Protein AF-A0A6P4CP98-F1 (afdb_monomer_lite)

Organism: Arachis duranensis (NCBI:txid130453)

InterPro domains:
  IPR001998 Xylose isomerase [MF_00455] (180-604)
  IPR001998 Xylose isomerase [PR00688] (261-283)
  IPR001998 Xylose isomerase [PR00688] (302-322)
  IPR001998 Xylose isomerase [PR00688] (348-369)
  IPR001998 Xylose isomerase [PR00688] (375-394)
  IPR001998 Xylose isomerase [PR00688] (397-421)
  IPR001998 Xylose isomerase [PR00688] (439-466)
  IPR001998 Xylose isomerase [PR00688] (468-479)
  IPR001998 Xylose isomerase [PR00688] (501-512)
  IPR001998 Xylose isomerase [PS51415] (204-604)
  IPR001998 Xylose isomerase [PTHR48408] (164-604)
  IPR013452 Xylose isomerase, bacterial-type [TIGR02630] (173-603)
  IPR036237 Xylose isomerase-like superfamily [SSF51658] (172-601)
  IPR049163 DNA helicase Pif1-like, 2B domain [PF21530] (11-55)

Sequence (604 aa):
MEFELDAFSPEILNGINCSSLPPHKLVLKVGAPVMLLRNIDQTNGVYNGTRMQVRRMGNHVIECKTLTGNKAGSIVLIPRLNLISNNETLPVALSRVTSKDGLRVLLQDHGHLEDNCTMNVFENIKLIVSEDSIELLFNSCLLQIDQNENLGNIFAPSLLTSLHLCSDREGEFFPGINKIKYEGPSSKNPLSFKWYNAEEEILGKKMKDWFRFSVAFWHTFRGTGADPFGAPTKHWPWEDGTNSVKMAKRRMRANFEFINKLGIDLWCFHDRDIAPDGESLEEANANLDEVVALAKELQTQEKKKVLWGTAQLFMHPRYMHGAATSSELGVYAYAATQVKKAMEVYFHIIYIYVFWGGREGYQSLLNTDMERELNHLARFFEAAVAYKKKIGFNGTLLIEPKPQEPTKHQYDWDAATTSNFLRKYGLIGEFKLNIECNHATLSGHSCHHELETARINGLLGNIDANTGDPQVGWDTDQFLVDIQEATMIMLSVVRNGGIAPGGFNFDAKLRRESMDVEDLFIAHIIGMDTMARGLKNVAKLVEDGALAELVRKRYQSFDTKIGAQIEAGKADFDFLEKKVKEWGEPKVASAKQELAEMILQSAL

pLDDT: mean 82.2, std 25.31, range [20.61, 98.94]

Structure (mmCIF, N/CA/C/O backbone):
data_AF-A0A6P4CP98-F1
#
_entry.id   AF-A0A6P4CP98-F1
#
loop_
_atom_site.group_PDB
_atom_site.id
_atom_site.type_symbol
_atom_site.label_atom_id
_atom_site.label_alt_id
_atom_site.label_comp_id
_atom_site.label_asym_id
_atom_site.label_entity_id
_atom_site.label_seq_id
_atom_site.pdbx_PDB_ins_code
_atom_site.Cartn_x
_atom_site.Cartn_y
_atom_site.Cartn_z
_atom_site.occupancy
_atom_site.B_iso_or_equiv
_atom_site.auth_seq_id
_atom_site.auth_comp_id
_atom_site.auth_asym_id
_atom_site.auth_atom_id
_atom_site.pdbx_PDB_model_num
ATOM 1 N N . MET A 1 1 ? 31.932 53.811 -29.087 1.00 32.84 1 MET A N 1
ATOM 2 C CA . MET A 1 1 ? 30.630 53.318 -28.597 1.00 32.84 1 MET A CA 1
ATOM 3 C C . MET A 1 1 ? 30.932 52.250 -27.567 1.00 32.84 1 MET A C 1
ATOM 5 O O . MET A 1 1 ? 31.026 51.083 -27.904 1.00 32.84 1 MET A O 1
ATOM 9 N N . GLU A 1 2 ? 31.212 52.689 -26.345 1.00 38.00 2 GLU A N 1
ATOM 10 C CA . GLU A 1 2 ? 31.203 51.845 -25.151 1.00 38.00 2 GLU A CA 1
ATOM 11 C C . GLU A 1 2 ? 29.760 51.841 -24.657 1.00 38.00 2 GLU A C 1
ATOM 13 O O . GLU A 1 2 ? 29.354 52.830 -24.068 1.00 38.00 2 GLU A O 1
ATOM 18 N N . PHE A 1 3 ? 28.959 50.826 -24.975 1.00 35.12 3 PHE A N 1
ATOM 19 C CA . PHE A 1 3 ? 27.670 50.576 -24.318 1.00 35.12 3 PHE A CA 1
ATOM 20 C C . PHE A 1 3 ? 27.246 49.116 -24.571 1.00 35.12 3 PHE A C 1
ATOM 22 O O . PHE A 1 3 ? 27.408 48.618 -25.680 1.00 35.12 3 PHE A O 1
ATOM 29 N N . GLU A 1 4 ? 26.703 48.483 -23.522 1.00 38.19 4 GLU A N 1
ATOM 30 C CA . GLU A 1 4 ? 25.976 47.193 -23.487 1.00 38.19 4 GLU A CA 1
ATOM 31 C C . GLU A 1 4 ? 26.758 45.866 -23.366 1.00 38.19 4 GLU A C 1
ATOM 33 O O . GLU A 1 4 ? 26.450 44.885 -24.038 1.00 38.19 4 GLU A O 1
ATOM 38 N N . LEU A 1 5 ? 27.687 45.762 -22.408 1.00 39.53 5 LEU A N 1
ATOM 39 C CA . LEU A 1 5 ? 28.021 44.456 -21.794 1.00 39.53 5 LEU A CA 1
ATOM 40 C C . LEU A 1 5 ? 27.503 44.310 -20.351 1.00 39.53 5 LEU A C 1
ATOM 42 O O . LEU A 1 5 ? 27.338 43.188 -19.883 1.00 39.53 5 LEU A O 1
ATOM 46 N N . ASP A 1 6 ? 27.128 45.413 -19.697 1.00 42.00 6 ASP A N 1
ATOM 47 C CA . ASP A 1 6 ? 26.526 45.413 -18.351 1.00 42.00 6 ASP A CA 1
ATOM 48 C C . ASP A 1 6 ? 25.014 45.095 -18.348 1.00 42.00 6 ASP A C 1
ATOM 50 O O . ASP A 1 6 ? 24.379 45.076 -17.296 1.00 42.00 6 ASP A O 1
ATOM 54 N N . ALA A 1 7 ? 24.412 44.846 -19.517 1.00 43.66 7 ALA A N 1
ATOM 55 C CA . ALA A 1 7 ? 22.972 44.606 -19.664 1.00 43.66 7 ALA A CA 1
ATOM 56 C C . ALA A 1 7 ? 22.552 43.133 -19.482 1.00 43.66 7 ALA A C 1
ATOM 58 O O . ALA A 1 7 ? 21.358 42.835 -19.441 1.00 43.66 7 ALA A O 1
ATOM 59 N N . PHE A 1 8 ? 23.503 42.202 -19.370 1.00 44.78 8 PHE A N 1
ATOM 60 C CA . PHE A 1 8 ? 23.204 40.774 -19.269 1.00 44.78 8 PHE A CA 1
ATOM 61 C C . PHE A 1 8 ? 23.468 40.273 -17.850 1.00 44.78 8 PHE A C 1
ATOM 63 O O . PHE A 1 8 ? 24.616 40.140 -17.429 1.00 44.78 8 PHE A O 1
ATOM 70 N N . SER A 1 9 ? 22.398 39.984 -17.104 1.00 42.50 9 SER A N 1
ATOM 71 C CA . SER A 1 9 ? 22.529 39.358 -15.789 1.00 42.50 9 SER A CA 1
ATOM 72 C C . SER A 1 9 ? 23.045 37.913 -15.923 1.00 42.50 9 SER A C 1
ATOM 74 O O . SER A 1 9 ? 22.842 37.277 -16.967 1.00 42.50 9 SER A O 1
ATOM 76 N N . PRO A 1 10 ? 23.694 37.352 -14.884 1.00 39.88 10 PRO A N 1
ATOM 77 C CA . PRO A 1 10 ? 24.111 35.950 -14.873 1.00 39.88 10 PRO A CA 1
ATOM 78 C C . PRO A 1 10 ? 22.963 34.977 -15.182 1.00 39.88 10 PRO A C 1
ATOM 80 O O . PRO A 1 10 ? 23.191 33.955 -15.827 1.00 39.88 10 PRO A O 1
ATOM 83 N N . GLU A 1 11 ? 21.722 35.306 -14.801 1.00 40.28 11 GLU A N 1
ATOM 84 C CA . GLU A 1 11 ? 20.540 34.510 -15.150 1.00 40.28 11 GLU A CA 1
ATOM 85 C C . GLU A 1 11 ? 20.252 34.493 -16.663 1.00 40.28 11 GLU A C 1
ATOM 87 O O . GLU A 1 11 ? 19.881 33.448 -17.197 1.00 40.28 11 GLU A O 1
ATOM 92 N N . ILE A 1 12 ? 20.465 35.607 -17.378 1.00 41.88 12 ILE A N 1
ATOM 93 C CA . ILE A 1 12 ? 20.243 35.694 -18.833 1.00 41.88 12 ILE A CA 1
ATOM 94 C C . ILE A 1 12 ? 21.303 34.892 -19.595 1.00 41.88 12 ILE A C 1
ATOM 96 O O . ILE A 1 12 ? 20.970 34.171 -20.534 1.00 41.88 12 ILE A O 1
ATOM 100 N N . LEU A 1 13 ? 22.569 34.965 -19.171 1.00 40.59 13 LEU A N 1
ATOM 101 C CA . LEU A 1 13 ? 23.665 34.205 -19.787 1.00 40.59 13 LEU A CA 1
ATOM 102 C C . LEU A 1 13 ? 23.509 32.691 -19.580 1.00 40.59 13 LEU A C 1
ATOM 104 O O . LEU A 1 13 ? 23.767 31.916 -20.501 1.00 40.59 13 LEU A O 1
ATOM 108 N N . ASN A 1 14 ? 23.029 32.270 -18.406 1.00 40.72 14 ASN A N 1
ATOM 109 C CA . ASN A 1 14 ? 22.765 30.861 -18.099 1.00 40.72 14 ASN A CA 1
ATOM 110 C C . ASN A 1 14 ? 21.512 30.304 -18.808 1.00 40.72 14 ASN A C 1
ATOM 112 O O . ASN A 1 14 ? 21.364 29.087 -18.910 1.00 40.72 14 ASN A O 1
ATOM 116 N N . GLY A 1 15 ? 20.633 31.169 -19.329 1.00 37.06 15 GLY A N 1
ATOM 117 C CA . GLY A 1 15 ? 19.424 30.795 -20.074 1.00 37.06 15 GLY A CA 1
ATOM 118 C C . GLY A 1 15 ? 19.610 30.585 -21.586 1.00 37.06 15 GLY A C 1
ATOM 119 O O . GLY A 1 15 ? 18.660 30.198 -22.268 1.00 37.06 15 GLY A O 1
ATOM 120 N N . ILE A 1 16 ? 20.804 30.828 -22.144 1.00 41.97 16 ILE A N 1
ATOM 121 C CA . ILE A 1 16 ? 21.057 30.710 -23.591 1.00 41.97 16 ILE A CA 1
ATOM 122 C C . ILE A 1 16 ? 21.178 29.231 -23.995 1.00 41.97 16 ILE A C 1
ATOM 124 O O . ILE A 1 16 ? 22.200 28.580 -23.771 1.00 41.97 16 ILE A O 1
ATOM 128 N N . ASN A 1 17 ? 20.145 28.697 -24.655 1.00 43.56 17 ASN A N 1
ATOM 129 C CA . ASN A 1 17 ? 20.133 27.334 -25.188 1.00 43.56 17 ASN A CA 1
ATOM 130 C C . ASN A 1 17 ? 20.265 27.328 -26.724 1.00 43.56 17 ASN A C 1
ATOM 132 O O . ASN A 1 17 ? 19.298 27.570 -27.445 1.00 43.56 17 ASN A O 1
ATOM 136 N N . CYS A 1 18 ? 21.463 27.041 -27.244 1.00 39.72 18 CYS A N 1
ATOM 137 C CA . CYS A 1 18 ? 21.666 26.803 -28.676 1.00 39.72 18 CYS A CA 1
ATOM 138 C C . CYS A 1 18 ? 21.208 25.382 -29.036 1.00 39.72 18 CYS A C 1
ATOM 140 O O . CYS A 1 18 ? 21.956 24.420 -28.872 1.00 39.72 18 CYS A O 1
ATOM 142 N N . SER A 1 19 ? 19.992 25.262 -29.563 1.00 34.53 19 SER A N 1
ATOM 143 C CA . SER A 1 19 ? 19.305 24.013 -29.932 1.00 34.53 19 SER A CA 1
ATOM 144 C C . SER A 1 19 ? 19.960 23.192 -31.062 1.00 34.53 19 SER A C 1
ATOM 146 O O . SER A 1 19 ? 19.406 22.181 -31.488 1.00 34.53 19 SER A O 1
ATOM 148 N N . SER A 1 20 ? 21.139 23.587 -31.554 1.00 35.16 20 SER A N 1
ATOM 149 C CA . SER A 1 20 ? 21.811 22.998 -32.722 1.00 35.16 20 SER A CA 1
ATOM 150 C C . SER A 1 20 ? 23.207 22.413 -32.452 1.00 35.16 20 SER A C 1
ATOM 152 O O . SER A 1 20 ? 23.853 21.943 -33.390 1.00 35.16 20 SER A O 1
ATOM 154 N N . LEU A 1 21 ? 23.677 22.384 -31.198 1.00 35.22 21 LEU A N 1
ATOM 155 C CA . LEU A 1 21 ? 24.992 21.838 -30.831 1.00 35.22 21 LEU A CA 1
ATOM 156 C C . LEU A 1 21 ? 24.851 20.710 -29.791 1.00 35.22 21 LEU A C 1
ATOM 158 O O . LEU A 1 21 ? 24.433 20.988 -28.668 1.00 35.22 21 LEU A O 1
ATOM 162 N N . PRO A 1 22 ? 25.202 19.450 -30.115 1.00 36.50 22 PRO A N 1
ATOM 163 C CA . PRO A 1 22 ? 25.254 18.385 -29.121 1.00 36.50 22 PRO A CA 1
ATOM 164 C C . PRO A 1 22 ? 26.557 18.430 -28.300 1.00 36.50 22 PRO A C 1
ATOM 166 O O . PRO A 1 22 ? 27.505 19.120 -28.687 1.00 36.50 22 PRO A O 1
ATOM 169 N N . PRO A 1 23 ? 26.619 17.727 -27.156 1.00 30.95 23 PRO A N 1
ATOM 170 C CA . PRO A 1 23 ? 27.663 17.951 -26.157 1.00 30.95 23 PRO A CA 1
ATOM 171 C C . PRO A 1 23 ? 28.969 17.183 -26.446 1.00 30.95 23 PRO A C 1
ATOM 173 O O . PRO A 1 23 ? 28.887 15.971 -26.525 1.00 30.95 23 PRO A O 1
ATOM 176 N N . HIS A 1 24 ? 30.129 17.879 -26.436 1.00 42.28 24 HIS A N 1
ATOM 177 C CA . HIS A 1 24 ? 31.514 17.445 -26.067 1.00 42.28 24 HIS A CA 1
ATOM 178 C C . HIS A 1 24 ? 32.621 17.119 -27.191 1.00 42.28 24 HIS A C 1
ATOM 180 O O . HIS A 1 24 ? 32.555 17.629 -28.296 1.00 42.28 24 HIS A O 1
ATOM 186 N N . LYS A 1 25 ? 33.792 16.490 -26.927 1.00 40.56 25 LYS A N 1
ATOM 187 C CA . LYS A 1 25 ? 34.980 16.041 -27.723 1.00 40.56 25 LYS A CA 1
ATOM 188 C C . LYS A 1 25 ? 35.025 14.541 -28.250 1.00 40.56 25 LYS A C 1
ATOM 190 O O . LYS A 1 25 ? 34.856 13.603 -27.484 1.00 40.56 25 LYS A O 1
ATOM 195 N N . LEU A 1 26 ? 35.441 14.264 -29.509 1.00 40.50 26 LEU A N 1
ATOM 196 C CA . LEU A 1 26 ? 35.746 12.936 -30.117 1.00 40.50 26 LEU A CA 1
ATOM 197 C C . LEU A 1 26 ? 37.262 12.807 -30.386 1.00 40.50 26 LEU A C 1
ATOM 199 O O . LEU A 1 26 ? 37.851 13.712 -30.978 1.00 40.50 26 LEU A O 1
ATOM 203 N N . VAL A 1 27 ? 37.896 11.684 -30.016 1.00 44.66 27 VAL A N 1
ATOM 204 C CA . VAL A 1 27 ? 39.327 11.414 -30.285 1.00 44.66 27 VAL A CA 1
ATOM 205 C C . VAL A 1 27 ? 39.467 10.292 -31.315 1.00 44.66 27 VAL A C 1
ATOM 207 O O . VAL A 1 27 ? 39.178 9.133 -31.030 1.00 44.66 27 VAL A O 1
ATOM 210 N N . LEU A 1 28 ? 39.929 10.633 -32.518 1.00 47.75 28 LEU A N 1
ATOM 211 C CA . LEU A 1 28 ? 40.202 9.673 -33.589 1.00 47.75 28 LEU A CA 1
ATOM 212 C C . LEU A 1 28 ? 41.672 9.240 -33.558 1.00 47.75 28 LEU A C 1
ATOM 214 O O . LEU A 1 28 ? 42.566 10.050 -33.316 1.00 47.75 28 LEU A O 1
ATOM 218 N N . LYS A 1 29 ? 41.931 7.960 -33.836 1.00 54.19 29 LYS A N 1
ATOM 219 C CA . LYS A 1 29 ? 43.283 7.420 -34.030 1.00 54.19 29 LYS A CA 1
ATOM 220 C C . LYS A 1 29 ? 43.480 7.046 -35.495 1.00 54.19 29 LYS A C 1
ATOM 222 O O . LYS A 1 29 ? 42.544 6.606 -36.162 1.00 54.19 29 LYS A O 1
ATOM 227 N N . VAL A 1 30 ? 44.711 7.173 -35.987 1.00 65.44 30 VAL A N 1
ATOM 228 C CA . VAL A 1 30 ? 45.094 6.579 -37.274 1.00 65.44 30 VAL A CA 1
ATOM 229 C C . VAL A 1 30 ? 44.847 5.068 -37.202 1.00 65.44 30 VAL A C 1
ATOM 231 O O . VAL A 1 30 ? 45.230 4.421 -36.232 1.00 65.44 30 VAL A O 1
ATOM 234 N N . GLY A 1 31 ? 44.161 4.524 -38.203 1.00 55.94 31 GLY A N 1
ATOM 235 C CA . GLY A 1 31 ? 43.721 3.132 -38.274 1.00 55.94 31 GLY A CA 1
ATOM 236 C C . GLY A 1 31 ? 42.272 2.890 -37.838 1.00 55.94 31 GLY A C 1
ATOM 237 O O . GLY A 1 31 ? 41.753 1.808 -38.113 1.00 55.94 31 GLY A O 1
ATOM 238 N N . ALA A 1 32 ? 41.595 3.866 -37.221 1.00 58.31 32 ALA A N 1
ATOM 239 C CA . ALA A 1 32 ? 40.215 3.700 -36.761 1.00 58.31 32 ALA A CA 1
ATOM 240 C C . ALA A 1 32 ? 39.215 3.618 -37.936 1.00 58.31 32 ALA A C 1
ATOM 242 O O . ALA A 1 32 ? 39.301 4.447 -38.853 1.00 58.31 32 ALA A O 1
ATOM 243 N N . PRO A 1 33 ? 38.261 2.665 -37.918 1.00 60.34 33 PRO A N 1
ATOM 244 C CA . PRO A 1 33 ? 37.149 2.646 -38.857 1.00 60.34 33 PRO A CA 1
ATOM 245 C C . PRO A 1 33 ? 36.113 3.713 -38.476 1.00 60.34 33 PRO A C 1
ATOM 247 O O . PRO A 1 33 ? 35.717 3.841 -37.317 1.00 60.34 33 PRO A O 1
ATOM 250 N N . VAL A 1 34 ? 35.677 4.487 -39.463 1.00 59.94 34 VAL A N 1
ATOM 251 C CA . VAL A 1 34 ? 34.732 5.595 -39.317 1.00 59.94 34 VAL A CA 1
ATOM 252 C C . VAL A 1 34 ? 33.667 5.545 -40.412 1.00 59.94 34 VAL A C 1
ATOM 254 O O . VAL A 1 34 ? 33.942 5.137 -41.538 1.00 59.94 34 VAL A O 1
ATOM 257 N N . MET A 1 35 ? 32.452 5.986 -40.104 1.00 69.75 35 MET A N 1
ATOM 258 C CA . MET A 1 35 ? 31.327 6.068 -41.034 1.00 69.75 35 MET A CA 1
ATOM 259 C C . MET A 1 35 ? 30.851 7.508 -41.169 1.00 69.75 35 MET A C 1
ATOM 261 O O . MET A 1 35 ? 30.672 8.199 -40.170 1.00 69.75 35 MET A O 1
ATOM 265 N N . LEU A 1 36 ? 30.621 7.946 -42.402 1.00 64.75 36 LEU A N 1
ATOM 266 C CA . LEU A 1 36 ? 30.119 9.283 -42.690 1.00 64.75 36 LEU A CA 1
ATOM 267 C C . LEU A 1 36 ? 28.604 9.373 -42.467 1.00 64.75 36 LEU A C 1
ATOM 269 O O . LEU A 1 36 ? 27.890 8.543 -43.013 1.00 64.75 36 LEU A O 1
ATOM 273 N N . LEU A 1 37 ? 28.092 10.384 -41.753 1.00 51.75 37 LEU A N 1
ATOM 274 C CA . LEU A 1 37 ? 26.635 10.507 -41.505 1.00 51.75 37 LEU A CA 1
ATOM 275 C C . LEU A 1 37 ? 25.924 11.586 -42.342 1.00 51.75 37 LEU A C 1
ATOM 277 O O . LEU A 1 37 ? 24.731 11.829 -42.167 1.00 51.75 37 LEU A O 1
ATOM 281 N N . ARG A 1 38 ? 26.633 12.263 -43.255 1.00 54.56 38 ARG A N 1
ATOM 282 C CA . ARG A 1 38 ? 26.059 13.240 -44.201 1.00 54.56 38 ARG A CA 1
ATOM 283 C C . ARG A 1 38 ? 26.732 13.157 -45.562 1.00 54.56 38 ARG A C 1
ATOM 285 O O . ARG A 1 38 ? 27.860 12.702 -45.682 1.00 54.56 38 ARG A O 1
ATOM 292 N N . ASN A 1 39 ? 26.034 13.626 -46.589 1.00 66.69 39 ASN A N 1
ATOM 293 C CA . ASN A 1 39 ? 26.587 13.709 -47.935 1.00 66.69 39 ASN A CA 1
ATOM 294 C C . ASN A 1 39 ? 27.581 14.872 -48.025 1.00 66.69 39 ASN A C 1
ATOM 296 O O . ASN A 1 39 ? 27.222 15.988 -47.661 1.00 66.69 39 ASN A O 1
ATOM 300 N N . ILE A 1 40 ? 28.801 14.609 -48.502 1.00 64.81 40 ILE A N 1
ATOM 301 C CA . ILE A 1 40 ? 29.830 15.640 -48.725 1.00 64.81 40 ILE A CA 1
ATOM 302 C C . ILE A 1 40 ? 30.074 15.810 -50.223 1.00 64.81 40 ILE A C 1
ATOM 304 O O . ILE A 1 40 ? 29.964 16.912 -50.745 1.00 64.81 40 ILE A O 1
ATOM 308 N N . ASP A 1 41 ? 30.368 14.713 -50.918 1.00 68.00 41 ASP A N 1
ATOM 309 C CA . ASP A 1 41 ? 30.640 14.710 -52.355 1.00 68.00 41 ASP A CA 1
ATOM 310 C C . ASP A 1 41 ? 30.126 13.398 -52.952 1.00 68.00 41 ASP A C 1
ATOM 312 O O . ASP A 1 41 ? 30.814 12.374 -53.007 1.00 68.00 41 ASP A O 1
ATOM 316 N N . GLN A 1 42 ? 28.857 13.421 -53.356 1.00 69.75 42 GLN A N 1
ATOM 317 C CA . GLN A 1 42 ? 28.162 12.251 -53.893 1.00 69.75 42 GLN A CA 1
ATOM 318 C C . GLN A 1 42 ? 28.804 11.759 -55.197 1.00 69.75 42 GLN A C 1
ATOM 320 O O . GLN A 1 42 ? 28.929 10.553 -55.406 1.00 69.75 42 GLN A O 1
ATOM 325 N N . THR A 1 43 ? 29.286 12.679 -56.034 1.00 71.88 43 THR A N 1
ATOM 326 C CA . THR A 1 43 ? 30.007 12.405 -57.286 1.00 71.88 43 THR A CA 1
ATOM 327 C C . THR A 1 43 ? 31.287 11.600 -57.063 1.00 71.88 43 THR A C 1
ATOM 329 O O . THR A 1 43 ? 31.639 10.738 -57.874 1.00 71.88 43 THR A O 1
ATOM 332 N N . ASN A 1 44 ? 31.964 11.821 -55.932 1.00 66.88 44 ASN A N 1
ATOM 333 C CA . ASN A 1 44 ? 33.150 11.063 -55.547 1.00 66.88 44 ASN A CA 1
ATOM 334 C C . ASN A 1 44 ? 32.896 9.898 -54.586 1.00 66.88 44 ASN A C 1
ATOM 336 O O . ASN A 1 44 ? 33.851 9.252 -54.161 1.00 66.88 44 ASN A O 1
ATOM 340 N N . GLY A 1 45 ? 31.632 9.543 -54.339 1.00 68.69 45 GLY A N 1
ATOM 341 C CA . GLY A 1 45 ? 31.271 8.391 -53.512 1.00 68.69 45 GLY A CA 1
ATOM 342 C C . GLY A 1 45 ? 31.399 8.641 -52.008 1.00 68.69 45 GLY A C 1
ATOM 343 O O . GLY A 1 45 ? 31.522 7.684 -51.254 1.00 68.69 45 GLY A O 1
ATOM 344 N N . VAL A 1 46 ? 31.374 9.908 -51.577 1.00 72.69 46 VAL A N 1
ATOM 345 C CA . VAL A 1 46 ? 31.462 10.340 -50.174 1.00 72.69 46 VAL A CA 1
ATOM 346 C C . VAL A 1 46 ? 30.073 10.794 -49.711 1.00 72.69 46 VAL A C 1
ATOM 348 O O . VAL A 1 46 ? 29.763 11.988 -49.628 1.00 72.69 46 VAL A O 1
ATOM 351 N N . TYR A 1 47 ? 29.202 9.813 -49.472 1.00 74.69 47 TYR A N 1
ATOM 352 C CA . TYR A 1 47 ? 27.807 9.996 -49.057 1.00 74.69 47 TYR A CA 1
ATOM 353 C C . TYR A 1 47 ? 27.516 9.342 -47.698 1.00 74.69 47 TYR A C 1
ATOM 355 O O . TYR A 1 47 ? 28.332 8.584 -47.167 1.00 74.69 47 TYR A O 1
ATOM 363 N N . ASN A 1 48 ? 26.361 9.655 -47.113 1.00 69.81 48 ASN A N 1
ATOM 364 C CA . ASN A 1 48 ? 25.921 9.099 -45.836 1.00 69.81 48 ASN A CA 1
ATOM 365 C C . ASN A 1 48 ? 25.968 7.555 -45.855 1.00 69.81 48 ASN A C 1
ATOM 367 O O . ASN A 1 48 ? 25.461 6.929 -46.782 1.00 69.81 48 ASN A O 1
ATOM 371 N N . GLY A 1 49 ? 26.597 6.950 -44.851 1.00 60.66 49 GLY A N 1
ATOM 372 C CA . GLY A 1 49 ? 26.831 5.512 -44.736 1.00 60.66 49 GLY A CA 1
ATOM 373 C C . GLY A 1 49 ? 28.169 5.024 -45.306 1.00 60.66 49 GLY A C 1
ATOM 374 O O . GLY A 1 49 ? 28.500 3.849 -45.142 1.00 60.66 49 GLY A O 1
ATOM 375 N N . THR A 1 50 ? 28.974 5.887 -45.941 1.00 71.88 50 THR A N 1
ATOM 376 C CA . THR A 1 50 ? 30.300 5.498 -46.463 1.00 71.88 50 THR A CA 1
ATOM 377 C C . THR A 1 50 ? 31.239 5.145 -45.310 1.00 71.88 50 THR A C 1
ATOM 379 O O . THR A 1 50 ? 31.509 5.988 -44.451 1.00 71.88 50 THR A O 1
ATOM 382 N N . ARG A 1 51 ? 31.756 3.910 -45.296 1.00 76.75 51 ARG A N 1
ATOM 383 C CA . ARG A 1 51 ? 32.701 3.418 -44.280 1.00 76.75 51 ARG A CA 1
ATOM 384 C C . ARG A 1 51 ? 34.129 3.623 -44.760 1.00 76.75 51 ARG A C 1
ATOM 386 O O . ARG A 1 51 ? 34.450 3.367 -45.922 1.00 76.75 51 ARG A O 1
ATOM 393 N N . MET A 1 52 ? 34.995 4.092 -43.876 1.00 77.69 52 MET A N 1
ATOM 394 C CA . MET A 1 52 ? 36.362 4.496 -44.180 1.00 77.69 52 MET A CA 1
ATOM 395 C C . MET A 1 52 ? 37.301 4.158 -43.021 1.00 77.69 52 MET A C 1
ATOM 397 O O . MET A 1 52 ? 36.857 3.938 -41.904 1.00 77.69 52 MET A O 1
ATOM 401 N N . GLN A 1 53 ? 38.606 4.152 -43.265 1.00 74.31 53 GLN A N 1
ATOM 402 C CA . GLN A 1 53 ? 39.635 4.033 -42.237 1.00 74.31 53 GLN A CA 1
ATOM 403 C C . GLN A 1 53 ? 40.506 5.285 -42.219 1.00 74.31 53 GLN A C 1
ATOM 405 O O . GLN A 1 53 ? 41.008 5.700 -43.266 1.00 74.31 53 GLN A O 1
ATOM 410 N N . VAL A 1 54 ? 40.730 5.865 -41.041 1.00 70.38 54 VAL A N 1
ATOM 411 C CA . VAL A 1 54 ? 41.606 7.036 -40.888 1.00 70.38 54 VAL A CA 1
ATOM 412 C C . VAL A 1 54 ? 43.045 6.646 -41.225 1.00 70.38 54 VAL A C 1
ATOM 414 O O . VAL A 1 54 ? 43.605 5.742 -40.612 1.00 70.38 54 VAL A O 1
ATOM 417 N N . ARG A 1 55 ? 43.673 7.335 -42.179 1.00 78.62 55 ARG A N 1
ATOM 418 C CA . ARG A 1 55 ? 45.083 7.129 -42.550 1.00 78.62 55 ARG A CA 1
ATOM 419 C C . ARG A 1 55 ? 46.004 8.204 -42.002 1.00 78.62 55 ARG A C 1
ATOM 421 O O . ARG A 1 55 ? 47.106 7.889 -41.567 1.00 78.62 55 ARG A O 1
ATOM 428 N N . ARG A 1 56 ? 45.566 9.461 -42.034 1.00 74.94 56 ARG A N 1
ATOM 429 C CA . ARG A 1 56 ? 46.354 10.604 -41.563 1.00 74.94 56 ARG A CA 1
ATOM 430 C C . ARG A 1 56 ? 45.431 11.705 -41.066 1.00 74.94 56 ARG A C 1
ATOM 432 O O . ARG A 1 56 ? 44.392 11.960 -41.666 1.00 74.94 56 ARG A O 1
ATOM 439 N N . MET A 1 57 ? 45.820 12.379 -39.992 1.00 67.00 57 MET A N 1
ATOM 440 C CA . MET A 1 57 ? 45.105 13.551 -39.487 1.00 67.00 57 MET A CA 1
ATOM 441 C C . MET A 1 57 ? 45.911 14.797 -39.835 1.00 67.00 57 MET A C 1
ATOM 443 O O . MET A 1 57 ? 47.027 14.956 -39.356 1.00 67.00 57 MET A O 1
ATOM 447 N N . GLY A 1 58 ? 45.373 15.639 -40.714 1.00 52.16 58 GLY A N 1
ATOM 448 C CA . GLY A 1 58 ? 45.940 16.944 -41.033 1.00 52.16 58 GLY A CA 1
ATOM 449 C C . GLY A 1 58 ? 45.255 18.072 -40.259 1.00 52.16 58 GLY A C 1
ATOM 450 O O . GLY A 1 58 ? 44.199 17.897 -39.641 1.00 52.16 58 GLY A O 1
ATOM 451 N N . ASN A 1 59 ? 45.837 19.268 -40.343 1.00 51.66 59 ASN A N 1
ATOM 452 C CA . ASN A 1 59 ? 45.337 20.451 -39.631 1.00 51.66 59 ASN A CA 1
ATOM 453 C C . ASN A 1 59 ? 43.934 20.871 -40.104 1.00 51.66 59 ASN A C 1
ATOM 455 O O . ASN A 1 59 ? 43.108 21.253 -39.284 1.00 51.66 59 ASN A O 1
ATOM 459 N N . HIS A 1 60 ? 43.629 20.695 -41.394 1.00 53.00 60 HIS A N 1
ATOM 460 C CA . HIS A 1 60 ? 42.370 21.140 -42.014 1.00 53.00 60 HIS A CA 1
ATOM 461 C C . HIS A 1 60 ? 41.551 20.006 -42.647 1.00 53.00 60 HIS A C 1
ATOM 463 O O . HIS A 1 60 ? 40.405 20.213 -43.032 1.00 53.00 60 HIS A O 1
ATOM 469 N N . VAL A 1 61 ? 42.118 18.803 -42.766 1.00 64.62 61 VAL A N 1
ATOM 470 C CA . VAL A 1 61 ? 41.477 17.641 -43.398 1.00 64.62 61 VAL A CA 1
ATOM 471 C C . VAL A 1 61 ? 41.878 16.353 -42.682 1.00 64.62 61 VAL A C 1
ATOM 473 O O . VAL A 1 61 ? 43.001 16.231 -42.194 1.00 64.62 61 VAL A O 1
ATOM 476 N N . ILE A 1 62 ? 40.981 15.375 -42.644 1.00 70.69 62 ILE A N 1
ATOM 477 C CA . ILE A 1 62 ? 41.261 14.003 -42.220 1.00 70.69 62 ILE A CA 1
ATOM 478 C C . ILE A 1 62 ? 41.358 13.151 -43.480 1.00 70.69 62 ILE A C 1
ATOM 480 O O . ILE A 1 62 ? 40.418 13.087 -44.269 1.00 70.69 62 ILE A O 1
ATOM 484 N N . GLU A 1 63 ? 42.501 12.510 -43.682 1.00 78.31 63 GLU A N 1
ATOM 485 C CA . GLU A 1 63 ? 42.705 11.584 -44.786 1.00 78.31 63 GLU A CA 1
ATOM 486 C C . GLU A 1 63 ? 42.169 10.208 -44.405 1.00 78.31 63 GLU A C 1
ATOM 488 O O . GLU A 1 63 ? 42.617 9.588 -43.436 1.00 78.31 63 GLU A O 1
ATOM 493 N N . CYS A 1 64 ? 41.224 9.727 -45.199 1.00 79.56 64 CYS A N 1
ATOM 494 C CA . CYS A 1 64 ? 40.500 8.491 -44.984 1.00 79.56 64 CYS A CA 1
ATOM 495 C C . CYS A 1 64 ? 40.626 7.592 -46.218 1.00 79.56 64 CYS A C 1
ATOM 497 O O . CYS A 1 64 ? 40.600 8.065 -47.350 1.00 79.56 64 CYS A O 1
ATOM 499 N N . LYS A 1 65 ? 40.743 6.280 -46.014 1.00 84.06 65 LYS A N 1
ATOM 500 C CA . LYS A 1 65 ? 40.652 5.278 -47.083 1.00 84.06 65 LYS A CA 1
ATOM 501 C C . LYS A 1 65 ? 39.266 4.659 -47.067 1.00 84.06 65 LYS A C 1
ATOM 503 O O . LYS A 1 65 ? 38.868 4.123 -46.039 1.00 84.06 65 LYS A O 1
ATOM 508 N N . THR A 1 66 ? 38.540 4.699 -48.176 1.00 81.00 66 THR A N 1
ATOM 509 C CA . THR A 1 66 ? 37.216 4.069 -48.273 1.00 81.00 66 THR A CA 1
ATOM 510 C C . THR A 1 66 ? 37.322 2.552 -48.115 1.00 81.00 66 THR A C 1
ATOM 512 O O . THR A 1 66 ? 38.151 1.900 -48.752 1.00 81.00 66 THR A O 1
ATOM 515 N N . LEU A 1 67 ? 36.494 1.986 -47.238 1.00 74.56 67 LEU A N 1
ATOM 516 C CA . LEU A 1 67 ? 36.422 0.549 -46.966 1.00 74.56 67 LEU A CA 1
ATOM 517 C C . LEU A 1 67 ? 35.303 -0.127 -47.770 1.00 74.56 67 LEU A C 1
ATOM 519 O O . LEU A 1 67 ? 35.403 -1.314 -48.060 1.00 74.56 67 LEU A O 1
ATOM 523 N N . THR A 1 68 ? 34.257 0.615 -48.147 1.00 67.75 68 THR A N 1
ATOM 524 C CA . THR A 1 68 ? 33.075 0.085 -48.847 1.00 67.75 68 THR A CA 1
ATOM 525 C C . THR A 1 68 ? 32.660 0.952 -50.047 1.00 67.75 68 THR A C 1
ATOM 527 O O . THR A 1 68 ? 33.027 2.124 -50.138 1.00 67.75 68 THR A O 1
ATOM 530 N N . GLY A 1 69 ? 31.900 0.369 -50.986 1.00 70.94 69 GLY A N 1
ATOM 531 C CA . GLY A 1 69 ? 31.334 1.049 -52.164 1.00 70.94 69 GLY A CA 1
ATOM 532 C C . GLY A 1 69 ? 32.161 0.934 -53.455 1.00 70.94 69 GLY A C 1
ATOM 533 O O . GLY A 1 69 ? 33.252 0.370 -53.475 1.00 70.94 69 GLY A O 1
ATOM 534 N N . ASN A 1 70 ? 31.647 1.506 -54.552 1.00 67.31 70 ASN A N 1
ATOM 535 C CA . ASN A 1 70 ? 32.208 1.384 -55.914 1.00 67.31 70 ASN A CA 1
ATOM 536 C C . ASN A 1 70 ? 33.598 2.027 -56.100 1.00 67.31 70 ASN A C 1
ATOM 538 O O . ASN A 1 70 ? 34.217 1.869 -57.148 1.00 67.31 70 ASN A O 1
ATOM 542 N N . LYS A 1 71 ? 34.084 2.764 -55.094 1.00 71.31 71 LYS A N 1
ATOM 543 C CA . LYS A 1 71 ? 35.430 3.352 -55.041 1.00 71.31 71 LYS A CA 1
ATOM 544 C C . LYS A 1 71 ? 36.216 2.868 -53.812 1.00 71.31 71 LYS A C 1
ATOM 546 O O . LYS A 1 71 ? 37.029 3.615 -53.276 1.00 71.31 71 LYS A O 1
ATOM 551 N N . ALA A 1 72 ? 35.957 1.658 -53.307 1.00 76.00 72 ALA A N 1
ATOM 552 C CA . ALA A 1 72 ? 36.698 1.093 -52.175 1.00 76.00 72 ALA A CA 1
ATOM 553 C C . ALA A 1 72 ? 38.217 1.110 -52.435 1.00 76.00 72 ALA A C 1
ATOM 555 O O . ALA A 1 72 ? 38.687 0.791 -53.525 1.00 76.00 72 ALA A O 1
ATOM 556 N N . GLY A 1 73 ? 38.990 1.517 -51.431 1.00 77.12 73 GLY A N 1
ATOM 557 C CA . GLY A 1 73 ? 40.436 1.692 -51.524 1.00 77.12 73 GLY A CA 1
ATOM 558 C C . GLY A 1 73 ? 40.900 3.090 -51.943 1.00 77.12 73 GLY A C 1
ATOM 559 O O . GLY A 1 73 ? 42.088 3.379 -51.789 1.00 77.12 73 GLY A O 1
ATOM 560 N N . SER A 1 74 ? 39.996 3.961 -52.404 1.00 84.50 74 SER A N 1
ATOM 561 C CA . SER A 1 74 ? 40.313 5.357 -52.720 1.00 84.50 74 SER A CA 1
ATOM 562 C C . SER A 1 74 ? 40.638 6.170 -51.464 1.00 84.50 74 SER A C 1
ATOM 564 O O . SER A 1 74 ? 40.095 5.916 -50.385 1.00 84.50 74 SER A O 1
ATOM 566 N N . ILE A 1 75 ? 41.530 7.150 -51.610 1.00 86.38 75 ILE A N 1
ATOM 567 C CA . ILE A 1 75 ? 41.856 8.108 -50.553 1.00 86.38 75 ILE A CA 1
ATOM 568 C C . ILE A 1 75 ? 40.945 9.322 -50.712 1.00 86.38 75 ILE A C 1
ATOM 570 O O . ILE A 1 75 ? 40.888 9.921 -51.784 1.00 86.38 75 ILE A O 1
ATOM 574 N N . VAL A 1 76 ? 40.254 9.682 -49.636 1.00 79.25 76 VAL A N 1
ATOM 575 C CA . VAL A 1 76 ? 39.352 10.832 -49.564 1.00 79.25 76 VAL A CA 1
ATOM 576 C C . VAL A 1 76 ? 39.774 11.747 -48.419 1.00 79.25 76 VAL A C 1
ATOM 578 O O . VAL A 1 76 ? 40.194 11.285 -47.357 1.00 79.25 76 VAL A O 1
ATOM 581 N N . LEU A 1 77 ? 39.688 13.056 -48.645 1.00 75.69 77 LEU A N 1
ATOM 582 C CA . LEU A 1 77 ? 40.022 14.080 -47.657 1.00 75.69 77 LEU A CA 1
ATOM 583 C C . LEU A 1 77 ? 38.728 14.660 -47.092 1.00 75.69 77 LEU A C 1
ATOM 585 O O . LEU A 1 77 ? 37.955 15.280 -47.817 1.00 75.69 77 LEU A O 1
ATOM 589 N N . ILE A 1 78 ? 38.492 14.456 -45.799 1.00 71.50 78 ILE A N 1
ATOM 590 C CA . ILE A 1 78 ? 37.321 14.982 -45.099 1.00 71.50 78 ILE A CA 1
ATOM 591 C C . ILE A 1 78 ? 37.701 16.319 -44.456 1.00 71.50 78 ILE A C 1
ATOM 593 O O . ILE A 1 78 ? 38.536 16.319 -43.550 1.00 71.50 78 ILE A O 1
ATOM 597 N N . PRO A 1 79 ? 37.140 17.460 -44.893 1.00 56.72 79 PRO A N 1
ATOM 598 C CA . PRO A 1 79 ? 37.457 18.758 -44.306 1.00 56.72 79 PRO A CA 1
ATOM 599 C C . PRO A 1 79 ? 37.056 18.817 -42.831 1.00 56.72 79 PRO A C 1
ATOM 601 O O . PRO A 1 79 ? 36.019 18.294 -42.427 1.00 56.72 79 PRO A O 1
ATOM 604 N N . ARG A 1 80 ? 37.891 19.462 -42.015 1.00 57.25 80 ARG A N 1
ATOM 605 C CA . ARG A 1 80 ? 37.600 19.777 -40.614 1.00 57.25 80 ARG A CA 1
ATOM 606 C C . ARG A 1 80 ? 36.843 21.102 -40.600 1.00 57.25 80 ARG A C 1
ATOM 608 O O . ARG A 1 80 ? 37.431 22.143 -40.872 1.00 57.25 80 ARG A O 1
ATOM 615 N N . LEU A 1 81 ? 35.536 21.053 -40.357 1.00 48.62 81 LEU A N 1
ATOM 616 C CA . LEU A 1 81 ? 34.688 22.244 -40.301 1.00 48.62 81 LEU A CA 1
ATOM 617 C C . LEU A 1 81 ? 34.646 22.807 -38.873 1.00 48.62 81 LEU A C 1
ATOM 619 O O . LEU A 1 81 ? 34.533 22.049 -37.911 1.00 48.62 81 LEU A O 1
ATOM 623 N N . ASN A 1 82 ? 34.705 24.136 -38.754 1.00 41.03 82 ASN A N 1
ATOM 624 C CA . ASN A 1 82 ? 34.374 24.866 -37.530 1.00 41.03 82 ASN A CA 1
ATOM 625 C C . ASN A 1 82 ? 32.918 25.335 -37.644 1.00 41.03 82 ASN A C 1
ATOM 627 O O . ASN A 1 82 ? 32.597 26.074 -38.575 1.00 41.03 82 ASN A O 1
ATOM 631 N N . LEU A 1 83 ? 32.034 24.932 -36.725 1.00 38.50 83 LEU A N 1
ATOM 632 C CA . LEU A 1 83 ? 30.702 25.538 -36.643 1.00 38.50 83 LEU A CA 1
ATOM 633 C C . LEU A 1 83 ? 30.750 26.815 -35.821 1.00 38.50 83 LEU A C 1
ATOM 635 O O . LEU A 1 83 ? 31.128 26.797 -34.653 1.00 38.50 83 LEU A O 1
ATOM 639 N N . ILE A 1 84 ? 30.269 27.893 -36.427 1.00 39.03 84 ILE A N 1
ATOM 640 C CA . ILE A 1 84 ? 29.861 29.110 -35.737 1.00 39.03 84 ILE A CA 1
ATOM 641 C C . ILE A 1 84 ? 28.330 29.114 -35.763 1.00 39.03 84 ILE A C 1
ATOM 643 O O . ILE A 1 84 ? 27.720 28.920 -36.814 1.00 39.03 84 ILE A O 1
ATOM 647 N N . SER A 1 85 ? 27.701 29.266 -34.598 1.00 36.53 85 SER A N 1
ATOM 648 C CA . SER A 1 85 ? 26.250 29.429 -34.497 1.00 36.53 85 SER A CA 1
ATOM 649 C C . SER A 1 85 ? 25.864 30.820 -35.003 1.00 36.53 85 SER A C 1
ATOM 651 O O . SER A 1 85 ? 26.115 31.803 -34.310 1.00 36.53 85 SER A O 1
ATOM 653 N N . ASN A 1 86 ? 25.214 30.911 -36.162 1.00 38.44 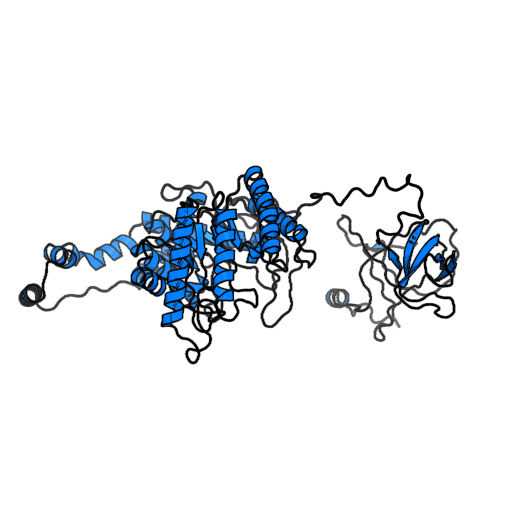86 ASN A N 1
ATOM 654 C CA . ASN A 1 86 ? 24.604 32.155 -36.633 1.00 38.44 86 ASN A CA 1
ATOM 655 C C . ASN A 1 86 ? 23.230 32.319 -35.968 1.00 38.44 86 ASN A C 1
ATOM 657 O O . ASN A 1 86 ? 22.217 31.916 -36.532 1.00 38.44 86 ASN A O 1
ATOM 661 N N . ASN A 1 87 ? 23.199 32.858 -34.750 1.00 38.25 87 ASN A N 1
ATOM 662 C CA . ASN A 1 87 ? 21.957 33.333 -34.142 1.00 38.25 87 ASN A CA 1
ATOM 663 C C . ASN A 1 87 ? 21.888 34.843 -34.419 1.00 38.25 87 ASN A C 1
ATOM 665 O O . ASN A 1 87 ? 22.708 35.591 -33.893 1.00 38.25 87 ASN A O 1
ATOM 669 N N . GLU A 1 88 ? 20.978 35.288 -35.291 1.00 39.97 88 GLU A N 1
ATOM 670 C CA . GLU A 1 88 ? 20.938 36.663 -35.840 1.00 39.97 88 GLU A CA 1
ATOM 671 C C . GLU A 1 88 ? 20.632 37.770 -34.804 1.00 39.97 88 GLU A C 1
ATOM 673 O O . GLU A 1 88 ? 20.552 38.945 -35.150 1.00 39.97 88 GLU A O 1
ATOM 678 N N . THR A 1 89 ? 20.489 37.426 -33.524 1.00 40.78 89 THR A N 1
ATOM 679 C CA . THR A 1 89 ? 20.182 38.347 -32.419 1.00 40.78 89 THR A CA 1
ATOM 680 C C . THR A 1 89 ? 21.376 38.706 -31.528 1.00 40.78 89 THR A C 1
ATOM 682 O O . THR A 1 89 ? 21.206 39.490 -30.598 1.00 40.78 89 THR A O 1
ATOM 685 N N . LEU A 1 90 ? 22.585 38.190 -31.791 1.00 38.50 90 LEU A N 1
ATOM 686 C CA . LEU A 1 90 ? 23.791 38.502 -31.007 1.00 38.50 90 LEU A CA 1
ATOM 687 C C . LEU A 1 90 ? 24.947 38.981 -31.910 1.00 38.50 90 LEU A C 1
ATOM 689 O O . LEU A 1 90 ? 25.299 38.279 -32.856 1.00 38.50 90 LEU A O 1
ATOM 693 N N . PRO A 1 91 ? 25.609 40.119 -31.615 1.00 32.75 91 PRO A N 1
ATOM 694 C CA . PRO A 1 91 ? 26.731 40.634 -32.411 1.00 32.75 91 PRO A CA 1
ATOM 695 C C . PRO A 1 91 ? 28.069 39.889 -32.188 1.00 32.75 91 PRO A C 1
ATOM 697 O O . PRO A 1 91 ? 29.119 40.382 -32.597 1.00 32.75 91 PRO A O 1
ATOM 700 N N . VAL A 1 92 ? 28.065 38.712 -31.545 1.00 36.47 92 VAL A N 1
ATOM 701 C CA . VAL A 1 92 ? 29.265 37.926 -31.195 1.00 36.47 92 VAL A CA 1
ATOM 702 C C . VAL A 1 92 ? 29.047 36.418 -31.368 1.00 36.47 92 VAL A C 1
ATOM 704 O O . VAL A 1 92 ? 27.990 35.884 -31.041 1.00 36.47 92 VAL A O 1
ATOM 707 N N . ALA A 1 93 ? 30.078 35.715 -31.851 1.00 37.53 93 ALA A N 1
ATOM 708 C CA . ALA A 1 93 ? 30.105 34.254 -31.946 1.00 37.53 93 ALA A CA 1
ATOM 709 C C . ALA A 1 93 ? 30.289 33.607 -30.557 1.00 37.53 93 ALA A C 1
ATOM 711 O O . ALA A 1 93 ? 31.171 34.011 -29.799 1.00 37.53 93 ALA A O 1
ATOM 712 N N . LEU A 1 94 ? 29.489 32.582 -30.239 1.00 39.34 94 LEU A N 1
ATOM 713 C CA . LEU A 1 94 ? 29.505 31.880 -28.947 1.00 39.34 94 LEU A CA 1
ATOM 714 C C . LEU A 1 94 ? 30.035 30.440 -29.072 1.00 39.34 94 LEU A C 1
ATOM 716 O O . LEU A 1 94 ? 29.633 29.702 -29.973 1.00 39.34 94 LEU A O 1
ATOM 720 N N . SER A 1 95 ? 30.870 30.015 -28.118 1.00 39.19 95 SER A N 1
ATOM 721 C CA . SER A 1 95 ? 31.347 28.631 -27.948 1.00 39.19 95 SER A CA 1
ATOM 722 C C . SER A 1 95 ? 31.296 28.207 -26.472 1.00 39.19 95 SER A C 1
ATOM 724 O O . SER A 1 95 ? 31.657 29.001 -25.606 1.00 39.19 95 SER A O 1
ATOM 726 N N . ARG A 1 96 ? 30.884 26.963 -26.165 1.00 37.38 96 ARG A N 1
ATOM 727 C CA . ARG A 1 96 ? 30.864 26.422 -24.785 1.00 37.38 96 ARG A CA 1
ATOM 728 C C . ARG A 1 96 ? 32.247 25.946 -24.341 1.00 37.38 96 ARG A C 1
ATOM 730 O O . ARG A 1 96 ? 32.949 25.301 -25.115 1.00 37.38 96 ARG A O 1
ATOM 737 N N . VAL A 1 97 ? 32.602 26.219 -23.084 1.00 40.22 97 VAL A N 1
ATOM 738 C CA . VAL A 1 97 ? 33.916 25.915 -22.489 1.00 40.22 97 VAL A CA 1
ATOM 739 C C . VAL A 1 97 ? 33.743 25.313 -21.093 1.00 40.22 97 VAL A C 1
ATOM 741 O O . VAL A 1 97 ? 32.773 25.626 -20.411 1.00 40.22 97 VAL A O 1
ATOM 744 N N . THR A 1 98 ? 34.654 24.435 -20.672 1.00 35.44 98 THR A N 1
ATOM 745 C CA . THR A 1 98 ? 34.544 23.663 -19.414 1.00 35.44 98 THR A CA 1
ATOM 746 C C . THR A 1 98 ? 35.450 24.169 -18.288 1.00 35.44 98 THR A C 1
ATOM 748 O O . THR A 1 98 ? 35.428 23.621 -17.193 1.00 35.44 98 THR A O 1
ATOM 751 N N . SER A 1 99 ? 36.246 25.211 -18.532 1.00 37.38 99 SER A N 1
ATOM 752 C CA . SER A 1 99 ? 37.008 25.934 -17.510 1.00 37.38 99 SER A CA 1
ATOM 753 C C . SER A 1 99 ? 37.078 27.417 -17.873 1.00 37.38 99 SER A C 1
ATOM 755 O O . SER A 1 99 ? 36.800 27.808 -19.015 1.00 37.38 99 SER A O 1
ATOM 757 N N . LYS A 1 100 ? 37.488 28.252 -16.909 1.00 32.25 100 LYS A N 1
ATOM 758 C CA . LYS A 1 100 ? 37.694 29.689 -17.129 1.00 32.25 100 LYS A CA 1
ATOM 759 C C . LYS A 1 100 ? 38.726 29.990 -18.230 1.00 32.25 100 LYS A C 1
ATOM 761 O O . LYS A 1 100 ? 38.675 31.063 -18.824 1.00 32.25 100 LYS A O 1
ATOM 766 N N . ASP A 1 101 ? 39.589 29.024 -18.545 1.00 35.34 101 ASP A N 1
ATOM 767 C CA . ASP A 1 101 ? 40.649 29.121 -19.557 1.00 35.34 101 ASP A CA 1
ATOM 768 C C . ASP A 1 101 ? 40.145 28.984 -21.003 1.00 35.34 101 ASP A C 1
ATOM 770 O O . ASP A 1 101 ? 40.893 29.245 -21.943 1.00 35.34 101 ASP A O 1
ATOM 774 N N . GLY A 1 102 ? 38.895 28.557 -21.215 1.00 39.03 102 GLY A N 1
ATOM 775 C CA . GLY A 1 102 ? 38.383 28.305 -22.564 1.00 39.03 102 GLY A CA 1
ATOM 776 C C . GLY A 1 102 ? 37.651 29.478 -23.221 1.00 39.03 102 GLY A C 1
ATOM 777 O O . GLY A 1 102 ? 37.433 29.447 -24.430 1.00 39.03 102 GLY A O 1
ATOM 778 N N . LEU A 1 103 ? 37.228 30.498 -22.469 1.00 36.56 103 LEU A N 1
ATOM 779 C CA . LEU A 1 103 ? 36.308 31.519 -22.981 1.00 36.56 103 LEU A CA 1
ATOM 780 C C . LEU A 1 103 ? 37.055 32.674 -23.673 1.00 36.56 103 LEU A C 1
ATOM 782 O O . LEU A 1 103 ? 37.589 33.511 -22.955 1.00 36.56 103 LEU A O 1
ATOM 786 N N . ARG A 1 104 ? 37.019 32.795 -25.019 1.00 37.62 104 ARG A N 1
ATOM 787 C CA . ARG A 1 104 ? 37.153 34.094 -25.738 1.00 37.62 104 ARG A CA 1
ATOM 788 C C . ARG A 1 104 ? 36.443 34.152 -27.105 1.00 37.62 104 ARG A C 1
ATOM 790 O O . ARG A 1 104 ? 36.379 33.171 -27.838 1.00 37.62 104 ARG A O 1
ATOM 797 N N . VAL A 1 105 ? 35.966 35.366 -27.412 1.00 33.03 105 VAL A N 1
ATOM 798 C CA . VAL A 1 105 ? 35.298 35.854 -28.636 1.00 33.03 105 VAL A CA 1
ATOM 799 C C . VAL A 1 105 ? 36.347 36.319 -29.659 1.00 33.03 105 VAL A C 1
ATOM 801 O O . VAL A 1 105 ? 37.283 37.030 -29.300 1.00 33.03 105 VAL A O 1
ATOM 804 N N . LEU A 1 106 ? 36.196 35.924 -30.926 1.00 27.50 106 LEU A N 1
ATOM 805 C CA . LEU A 1 106 ? 37.131 36.240 -32.014 1.00 27.50 106 LEU A CA 1
ATOM 806 C C . LEU A 1 106 ? 36.923 37.661 -32.573 1.00 27.50 106 LEU A C 1
ATOM 808 O O . LEU A 1 106 ? 35.882 37.950 -33.158 1.00 27.50 106 LEU A O 1
ATOM 812 N N . LEU A 1 107 ? 37.963 38.496 -32.487 1.00 27.61 107 LEU A N 1
ATOM 813 C CA . LEU A 1 107 ? 38.259 39.549 -33.464 1.00 27.61 107 LEU A CA 1
ATOM 814 C C . LEU A 1 107 ? 39.525 39.117 -34.218 1.00 27.61 107 LEU A C 1
ATOM 816 O O . LEU A 1 107 ? 40.498 38.671 -33.614 1.00 27.61 107 LEU A O 1
ATOM 820 N N . GLN A 1 108 ? 39.448 39.149 -35.542 1.00 28.56 108 GLN A N 1
ATOM 821 C CA . GLN A 1 108 ? 40.373 38.519 -36.482 1.00 28.56 108 GLN A CA 1
ATOM 822 C C . GLN A 1 108 ? 41.747 39.213 -36.517 1.00 28.56 108 GLN A C 1
ATOM 824 O O . GLN A 1 108 ? 41.782 40.398 -36.825 1.00 28.56 108 GLN A O 1
ATOM 829 N N . ASP A 1 109 ? 42.855 38.482 -36.308 1.00 25.78 109 ASP A N 1
ATOM 830 C CA . ASP A 1 109 ? 44.113 38.727 -37.042 1.00 25.78 109 ASP A CA 1
ATOM 831 C C . ASP A 1 109 ? 45.108 37.541 -37.006 1.00 25.78 109 ASP A C 1
ATOM 833 O O . ASP A 1 109 ? 45.056 36.663 -36.143 1.00 25.78 109 ASP A O 1
ATOM 837 N N . HIS A 1 110 ? 45.981 37.534 -38.014 1.00 38.78 110 HIS A N 1
ATOM 838 C CA . HIS A 1 110 ? 46.886 36.512 -38.528 1.00 38.78 110 HIS A CA 1
ATOM 839 C C . HIS A 1 110 ? 48.188 36.310 -37.720 1.00 38.78 110 HIS A C 1
ATOM 841 O O . HIS A 1 110 ? 48.898 37.266 -37.422 1.00 38.78 110 HIS A O 1
ATOM 847 N N . GLY A 1 111 ? 48.600 35.053 -37.486 1.00 31.23 111 GLY A N 1
ATOM 848 C CA . GLY A 1 111 ? 49.960 34.733 -37.015 1.00 31.23 111 GLY A CA 1
ATOM 849 C C . GLY A 1 111 ? 50.208 33.246 -36.716 1.00 31.23 111 GLY A C 1
ATOM 850 O O . GLY A 1 111 ? 49.353 32.577 -36.150 1.00 31.23 111 GLY A O 1
ATOM 851 N N . HIS A 1 112 ? 51.368 32.730 -37.137 1.00 40.38 112 HIS A N 1
ATOM 852 C CA . HIS A 1 112 ? 51.769 31.312 -37.207 1.00 40.38 112 HIS A CA 1
ATOM 853 C C . HIS A 1 112 ? 52.102 30.629 -35.855 1.00 40.38 112 HIS A C 1
ATOM 855 O O . HIS A 1 112 ? 52.712 31.247 -34.988 1.00 40.38 112 HIS A O 1
ATOM 861 N N . LEU A 1 113 ? 51.811 29.320 -35.737 1.00 34.41 113 LEU A N 1
ATOM 862 C CA . LEU A 1 113 ? 52.297 28.391 -34.691 1.00 34.41 113 LEU A CA 1
ATOM 863 C C . LEU A 1 113 ? 52.819 27.081 -35.336 1.00 34.41 113 LEU A C 1
ATOM 865 O O . LEU A 1 113 ? 52.313 26.681 -36.383 1.00 34.41 113 LEU A O 1
ATOM 869 N N . GLU A 1 114 ? 53.830 26.443 -34.729 1.00 38.22 114 GLU A N 1
ATOM 870 C CA . GLU A 1 114 ? 54.551 25.251 -35.234 1.00 38.22 114 GLU A CA 1
ATOM 871 C C . GLU A 1 114 ? 53.782 23.909 -35.121 1.00 38.22 114 GLU A C 1
ATOM 873 O O . GLU A 1 114 ? 52.891 23.731 -34.292 1.00 38.22 114 GLU A O 1
ATOM 878 N N . ASP A 1 115 ? 54.190 22.932 -35.943 1.00 40.53 115 ASP A N 1
ATOM 879 C CA . ASP A 1 115 ? 53.367 21.835 -36.491 1.00 40.53 115 ASP A CA 1
ATOM 880 C C . ASP A 1 115 ? 52.908 20.704 -35.545 1.00 40.53 115 ASP A C 1
ATOM 882 O O . ASP A 1 115 ? 52.134 19.843 -35.969 1.00 40.53 115 ASP A O 1
ATOM 886 N N . ASN A 1 116 ? 53.328 20.670 -34.275 1.00 33.97 116 ASN A N 1
ATOM 887 C CA . ASN A 1 116 ? 53.147 19.474 -33.429 1.00 33.97 116 ASN A CA 1
ATOM 888 C C . ASN A 1 116 ? 52.480 19.739 -32.058 1.00 33.97 116 ASN A C 1
ATOM 890 O O . ASN A 1 116 ? 52.490 18.864 -31.192 1.00 33.97 116 ASN A O 1
ATOM 894 N N . CYS A 1 117 ? 51.911 20.930 -31.834 1.00 28.50 117 CYS A N 1
ATOM 895 C CA . CYS A 1 117 ? 51.312 21.365 -30.561 1.00 28.50 117 CYS A CA 1
ATOM 896 C C . CYS A 1 117 ? 50.279 22.496 -30.791 1.00 28.50 117 CYS A C 1
ATOM 898 O O . CYS A 1 117 ? 50.322 23.183 -31.806 1.00 28.50 117 CYS A O 1
ATOM 900 N N . THR A 1 118 ? 49.348 22.730 -29.855 1.00 31.27 118 THR A N 1
ATOM 901 C CA . THR A 1 118 ? 48.544 23.970 -29.785 1.00 31.27 118 THR A CA 1
ATOM 902 C C . THR A 1 118 ? 48.571 24.524 -28.354 1.00 31.27 118 THR A C 1
ATOM 904 O O . THR A 1 118 ? 48.345 23.768 -27.412 1.00 31.27 118 THR A O 1
ATOM 907 N N . MET A 1 119 ? 48.823 25.833 -28.197 1.00 28.88 119 MET A N 1
ATOM 908 C CA . MET A 1 119 ? 48.778 26.595 -26.935 1.00 28.88 119 MET A CA 1
ATOM 909 C C . MET A 1 119 ? 48.028 27.922 -27.178 1.00 28.88 119 MET A C 1
ATOM 911 O O . MET A 1 119 ? 48.320 28.603 -28.158 1.00 28.88 119 MET A O 1
ATOM 915 N N . ASN A 1 120 ? 47.079 28.289 -26.308 1.00 29.98 120 ASN A N 1
ATOM 916 C CA . ASN A 1 120 ? 46.365 29.577 -26.347 1.00 29.98 120 ASN A CA 1
ATOM 917 C C . ASN A 1 120 ? 47.045 30.585 -25.398 1.00 29.98 120 ASN A C 1
ATOM 919 O O . ASN A 1 120 ? 47.397 30.222 -24.279 1.00 29.98 120 ASN A O 1
ATOM 923 N N . VAL A 1 121 ? 47.201 31.846 -25.814 1.00 26.52 121 VAL A N 1
ATOM 924 C CA . VAL A 1 121 ? 47.711 32.957 -24.976 1.00 26.52 121 VAL A CA 1
ATOM 925 C C . VAL A 1 121 ? 46.539 33.873 -24.572 1.00 26.52 121 VAL A C 1
ATOM 927 O O . VAL A 1 121 ? 45.615 34.013 -25.366 1.00 26.52 121 VAL A O 1
ATOM 930 N N . PHE A 1 122 ? 46.566 34.461 -23.358 1.00 30.88 122 PHE A N 1
ATOM 931 C CA . PHE A 1 122 ? 46.155 35.845 -22.975 1.00 30.88 122 PHE A CA 1
ATOM 932 C C . PHE A 1 122 ? 45.470 36.019 -21.593 1.00 30.88 122 PHE A C 1
ATOM 934 O O . PHE A 1 122 ? 44.754 35.157 -21.092 1.00 30.88 122 PHE A O 1
ATOM 941 N N . GLU A 1 123 ? 45.695 37.209 -21.012 1.00 25.28 123 GLU A N 1
ATOM 942 C CA . GLU A 1 123 ? 45.675 37.585 -19.585 1.00 25.28 123 GLU A CA 1
ATOM 943 C C . GLU A 1 123 ? 44.313 37.734 -18.861 1.00 25.28 123 GLU A C 1
ATOM 945 O O . GLU A 1 123 ? 43.351 38.288 -19.395 1.00 25.28 123 GLU A O 1
ATOM 950 N N . ASN A 1 124 ? 44.348 37.257 -17.602 1.00 23.17 124 ASN A N 1
ATOM 951 C CA . ASN A 1 124 ? 43.686 37.589 -16.322 1.00 23.17 124 ASN A CA 1
ATOM 952 C C . ASN A 1 124 ? 42.282 38.234 -16.248 1.00 23.17 124 ASN A C 1
ATOM 954 O O . ASN A 1 124 ? 42.115 39.395 -16.595 1.00 23.17 124 ASN A O 1
ATOM 958 N N . ILE A 1 125 ? 41.349 37.530 -15.567 1.00 23.27 125 ILE A N 1
ATOM 959 C CA . ILE A 1 125 ? 40.611 37.938 -14.333 1.00 23.27 125 ILE A CA 1
ATOM 960 C C . ILE A 1 125 ? 39.838 36.713 -13.747 1.00 23.27 125 ILE A C 1
ATOM 962 O O . ILE A 1 125 ? 39.326 35.876 -14.485 1.00 23.27 125 ILE A O 1
ATOM 966 N N . LYS A 1 126 ? 39.771 36.597 -12.404 1.00 23.03 126 LYS A N 1
ATOM 967 C CA . LYS A 1 126 ? 39.468 35.432 -11.506 1.00 23.03 126 LYS A CA 1
ATOM 968 C C . LYS A 1 126 ? 38.018 34.922 -11.397 1.00 23.03 126 LYS A C 1
ATOM 970 O O . LYS A 1 126 ? 37.118 35.750 -11.422 1.00 23.03 126 LYS A O 1
ATOM 975 N N . LEU A 1 127 ? 37.790 33.595 -11.265 1.00 21.11 127 LEU A N 1
ATOM 976 C CA . LEU A 1 127 ? 36.728 32.903 -10.466 1.00 21.11 127 LEU A CA 1
ATOM 977 C C . LEU A 1 127 ? 36.812 31.347 -10.580 1.00 21.11 127 LEU A C 1
ATOM 979 O O . LEU A 1 127 ? 37.441 30.844 -11.501 1.00 21.11 127 LEU A O 1
ATOM 983 N N . ILE A 1 128 ? 36.253 30.627 -9.596 1.00 21.69 128 ILE A N 1
ATOM 984 C CA . ILE A 1 128 ? 36.704 29.341 -8.994 1.00 21.69 128 ILE A CA 1
ATOM 985 C C . ILE A 1 128 ? 36.011 28.079 -9.585 1.00 21.69 128 ILE A C 1
ATOM 987 O O . ILE A 1 128 ? 34.822 28.139 -9.881 1.00 21.69 128 ILE A O 1
ATOM 991 N N . VAL A 1 129 ? 36.737 26.948 -9.707 1.00 22.92 129 VAL A N 1
ATOM 992 C CA . VAL A 1 129 ? 36.301 25.615 -10.220 1.00 22.92 129 VAL A CA 1
ATOM 993 C C . VAL A 1 129 ? 36.605 24.517 -9.177 1.00 22.92 129 VAL A C 1
ATOM 995 O O . VAL A 1 129 ? 37.628 24.624 -8.502 1.00 22.92 129 VAL A O 1
ATOM 998 N N . SER A 1 130 ? 35.771 23.467 -9.066 1.00 22.27 130 SER A N 1
ATOM 999 C CA . SER A 1 130 ? 36.112 22.189 -8.400 1.00 22.27 130 SER A CA 1
ATOM 1000 C C . SER A 1 130 ? 36.191 21.036 -9.410 1.00 22.27 130 SER A C 1
ATOM 1002 O O . SER A 1 130 ? 35.400 20.974 -10.350 1.00 22.27 130 SER A O 1
ATOM 1004 N N . GLU A 1 131 ? 37.171 20.158 -9.207 1.00 29.08 131 GLU A N 1
ATOM 1005 C CA . GLU A 1 131 ? 37.612 19.066 -10.085 1.00 29.08 131 GLU A CA 1
ATOM 1006 C C . GLU A 1 131 ? 36.726 17.812 -9.954 1.00 29.08 131 GLU A C 1
ATOM 1008 O O . GLU A 1 131 ? 36.370 17.427 -8.846 1.00 29.08 131 GLU A O 1
ATOM 1013 N N . ASP A 1 132 ? 36.324 17.205 -11.077 1.00 20.61 132 ASP A N 1
ATOM 1014 C CA . ASP A 1 132 ? 36.833 15.896 -11.527 1.00 20.61 132 ASP A CA 1
ATOM 1015 C C . ASP A 1 132 ? 36.008 15.330 -12.706 1.00 20.61 132 ASP A C 1
ATOM 1017 O O . ASP A 1 132 ? 34.811 15.077 -12.613 1.00 20.61 132 ASP A O 1
ATOM 1021 N N . SER A 1 133 ? 36.718 15.146 -13.829 1.00 24.48 133 SER A N 1
ATOM 1022 C CA . SER A 1 133 ? 36.461 14.288 -15.008 1.00 24.48 133 SER A CA 1
ATOM 1023 C C . SER A 1 133 ? 35.058 14.201 -15.633 1.00 24.48 133 SER A C 1
ATOM 1025 O O . SER A 1 133 ? 34.182 13.567 -15.060 1.00 24.48 133 SER A O 1
ATOM 1027 N N . ILE A 1 134 ? 34.897 14.634 -16.901 1.00 21.84 134 ILE A N 1
ATOM 1028 C CA . ILE A 1 134 ? 33.798 14.184 -17.790 1.00 21.84 134 ILE A CA 1
ATOM 1029 C C . ILE A 1 134 ? 34.241 14.081 -19.272 1.00 21.84 134 ILE A C 1
ATOM 1031 O O . ILE A 1 134 ? 34.913 14.965 -19.812 1.00 21.84 134 ILE A O 1
ATOM 1035 N N . GLU A 1 135 ? 33.833 12.977 -19.913 1.00 21.98 135 GLU A N 1
ATOM 1036 C CA . GLU A 1 135 ? 33.894 12.636 -21.346 1.00 21.98 135 GLU A CA 1
ATOM 1037 C C . GLU A 1 135 ? 32.767 13.253 -22.209 1.00 21.98 135 GLU A C 1
ATOM 1039 O O . GLU A 1 135 ? 31.708 13.591 -21.695 1.00 21.98 135 GLU A O 1
ATOM 1044 N N . LEU A 1 136 ? 32.981 13.280 -23.542 1.00 23.23 136 LEU A N 1
ATOM 1045 C CA . LEU A 1 136 ? 32.158 12.754 -24.690 1.00 23.23 136 LEU A CA 1
ATOM 1046 C C . LEU A 1 136 ? 32.241 13.640 -25.938 1.00 23.23 136 LEU A C 1
ATOM 1048 O O . LEU A 1 136 ? 32.818 14.638 -25.709 1.00 23.23 136 LEU A O 1
ATOM 1052 N N . LEU A 1 137 ? 31.856 13.271 -27.185 1.00 23.78 137 LEU A N 1
ATOM 1053 C CA . LEU A 1 137 ? 31.142 13.887 -28.378 1.00 23.78 137 LEU A CA 1
ATOM 1054 C C . LEU A 1 137 ? 31.323 15.264 -29.139 1.00 23.78 137 LEU A C 1
ATOM 1056 O O . LEU A 1 137 ? 30.540 16.190 -28.958 1.00 23.78 137 LEU A O 1
ATOM 1060 N N . PHE A 1 138 ? 32.153 15.328 -30.210 1.00 22.92 138 PHE A N 1
ATOM 1061 C CA . PHE A 1 138 ? 32.135 16.404 -31.259 1.00 22.92 138 PHE A CA 1
ATOM 1062 C C . PHE A 1 138 ? 30.785 16.524 -31.993 1.00 22.92 138 PHE A C 1
ATOM 1064 O O . PHE A 1 138 ? 30.151 15.506 -32.261 1.00 22.92 138 PHE A O 1
ATOM 1071 N N . ASN A 1 139 ? 30.473 17.707 -32.554 1.00 30.89 139 ASN A N 1
ATOM 1072 C CA . ASN A 1 139 ? 29.749 17.744 -33.831 1.00 30.89 139 ASN A CA 1
ATOM 1073 C C . ASN A 1 139 ? 30.106 18.915 -34.750 1.00 30.89 139 ASN A C 1
ATOM 1075 O O . ASN A 1 139 ? 29.899 20.076 -34.402 1.00 30.89 139 ASN A O 1
ATOM 1079 N N . SER A 1 140 ? 30.573 18.551 -35.957 1.00 29.78 140 SER A N 1
ATOM 1080 C CA . SER A 1 140 ? 30.149 19.136 -37.249 1.00 29.78 140 SER A CA 1
ATOM 1081 C C . SER A 1 140 ? 30.846 18.629 -38.515 1.00 29.78 140 SER A C 1
ATOM 1083 O O . SER A 1 140 ? 30.628 19.173 -39.591 1.00 29.78 140 SER A O 1
ATOM 1085 N N . CYS A 1 141 ? 31.571 17.518 -38.443 1.00 32.53 141 CYS A N 1
ATOM 1086 C CA . CYS A 1 141 ? 31.724 16.613 -39.580 1.00 32.53 141 CYS A CA 1
ATOM 1087 C C . CYS A 1 141 ? 31.412 15.220 -39.055 1.00 32.53 141 CYS A C 1
ATOM 1089 O O . CYS A 1 141 ? 32.145 14.690 -38.225 1.00 32.53 141 CYS A O 1
ATOM 1091 N N . LEU A 1 142 ? 30.264 14.678 -39.452 1.00 51.31 142 LEU A N 1
ATOM 1092 C CA . LEU A 1 142 ? 29.720 13.465 -38.862 1.00 51.31 142 LEU A CA 1
ATOM 1093 C C . LEU A 1 142 ? 30.546 12.238 -39.261 1.00 51.31 142 LEU A C 1
ATOM 1095 O O . LEU A 1 142 ? 30.363 11.696 -40.352 1.00 51.31 142 LEU A O 1
ATOM 1099 N N . LEU A 1 143 ? 31.422 11.812 -38.354 1.00 40.44 143 LEU A N 1
ATOM 1100 C CA . LEU A 1 143 ? 32.111 10.530 -38.377 1.00 40.44 143 LEU A CA 1
ATOM 1101 C C . LEU A 1 143 ? 31.712 9.749 -37.119 1.00 40.44 143 LEU A C 1
ATOM 1103 O O . LEU A 1 143 ? 31.938 10.222 -36.008 1.00 40.44 143 LEU A O 1
ATOM 1107 N N . GLN A 1 144 ? 31.132 8.564 -37.290 1.00 41.22 144 GLN A N 1
ATOM 1108 C CA . GLN A 1 144 ? 30.840 7.626 -36.199 1.00 41.22 144 GLN A CA 1
ATOM 1109 C C . GLN A 1 144 ? 31.813 6.445 -36.256 1.00 41.22 144 GLN A C 1
ATOM 1111 O O . GLN A 1 144 ? 32.166 6.007 -37.347 1.00 41.22 144 GLN A O 1
ATOM 1116 N N . ILE A 1 145 ? 32.246 5.915 -35.108 1.00 41.69 145 ILE A N 1
ATOM 1117 C CA . ILE A 1 145 ? 33.032 4.671 -35.070 1.00 41.69 145 ILE A CA 1
ATOM 1118 C C . ILE A 1 145 ? 32.126 3.512 -35.501 1.00 41.69 145 ILE A C 1
ATOM 1120 O O . ILE A 1 145 ? 31.065 3.297 -34.916 1.00 41.69 145 ILE A O 1
ATOM 1124 N N . ASP A 1 146 ? 32.540 2.774 -36.528 1.00 40.00 146 ASP A N 1
ATOM 1125 C CA . ASP A 1 146 ? 31.799 1.622 -37.048 1.00 40.00 146 ASP A CA 1
ATOM 1126 C C . ASP A 1 146 ? 32.109 0.373 -36.203 1.00 40.00 146 ASP A C 1
ATOM 1128 O O . ASP A 1 146 ? 33.228 -0.135 -36.242 1.00 40.00 146 ASP A O 1
ATOM 1132 N N . GLN A 1 147 ? 31.133 -0.096 -35.414 1.00 38.66 147 GLN A N 1
ATOM 1133 C CA . GLN A 1 147 ? 31.279 -1.222 -34.470 1.00 38.66 147 GLN A CA 1
ATOM 1134 C C . GLN A 1 147 ? 30.848 -2.589 -35.041 1.00 38.66 147 GLN A C 1
ATOM 1136 O O . GLN A 1 147 ? 30.673 -3.547 -34.297 1.00 38.66 147 GLN A O 1
ATOM 1141 N N . ASN A 1 148 ? 30.645 -2.704 -36.355 1.00 38.16 148 ASN A N 1
ATOM 1142 C CA . ASN A 1 148 ? 30.089 -3.921 -36.954 1.00 38.16 148 ASN A CA 1
ATOM 1143 C C . ASN A 1 148 ? 31.086 -5.106 -36.921 1.00 38.16 148 ASN A C 1
ATOM 1145 O O . ASN A 1 148 ? 32.191 -5.003 -37.456 1.00 38.16 148 ASN A O 1
ATOM 1149 N N . GLU A 1 149 ? 30.667 -6.257 -36.381 1.00 37.25 149 GLU A N 1
ATOM 1150 C CA . GLU A 1 149 ? 31.492 -7.460 -36.120 1.00 37.25 149 GLU A CA 1
ATOM 1151 C C . GLU A 1 149 ? 32.044 -8.184 -37.373 1.00 37.25 149 GLU A C 1
ATOM 1153 O O . GLU A 1 149 ? 32.869 -9.088 -37.270 1.00 37.25 149 GLU A O 1
ATOM 1158 N N . ASN A 1 150 ? 31.678 -7.759 -38.586 1.00 36.94 150 ASN A N 1
ATOM 1159 C CA . ASN A 1 150 ? 32.095 -8.402 -39.844 1.00 36.94 150 ASN A CA 1
ATOM 1160 C C . ASN A 1 150 ? 33.454 -7.928 -40.415 1.00 36.94 150 ASN A C 1
ATOM 1162 O O . ASN A 1 150 ? 33.796 -8.250 -41.553 1.00 36.94 150 ASN A O 1
ATOM 1166 N N . LEU A 1 151 ? 34.263 -7.188 -39.648 1.00 37.56 151 LEU A N 1
ATOM 1167 C CA . LEU A 1 151 ? 35.613 -6.743 -40.053 1.00 37.56 151 LEU A CA 1
ATOM 1168 C C . LEU A 1 151 ? 36.733 -7.764 -39.755 1.00 37.56 151 LEU A C 1
ATOM 1170 O O . LEU A 1 151 ? 37.901 -7.503 -40.060 1.00 37.56 151 LEU A O 1
ATOM 1174 N N . GLY A 1 152 ? 36.390 -8.941 -39.220 1.00 33.19 152 GLY A N 1
ATOM 1175 C CA . GLY A 1 152 ? 37.333 -9.989 -38.799 1.00 33.19 152 GLY A CA 1
ATOM 1176 C C . GLY A 1 152 ? 38.245 -10.574 -39.890 1.00 33.19 152 GLY A C 1
ATOM 1177 O O . GLY A 1 152 ? 39.200 -11.265 -39.560 1.00 33.19 152 GLY A O 1
ATOM 1178 N N . ASN A 1 153 ? 38.020 -10.263 -41.171 1.00 32.72 153 ASN A N 1
ATOM 1179 C CA . ASN A 1 153 ? 38.814 -10.795 -42.289 1.00 32.72 153 ASN A CA 1
ATOM 1180 C C . ASN A 1 153 ? 39.836 -9.807 -42.890 1.00 32.72 153 ASN A C 1
ATOM 1182 O O . ASN A 1 153 ? 40.409 -10.100 -43.937 1.00 32.72 153 ASN A O 1
ATOM 1186 N N . ILE A 1 154 ? 40.076 -8.640 -42.272 1.00 35.78 154 ILE A N 1
ATOM 1187 C CA . ILE A 1 154 ? 40.994 -7.611 -42.818 1.00 35.78 154 ILE A CA 1
ATOM 1188 C C . ILE A 1 154 ? 42.149 -7.253 -41.857 1.00 35.78 154 ILE A C 1
ATOM 1190 O O . ILE A 1 154 ? 43.119 -6.619 -42.273 1.00 35.78 154 ILE A O 1
ATOM 1194 N N . PHE A 1 155 ? 42.124 -7.705 -40.599 1.00 29.38 155 PHE A N 1
ATOM 1195 C CA . PHE A 1 155 ? 43.137 -7.345 -39.598 1.00 29.38 155 PHE A CA 1
ATOM 1196 C C . PHE A 1 155 ? 43.848 -8.569 -39.013 1.00 29.38 155 PHE A C 1
ATOM 1198 O O . PHE A 1 155 ? 43.218 -9.551 -38.633 1.00 29.38 155 PHE A O 1
ATOM 1205 N N . ALA A 1 156 ? 45.181 -8.500 -38.946 1.00 28.16 156 ALA A N 1
ATOM 1206 C CA . ALA A 1 156 ? 46.010 -9.539 -38.345 1.00 28.16 156 ALA A CA 1
ATOM 1207 C C . ALA A 1 156 ? 45.726 -9.675 -36.828 1.00 28.16 156 ALA A C 1
ATOM 1209 O O . ALA A 1 156 ? 45.488 -8.658 -36.171 1.00 28.16 156 ALA A O 1
ATOM 1210 N N . PRO A 1 157 ? 45.799 -10.885 -36.233 1.00 27.53 157 PRO A N 1
ATOM 1211 C CA . PRO A 1 157 ? 45.236 -11.179 -34.905 1.00 27.53 157 PRO A CA 1
ATOM 1212 C C . PRO A 1 157 ? 45.999 -10.611 -33.693 1.00 27.53 157 PRO A C 1
ATOM 1214 O O . PRO A 1 157 ? 45.767 -11.047 -32.570 1.00 27.53 157 PRO A O 1
ATOM 1217 N N . SER A 1 158 ? 46.924 -9.666 -33.868 1.00 28.59 158 SER A N 1
ATOM 1218 C CA . SER A 1 158 ? 47.828 -9.208 -32.799 1.00 28.59 158 SER A CA 1
ATOM 1219 C C . SER A 1 158 ? 47.502 -7.821 -32.227 1.00 28.59 158 SER A C 1
ATOM 1221 O O . SER A 1 158 ? 48.355 -7.210 -31.591 1.00 28.59 158 SER A O 1
ATOM 1223 N N . LEU A 1 159 ? 46.288 -7.304 -32.446 1.00 28.97 159 LEU A N 1
ATOM 1224 C CA . LEU A 1 159 ? 45.836 -5.989 -31.950 1.00 28.97 159 LEU A CA 1
ATOM 1225 C C . LEU A 1 159 ? 44.445 -6.024 -31.288 1.00 28.97 159 LEU A C 1
ATOM 1227 O O . LEU A 1 159 ? 43.836 -4.983 -31.060 1.00 28.97 159 LEU A O 1
ATOM 1231 N N . LEU A 1 160 ? 43.953 -7.220 -30.952 1.00 27.80 160 LEU A N 1
ATOM 1232 C CA . LEU A 1 160 ? 42.627 -7.468 -30.364 1.00 27.80 160 LEU A CA 1
ATOM 1233 C C . LEU A 1 160 ? 42.677 -7.819 -28.865 1.00 27.80 160 LEU A C 1
ATOM 1235 O O . LEU A 1 160 ? 41.754 -8.413 -28.320 1.00 27.80 160 LEU A O 1
ATOM 1239 N N . THR A 1 161 ? 43.740 -7.411 -28.176 1.00 27.17 161 THR A N 1
ATOM 1240 C CA . THR A 1 161 ? 43.946 -7.639 -26.737 1.00 27.17 161 THR A CA 1
ATOM 1241 C C . THR A 1 161 ? 44.055 -6.319 -25.976 1.00 27.17 161 THR A C 1
ATOM 1243 O O . THR A 1 161 ? 45.051 -6.050 -25.318 1.00 27.17 161 THR A O 1
ATOM 1246 N N . SER A 1 162 ? 43.023 -5.471 -26.055 1.00 27.17 162 SER A N 1
ATOM 1247 C CA . SER A 1 162 ? 42.772 -4.445 -25.021 1.00 27.17 162 SER A CA 1
ATOM 1248 C C . SER A 1 162 ? 41.353 -3.850 -25.020 1.00 27.17 162 SER A C 1
ATOM 1250 O O . SER A 1 162 ? 41.168 -2.740 -24.528 1.00 27.17 162 SER A O 1
ATOM 1252 N N . LEU A 1 163 ? 40.340 -4.543 -25.549 1.00 26.33 163 LEU A N 1
ATOM 1253 C CA . LEU A 1 163 ? 38.947 -4.257 -25.190 1.00 26.33 163 LEU A CA 1
ATOM 1254 C C . LEU A 1 163 ? 38.479 -5.379 -24.269 1.00 26.33 163 LEU A C 1
ATOM 1256 O O . LEU A 1 163 ? 37.852 -6.346 -24.691 1.00 26.33 163 LEU A O 1
ATOM 1260 N N . HIS A 1 164 ? 38.866 -5.274 -22.999 1.00 26.16 164 HIS A N 1
ATOM 1261 C CA . HIS A 1 164 ? 38.102 -5.957 -21.972 1.00 26.16 164 HIS A CA 1
ATOM 1262 C C . HIS A 1 164 ? 36.725 -5.303 -21.914 1.00 26.16 164 HIS A C 1
ATOM 1264 O O . HIS A 1 164 ? 36.593 -4.082 -21.837 1.00 26.16 164 HIS A O 1
ATOM 1270 N N . LEU A 1 165 ? 35.731 -6.176 -22.026 1.00 26.50 165 LEU A N 1
ATOM 1271 C CA . LEU A 1 165 ? 34.335 -5.974 -21.698 1.00 26.50 165 LEU A CA 1
ATOM 1272 C C . LEU A 1 165 ? 34.178 -4.992 -20.537 1.00 26.50 165 LEU A C 1
ATOM 1274 O O . LEU A 1 165 ? 34.815 -5.152 -19.498 1.00 26.50 165 LEU A O 1
ATOM 1278 N N . CYS A 1 166 ? 33.306 -4.008 -20.752 1.00 28.00 166 CYS A N 1
ATOM 1279 C CA . CYS A 1 166 ? 32.705 -3.162 -19.732 1.00 28.00 166 CYS A CA 1
ATOM 1280 C C . CYS A 1 166 ? 32.457 -4.005 -18.472 1.00 28.00 166 CYS A C 1
ATOM 1282 O O . CYS A 1 166 ? 31.633 -4.923 -18.486 1.00 28.00 166 CYS A O 1
ATOM 1284 N N . SER A 1 167 ? 33.262 -3.756 -17.443 1.00 30.88 167 SER A N 1
ATOM 1285 C CA . SER A 1 167 ? 33.216 -4.467 -16.179 1.00 30.88 167 SER A CA 1
ATOM 1286 C C . SER A 1 167 ? 31.859 -4.223 -15.527 1.00 30.88 167 SER A C 1
ATOM 1288 O O . SER A 1 167 ? 31.368 -3.102 -15.424 1.00 30.88 167 SER A O 1
ATOM 1290 N N . ASP A 1 168 ? 31.243 -5.301 -15.058 1.00 38.88 168 ASP A N 1
ATOM 1291 C CA . ASP A 1 168 ? 29.958 -5.328 -14.356 1.00 38.88 168 ASP A CA 1
ATOM 1292 C C . ASP A 1 168 ? 29.973 -4.636 -12.964 1.00 38.88 168 ASP A C 1
ATOM 1294 O O . ASP A 1 168 ? 29.040 -4.819 -12.183 1.00 38.88 168 ASP A O 1
ATOM 1298 N N . ARG A 1 169 ? 30.995 -3.823 -12.651 1.00 45.97 169 ARG A N 1
ATOM 1299 C CA . ARG A 1 169 ? 31.065 -2.829 -11.559 1.00 45.97 169 ARG A CA 1
ATOM 1300 C C . ARG A 1 169 ? 32.277 -1.918 -11.779 1.00 45.97 169 ARG A C 1
ATOM 1302 O O . ARG A 1 169 ? 33.371 -2.395 -11.524 1.00 45.97 169 ARG A O 1
ATOM 1309 N N . GLU A 1 170 ? 32.092 -0.637 -12.102 1.00 45.06 170 GLU A N 1
ATOM 1310 C CA . GLU A 1 170 ? 33.051 0.440 -11.764 1.00 45.06 170 GLU A CA 1
ATOM 1311 C C . GLU A 1 170 ? 32.295 1.779 -11.599 1.00 45.06 170 GLU A C 1
ATOM 1313 O O . GLU A 1 170 ? 32.233 2.596 -12.511 1.00 45.06 170 GLU A O 1
ATOM 1318 N N . GLY A 1 171 ? 31.645 1.966 -10.442 1.00 62.19 171 GLY A N 1
ATOM 1319 C CA . GLY A 1 171 ? 30.993 3.219 -10.028 1.00 62.19 171 GLY A CA 1
ATOM 1320 C C . GLY A 1 171 ? 29.840 2.998 -9.039 1.00 62.19 171 GLY A C 1
ATOM 1321 O O . GLY A 1 171 ? 29.102 2.024 -9.171 1.00 62.19 171 GLY A O 1
ATOM 1322 N N . GLU A 1 172 ? 29.695 3.876 -8.042 1.00 82.00 172 GLU A N 1
ATOM 1323 C CA . GLU A 1 172 ? 28.502 3.926 -7.178 1.00 82.00 172 GLU A CA 1
ATOM 1324 C C . GLU A 1 172 ? 27.313 4.520 -7.953 1.00 82.00 172 GLU A C 1
ATOM 1326 O O . GLU A 1 172 ? 27.479 5.506 -8.672 1.00 82.00 172 GLU A O 1
ATOM 1331 N N . PHE A 1 173 ? 26.108 3.963 -7.791 1.00 92.25 173 PHE A N 1
ATOM 1332 C CA . PHE A 1 173 ? 24.882 4.542 -8.363 1.00 92.25 173 PHE A CA 1
ATOM 1333 C C . PHE A 1 173 ? 24.455 5.829 -7.646 1.00 92.25 173 PHE A C 1
ATOM 1335 O O . PHE A 1 173 ? 23.760 6.657 -8.233 1.00 92.25 173 PHE A O 1
ATOM 1342 N N . PHE A 1 174 ? 24.877 5.992 -6.390 1.00 94.81 174 PHE A N 1
ATOM 1343 C CA . PHE A 1 174 ? 24.540 7.129 -5.535 1.00 94.81 174 PHE A CA 1
ATOM 1344 C C . PHE A 1 174 ? 25.812 7.797 -4.987 1.00 94.81 174 PHE A C 1
ATOM 1346 O O . PHE A 1 174 ? 26.068 7.719 -3.778 1.00 94.81 174 PHE A O 1
ATOM 1353 N N . PRO A 1 175 ? 26.649 8.401 -5.852 1.00 87.75 175 PRO A N 1
ATOM 1354 C CA . PRO A 1 175 ? 27.931 8.958 -5.438 1.00 87.75 175 PRO A CA 1
ATOM 1355 C C . PRO A 1 175 ? 27.738 10.067 -4.397 1.00 87.75 175 PRO A C 1
ATOM 1357 O O . PRO A 1 175 ? 26.810 10.867 -4.482 1.00 87.75 175 PRO A O 1
ATOM 1360 N N . GLY A 1 176 ? 28.608 10.101 -3.387 1.00 90.31 176 GLY A N 1
ATOM 1361 C CA . GLY A 1 176 ? 28.558 11.100 -2.311 1.00 90.31 176 GLY A CA 1
ATOM 1362 C C . GLY A 1 176 ? 27.534 10.811 -1.205 1.00 90.31 176 GLY A C 1
ATOM 1363 O O . GLY A 1 176 ? 27.592 11.440 -0.147 1.00 90.31 176 GLY A O 1
ATOM 1364 N N . ILE A 1 177 ? 26.652 9.822 -1.384 1.00 95.56 177 ILE A N 1
ATOM 1365 C CA . ILE A 1 177 ? 25.674 9.426 -0.367 1.00 95.56 177 ILE A CA 1
ATOM 1366 C C . ILE A 1 177 ? 26.228 8.255 0.439 1.00 95.56 177 ILE A C 1
ATOM 1368 O O . ILE A 1 177 ? 26.357 7.133 -0.047 1.00 95.56 177 ILE A O 1
ATOM 1372 N N . ASN A 1 178 ? 26.547 8.518 1.703 1.00 95.69 178 ASN A N 1
ATOM 1373 C CA . ASN A 1 178 ? 26.954 7.489 2.653 1.00 95.69 178 ASN A CA 1
ATOM 1374 C C . ASN A 1 178 ? 25.741 6.757 3.235 1.00 95.69 178 ASN A C 1
ATOM 1376 O O . ASN A 1 178 ? 24.596 7.174 3.074 1.00 95.69 178 ASN A O 1
ATOM 1380 N N . LYS A 1 179 ? 25.999 5.683 3.987 1.00 97.50 179 LYS A N 1
ATOM 1381 C CA . LYS A 1 179 ? 24.951 5.041 4.780 1.00 97.50 179 LYS A CA 1
ATOM 1382 C C . LYS A 1 179 ? 24.289 6.056 5.721 1.00 97.50 179 LYS A C 1
ATOM 1384 O O . LYS A 1 179 ? 24.980 6.660 6.543 1.00 97.50 179 LYS A O 1
ATOM 1389 N N . ILE A 1 180 ? 22.970 6.190 5.613 1.00 98.56 180 ILE A N 1
ATOM 1390 C CA . ILE A 1 180 ? 22.137 7.088 6.408 1.00 98.56 180 ILE A CA 1
ATOM 1391 C C . ILE A 1 180 ? 22.185 6.647 7.872 1.00 98.56 180 ILE A C 1
ATOM 1393 O O . ILE A 1 180 ? 22.061 5.462 8.200 1.00 98.56 180 ILE A O 1
ATOM 1397 N N . LYS A 1 181 ? 22.413 7.609 8.766 1.00 98.06 181 LYS A N 1
ATOM 1398 C CA . LYS A 1 181 ? 22.553 7.386 10.211 1.00 98.06 181 LYS A CA 1
ATOM 1399 C C . LYS A 1 181 ? 21.470 8.131 10.969 1.00 98.06 181 LYS A C 1
ATOM 1401 O O . LYS A 1 181 ? 20.959 9.137 10.492 1.00 98.06 181 LYS A O 1
ATOM 1406 N N . TYR A 1 182 ? 21.169 7.659 12.171 1.00 98.62 182 TYR A N 1
ATOM 1407 C CA . TYR A 1 182 ? 20.390 8.425 13.134 1.00 98.62 182 TYR A CA 1
ATOM 1408 C C . TYR A 1 182 ? 21.263 9.508 13.780 1.00 98.62 182 TYR A C 1
ATOM 1410 O O . TYR A 1 182 ? 22.333 9.207 14.308 1.00 98.62 182 TYR A O 1
ATOM 1418 N N . GLU A 1 183 ? 20.795 10.754 13.749 1.00 98.62 183 GLU A N 1
ATOM 1419 C CA . GLU A 1 183 ? 21.456 11.921 14.356 1.00 98.62 183 GLU A CA 1
ATOM 1420 C C . GLU A 1 183 ? 20.568 12.647 15.381 1.00 98.62 183 GLU A C 1
ATOM 1422 O O . GLU A 1 183 ? 21.028 13.555 16.074 1.00 98.62 183 GLU A O 1
ATOM 1427 N N . GLY A 1 184 ? 19.307 12.229 15.516 1.00 98.25 184 GLY A N 1
ATOM 1428 C CA . GLY A 1 184 ? 18.365 12.775 16.487 1.00 98.25 184 GLY A CA 1
ATOM 1429 C C . GLY A 1 184 ? 17.640 14.051 16.042 1.00 98.25 184 GLY A C 1
ATOM 1430 O O . GLY A 1 184 ? 17.974 14.661 15.023 1.00 98.25 184 GLY A O 1
ATOM 1431 N N . PRO A 1 185 ? 16.625 14.476 16.815 1.00 97.31 185 PRO A N 1
ATOM 1432 C CA . PRO A 1 185 ? 15.621 15.450 16.377 1.00 97.31 185 PRO A CA 1
ATOM 1433 C C . PRO A 1 185 ? 16.142 16.882 16.211 1.00 97.31 185 PRO A C 1
ATOM 1435 O O . PRO A 1 185 ? 15.478 17.713 15.595 1.00 97.31 185 PRO A O 1
ATOM 1438 N N . SER A 1 186 ? 17.323 17.193 16.748 1.00 97.81 186 SER A N 1
ATOM 1439 C CA . SER A 1 186 ? 17.972 18.495 16.579 1.00 97.81 186 SER A CA 1
ATOM 1440 C C . SER A 1 186 ? 18.792 18.606 15.290 1.00 97.81 186 SER A C 1
ATOM 1442 O O . SER A 1 186 ? 19.165 19.724 14.924 1.00 97.81 186 SER A O 1
ATOM 1444 N N . SER A 1 187 ? 19.068 17.494 14.593 1.00 98.12 187 SER A N 1
ATOM 1445 C CA . SER A 1 187 ? 19.863 17.518 13.363 1.00 98.12 187 SER A CA 1
ATOM 1446 C C . SER A 1 187 ? 19.166 18.289 12.237 1.00 98.12 187 SER A C 1
ATOM 1448 O O . SER A 1 187 ? 17.944 18.249 12.073 1.00 98.12 187 SER A O 1
ATOM 1450 N N . LYS A 1 188 ? 19.976 18.991 11.439 1.00 97.25 188 LYS A N 1
ATOM 1451 C CA . LYS A 1 188 ? 19.571 19.700 10.215 1.00 97.25 188 LYS A CA 1
ATOM 1452 C C . LYS A 1 188 ? 20.102 19.044 8.938 1.00 97.25 188 LYS A C 1
ATOM 1454 O O . LYS A 1 188 ? 19.794 19.524 7.856 1.00 97.25 188 LYS A O 1
ATOM 1459 N N . ASN A 1 189 ? 20.882 17.967 9.052 1.00 97.88 189 ASN A N 1
ATOM 1460 C CA . ASN A 1 189 ? 21.404 17.230 7.903 1.00 97.88 189 ASN A CA 1
ATOM 1461 C C . ASN A 1 189 ? 20.240 16.543 7.172 1.00 97.88 189 ASN A C 1
ATOM 1463 O O . ASN A 1 189 ? 19.595 15.708 7.794 1.00 97.88 189 ASN A O 1
ATOM 1467 N N . PRO A 1 190 ? 19.929 16.834 5.899 1.00 97.12 190 PRO A N 1
ATOM 1468 C CA . PRO A 1 190 ? 18.815 16.188 5.198 1.00 97.12 190 PRO A CA 1
ATOM 1469 C C . PRO A 1 190 ? 19.019 14.674 5.013 1.00 97.12 190 PRO A C 1
ATOM 1471 O O . PRO A 1 190 ? 18.043 13.930 5.033 1.00 97.12 190 PRO A O 1
ATOM 1474 N N . LEU A 1 191 ? 20.269 14.202 4.958 1.00 98.38 191 LEU A N 1
ATOM 1475 C CA . LEU A 1 191 ? 20.649 12.801 4.745 1.00 98.38 191 LEU A CA 1
ATOM 1476 C C . LEU A 1 191 ? 20.944 12.058 6.065 1.00 98.38 191 LEU A C 1
ATOM 1478 O O . LEU A 1 191 ? 21.927 11.326 6.195 1.00 98.38 191 LEU A O 1
ATOM 1482 N N . SER A 1 192 ? 20.086 12.252 7.067 1.00 98.69 192 SER A N 1
ATOM 1483 C CA . SER A 1 192 ? 20.117 11.529 8.346 1.00 98.69 192 SER A CA 1
ATOM 1484 C C . SER A 1 192 ? 18.711 11.297 8.897 1.00 98.69 192 SER A C 1
ATOM 1486 O O . SER A 1 192 ? 17.802 12.073 8.614 1.00 98.69 192 SER A O 1
ATOM 1488 N N . PHE A 1 193 ? 18.515 10.257 9.703 1.00 98.88 193 PHE A N 1
ATOM 1489 C CA . PHE A 1 193 ? 17.273 10.059 10.451 1.00 98.88 193 PHE A CA 1
ATOM 1490 C C . PHE A 1 193 ? 17.261 10.926 11.712 1.00 98.88 193 PHE A C 1
ATOM 1492 O O . PHE A 1 193 ? 18.242 10.983 12.461 1.00 98.88 193 PHE A O 1
ATOM 1499 N N . LYS A 1 194 ? 16.134 11.585 11.969 1.00 98.69 194 LYS A N 1
ATOM 1500 C CA . LYS A 1 194 ? 15.910 12.447 13.139 1.00 98.69 194 LYS A CA 1
ATOM 1501 C C . LYS A 1 194 ? 15.080 11.727 14.191 1.00 98.69 194 LYS A C 1
ATOM 1503 O O . LYS A 1 194 ? 15.219 12.017 15.377 1.00 98.69 194 LYS A O 1
ATOM 1508 N N . TRP A 1 195 ? 14.246 10.782 13.765 1.00 98.56 195 TRP A N 1
ATOM 1509 C CA . TRP A 1 195 ? 13.290 10.073 14.612 1.00 98.56 195 TRP A CA 1
ATOM 1510 C C . TRP A 1 195 ? 13.411 8.558 14.495 1.00 98.56 195 TRP A C 1
ATOM 1512 O O . TRP A 1 195 ? 13.208 7.872 15.497 1.00 98.56 195 TRP A O 1
ATOM 1522 N N . TYR A 1 196 ? 13.771 8.034 13.322 1.00 98.75 196 TYR A N 1
ATOM 1523 C CA . TYR A 1 196 ? 13.980 6.607 13.125 1.00 98.75 196 TYR A CA 1
ATOM 1524 C C . TYR A 1 196 ? 15.356 6.165 13.635 1.00 98.75 196 TYR A C 1
ATOM 1526 O O . TYR A 1 196 ? 16.390 6.371 12.999 1.00 98.75 196 TYR A O 1
ATOM 1534 N N . ASN A 1 197 ? 15.356 5.499 14.786 1.00 98.50 197 ASN A N 1
ATOM 1535 C CA . ASN A 1 197 ? 16.501 4.766 15.303 1.00 98.50 197 ASN A CA 1
ATOM 1536 C C . ASN A 1 197 ? 16.167 3.271 15.320 1.00 98.50 197 ASN A C 1
ATOM 1538 O O . ASN A 1 197 ? 15.453 2.795 16.198 1.00 98.50 197 ASN A O 1
ATOM 1542 N N . ALA A 1 198 ? 16.702 2.526 14.351 1.00 98.25 198 ALA A N 1
ATOM 1543 C CA . ALA A 1 198 ? 16.384 1.115 14.129 1.00 98.25 198 ALA A CA 1
ATOM 1544 C C . ALA A 1 198 ? 16.506 0.228 15.385 1.00 98.25 198 ALA A C 1
ATOM 1546 O O . ALA A 1 198 ? 15.728 -0.715 15.539 1.00 98.25 198 ALA A O 1
ATOM 1547 N N . GLU A 1 199 ? 17.466 0.522 16.269 1.00 98.19 199 GLU A N 1
ATOM 1548 C CA . GLU A 1 199 ? 17.744 -0.262 17.479 1.00 98.19 199 GLU A CA 1
ATOM 1549 C C . GLU A 1 199 ? 17.047 0.274 18.739 1.00 98.19 199 GLU A C 1
ATOM 1551 O O . GLU A 1 199 ? 17.119 -0.381 19.778 1.00 98.19 199 GLU A O 1
ATOM 1556 N N . GLU A 1 200 ? 16.374 1.429 18.670 1.00 98.50 200 GLU A N 1
ATOM 1557 C CA . GLU A 1 200 ? 15.596 1.956 19.794 1.00 98.50 200 GLU A CA 1
ATOM 1558 C C . GLU A 1 200 ? 14.399 1.048 20.080 1.00 98.50 200 GLU A C 1
ATOM 1560 O O . GLU A 1 200 ? 13.628 0.703 19.180 1.00 98.50 200 GLU A O 1
ATOM 1565 N N . GLU A 1 201 ? 14.247 0.662 21.345 1.00 98.50 201 GLU A N 1
ATOM 1566 C CA . GLU A 1 201 ? 13.139 -0.156 21.818 1.00 98.50 201 GLU A CA 1
ATOM 1567 C C . GLU A 1 201 ? 11.986 0.732 22.289 1.00 98.50 201 GLU A C 1
ATOM 1569 O O . GLU A 1 201 ? 12.158 1.583 23.158 1.00 98.50 201 GLU A O 1
ATOM 1574 N N . ILE A 1 202 ? 10.802 0.518 21.717 1.00 98.44 202 ILE A N 1
ATOM 1575 C CA . ILE A 1 202 ? 9.563 1.202 22.087 1.00 98.44 202 ILE A CA 1
ATOM 1576 C C . ILE A 1 202 ? 8.505 0.140 22.353 1.00 98.44 202 ILE A C 1
ATOM 1578 O O . ILE A 1 202 ? 8.298 -0.752 21.527 1.00 98.44 202 ILE A O 1
ATOM 1582 N N . LEU A 1 203 ? 7.837 0.231 23.508 1.00 97.81 203 LEU A N 1
ATOM 1583 C CA . LEU A 1 203 ? 6.813 -0.730 23.933 1.00 97.81 203 LEU A CA 1
ATOM 1584 C C . LEU A 1 203 ? 7.303 -2.195 23.832 1.00 97.81 203 LEU A C 1
ATOM 1586 O O . LEU A 1 203 ? 6.583 -3.073 23.360 1.00 97.81 203 LEU A O 1
ATOM 1590 N N . GLY A 1 204 ? 8.554 -2.449 24.237 1.00 97.31 204 GLY A N 1
ATOM 1591 C CA . GLY A 1 204 ? 9.146 -3.793 24.289 1.00 97.31 204 GLY A CA 1
ATOM 1592 C C . GLY A 1 204 ? 9.623 -4.371 22.949 1.00 97.31 204 GLY A C 1
ATOM 1593 O O . GLY A 1 204 ? 9.906 -5.566 22.868 1.00 97.31 204 GLY A O 1
ATOM 1594 N N . LYS A 1 205 ? 9.668 -3.576 21.869 1.00 98.25 205 LYS A N 1
ATOM 1595 C CA . LYS A 1 205 ? 10.118 -4.026 20.541 1.00 98.25 205 LYS A CA 1
ATOM 1596 C C . LYS A 1 205 ? 10.916 -2.932 19.825 1.00 98.25 205 LYS A C 1
ATOM 1598 O O . LYS A 1 205 ? 10.599 -1.749 19.929 1.00 98.25 205 LYS A O 1
ATOM 1603 N N . LYS A 1 206 ? 11.959 -3.323 19.085 1.00 98.56 206 LYS A N 1
ATOM 1604 C CA . LYS A 1 206 ? 12.793 -2.388 18.314 1.00 98.56 206 LYS A CA 1
ATOM 1605 C C . LYS A 1 206 ? 12.000 -1.736 17.186 1.00 98.56 206 LYS A C 1
ATOM 1607 O O . LYS A 1 206 ? 11.174 -2.398 16.557 1.00 98.56 206 LYS A O 1
ATOM 1612 N N . MET A 1 207 ? 12.297 -0.477 16.860 1.00 98.62 207 MET A N 1
ATOM 1613 C CA . MET A 1 207 ? 11.640 0.225 15.748 1.00 98.62 207 MET A CA 1
ATOM 1614 C C . MET A 1 207 ? 11.687 -0.571 14.441 1.00 98.62 207 MET A C 1
ATOM 1616 O O . MET A 1 207 ? 10.661 -0.736 13.784 1.00 98.62 207 MET A O 1
ATOM 1620 N N . LYS A 1 208 ? 12.846 -1.133 14.079 1.00 98.12 208 LYS A N 1
ATOM 1621 C CA . LYS A 1 208 ? 12.974 -1.925 12.845 1.00 98.12 208 LYS A CA 1
ATOM 1622 C C . LYS A 1 208 ? 12.027 -3.132 12.790 1.00 98.12 208 LYS A C 1
ATOM 1624 O O . LYS A 1 208 ? 11.604 -3.516 11.704 1.00 98.12 208 LYS A O 1
ATOM 1629 N N . ASP A 1 209 ? 11.666 -3.697 13.943 1.00 97.88 209 ASP A N 1
ATOM 1630 C CA . ASP A 1 209 ? 10.775 -4.855 14.056 1.00 97.88 209 ASP A CA 1
ATOM 1631 C C . ASP A 1 209 ? 9.293 -4.445 14.116 1.00 97.88 209 ASP A C 1
ATOM 1633 O O . ASP A 1 209 ? 8.421 -5.241 13.762 1.00 97.88 209 ASP A O 1
ATOM 1637 N N . TRP A 1 210 ? 8.994 -3.208 14.535 1.00 98.44 210 TRP A N 1
ATOM 1638 C CA . TRP A 1 210 ? 7.670 -2.601 14.369 1.00 98.44 210 TRP A CA 1
ATOM 1639 C C . TRP A 1 210 ? 7.365 -2.311 12.904 1.00 98.44 210 TRP A C 1
ATOM 1641 O O . TRP A 1 210 ? 6.283 -2.657 12.432 1.00 98.44 210 TRP A O 1
ATOM 1651 N N . PHE A 1 211 ? 8.316 -1.686 12.207 1.00 98.31 211 PHE A N 1
ATOM 1652 C CA . PHE A 1 211 ? 8.092 -1.169 10.863 1.00 98.31 211 PHE A CA 1
ATOM 1653 C C . PHE A 1 211 ? 8.391 -2.180 9.770 1.00 98.31 211 PHE A C 1
ATOM 1655 O O . PHE A 1 211 ? 7.607 -2.322 8.840 1.00 98.31 211 PHE A O 1
ATOM 1662 N N . ARG A 1 212 ? 9.529 -2.884 9.844 1.00 97.69 212 ARG A N 1
ATOM 1663 C CA . ARG A 1 212 ? 9.972 -3.769 8.756 1.00 97.69 212 ARG A CA 1
ATOM 1664 C C . ARG A 1 212 ? 9.866 -3.036 7.405 1.00 97.69 212 ARG A C 1
ATOM 1666 O O . ARG A 1 212 ? 9.190 -3.504 6.493 1.00 97.69 212 ARG A O 1
ATOM 1673 N N . PHE A 1 213 ? 10.463 -1.842 7.336 1.00 98.69 213 PHE A N 1
ATOM 1674 C CA . PHE A 1 213 ? 10.341 -0.965 6.172 1.00 98.69 213 PHE A CA 1
ATOM 1675 C C . PHE A 1 213 ? 10.825 -1.650 4.893 1.00 98.69 213 PHE A C 1
ATOM 1677 O O . PHE A 1 213 ? 11.855 -2.332 4.909 1.00 98.69 213 PHE A O 1
ATOM 1684 N N . SER A 1 214 ? 10.091 -1.428 3.806 1.00 98.50 214 SER A N 1
ATOM 1685 C CA . SER A 1 214 ? 10.364 -1.950 2.469 1.00 98.50 214 SER A CA 1
ATOM 1686 C C . SER A 1 214 ? 10.367 -0.831 1.430 1.00 98.50 214 SER A C 1
ATOM 1688 O O . SER A 1 214 ? 9.614 0.130 1.549 1.00 98.50 214 SER A O 1
ATOM 1690 N N . VAL A 1 215 ? 11.209 -0.976 0.408 1.00 98.44 215 VAL A N 1
ATOM 1691 C CA . VAL A 1 215 ? 11.232 -0.110 -0.781 1.00 98.44 215 VAL A CA 1
ATOM 1692 C C . VAL A 1 215 ? 10.446 -0.751 -1.923 1.00 98.44 215 VAL A C 1
ATOM 1694 O O . VAL A 1 215 ? 10.682 -1.918 -2.257 1.00 98.44 215 VAL A O 1
ATOM 1697 N N . ALA A 1 216 ? 9.563 0.031 -2.544 1.00 98.62 216 ALA A N 1
ATOM 1698 C CA . ALA A 1 216 ? 8.853 -0.333 -3.763 1.00 98.62 216 ALA A CA 1
ATOM 1699 C C . ALA A 1 216 ? 9.758 -0.197 -4.993 1.00 98.62 216 ALA A C 1
ATOM 1701 O O . ALA A 1 216 ? 10.235 0.896 -5.327 1.00 98.62 216 ALA A O 1
ATOM 1702 N N . PHE A 1 217 ? 9.997 -1.306 -5.697 1.00 98.56 217 PHE A N 1
ATOM 1703 C CA . PHE A 1 217 ? 10.910 -1.314 -6.841 1.00 98.56 217 PHE A CA 1
ATOM 1704 C C . PHE A 1 217 ? 10.389 -0.483 -8.026 1.00 98.56 217 PHE A C 1
ATOM 1706 O O . PHE A 1 217 ? 11.178 0.204 -8.682 1.00 98.56 217 PHE A O 1
ATOM 1713 N N . TRP A 1 218 ? 9.077 -0.512 -8.301 1.00 98.25 218 TRP A N 1
ATOM 1714 C CA . TRP A 1 218 ? 8.474 0.203 -9.437 1.00 98.25 218 TRP A CA 1
ATOM 1715 C C . TRP A 1 218 ? 8.642 1.714 -9.312 1.00 98.25 218 TRP A C 1
ATOM 1717 O O . TRP A 1 218 ? 9.159 2.352 -10.228 1.00 98.25 218 TRP A O 1
ATOM 1727 N N . HIS A 1 219 ? 8.280 2.308 -8.179 1.00 98.31 219 HIS A N 1
ATOM 1728 C CA . HIS A 1 219 ? 8.418 3.751 -8.008 1.00 98.31 219 HIS A CA 1
ATOM 1729 C C . HIS A 1 219 ? 9.871 4.211 -7.939 1.00 98.31 219 HIS A C 1
ATOM 1731 O O . HIS A 1 219 ? 10.210 5.239 -8.527 1.00 98.31 219 HIS A O 1
ATOM 1737 N N . THR A 1 220 ? 10.729 3.434 -7.278 1.00 98.31 220 THR A N 1
ATOM 1738 C CA . THR A 1 220 ? 12.109 3.845 -6.989 1.00 98.31 220 THR A CA 1
ATOM 1739 C C . THR A 1 220 ? 13.032 3.666 -8.194 1.00 98.31 220 THR A C 1
ATOM 1741 O O . THR A 1 220 ? 13.800 4.568 -8.516 1.00 98.31 220 THR A O 1
ATOM 1744 N N . PHE A 1 221 ? 12.949 2.529 -8.897 1.00 97.81 221 PHE A N 1
ATOM 1745 C CA . PHE A 1 221 ? 13.905 2.184 -9.962 1.00 97.81 221 PHE A CA 1
ATOM 1746 C C . PHE A 1 221 ? 13.299 2.173 -11.363 1.00 97.81 221 PHE A C 1
ATOM 1748 O O . PHE A 1 221 ? 14.055 2.172 -12.331 1.00 97.81 221 PHE A O 1
ATOM 1755 N N . ARG A 1 222 ? 11.965 2.181 -11.494 1.00 96.00 222 ARG A N 1
ATOM 1756 C CA . ARG A 1 222 ? 11.266 2.277 -12.791 1.00 96.00 222 ARG A CA 1
ATOM 1757 C C . ARG A 1 222 ? 10.538 3.611 -12.989 1.00 96.00 222 ARG A C 1
ATOM 1759 O O . ARG A 1 222 ? 10.134 3.905 -14.111 1.00 96.00 222 ARG A O 1
ATOM 1766 N N . GLY A 1 223 ? 10.379 4.424 -11.943 1.00 94.50 223 GLY A N 1
ATOM 1767 C CA . GLY A 1 223 ? 9.634 5.680 -11.991 1.00 94.50 223 GLY A CA 1
ATOM 1768 C C . GLY A 1 223 ? 10.321 6.742 -12.850 1.00 94.50 223 GLY A C 1
ATOM 1769 O O . GLY A 1 223 ? 11.388 7.235 -12.502 1.00 94.50 223 GLY A O 1
ATOM 1770 N N . THR A 1 224 ? 9.694 7.141 -13.955 1.00 94.56 224 THR A N 1
ATOM 1771 C CA . THR A 1 224 ? 10.268 8.100 -14.921 1.00 94.56 224 THR A CA 1
ATOM 1772 C C . THR A 1 224 ? 9.801 9.544 -14.716 1.00 94.56 224 THR A C 1
ATOM 1774 O O . THR A 1 224 ? 10.316 10.463 -15.351 1.00 94.56 224 THR A O 1
ATOM 1777 N N . GLY A 1 225 ? 8.802 9.760 -13.853 1.00 96.25 225 GLY A N 1
ATOM 1778 C CA . GLY A 1 225 ? 8.142 11.061 -13.687 1.00 96.25 225 GLY A CA 1
ATOM 1779 C C . GLY A 1 225 ? 7.191 11.430 -14.830 1.00 96.25 225 GLY A C 1
ATOM 1780 O O . GLY A 1 225 ? 6.674 12.540 -14.841 1.00 96.25 225 GLY A O 1
ATOM 1781 N N . ALA A 1 226 ? 6.947 10.525 -15.783 1.00 96.06 226 ALA A N 1
ATOM 1782 C CA . ALA A 1 226 ? 5.872 10.707 -16.750 1.00 96.06 226 ALA A CA 1
ATOM 1783 C C . ALA A 1 226 ? 4.503 10.693 -16.054 1.00 96.06 226 ALA A C 1
ATOM 1785 O O . ALA A 1 226 ? 4.303 9.981 -15.068 1.00 96.06 226 ALA A O 1
ATOM 1786 N N . ASP A 1 227 ? 3.567 11.447 -16.613 1.00 97.56 227 ASP A N 1
ATOM 1787 C CA . ASP A 1 227 ? 2.167 11.501 -16.198 1.00 97.56 227 ASP A CA 1
ATOM 1788 C C . ASP A 1 227 ? 1.270 11.550 -17.458 1.00 97.56 227 ASP A C 1
ATOM 1790 O O . ASP A 1 227 ? 1.796 11.609 -18.576 1.00 97.56 227 ASP A O 1
ATOM 1794 N N . PRO A 1 228 ? -0.072 11.502 -17.342 1.00 97.31 228 PRO A N 1
ATOM 1795 C CA . PRO A 1 228 ? -0.960 11.514 -18.510 1.00 97.31 228 PRO A CA 1
ATOM 1796 C C . PRO A 1 228 ? -0.836 12.744 -19.429 1.00 97.31 228 PRO A C 1
ATOM 1798 O O . PRO A 1 228 ? -1.374 12.728 -20.536 1.00 97.31 228 PRO A O 1
ATOM 1801 N N . PHE A 1 229 ? -0.151 13.803 -18.993 1.00 97.81 229 PHE A N 1
ATOM 1802 C CA . PHE A 1 229 ? -0.047 15.095 -19.669 1.00 97.81 229 PHE A CA 1
ATOM 1803 C C . PHE A 1 229 ? 1.392 15.464 -20.062 1.00 97.81 229 PHE A C 1
ATOM 1805 O O . PHE A 1 229 ? 1.597 16.478 -20.734 1.00 97.81 229 PHE A O 1
ATOM 1812 N N . GLY A 1 230 ? 2.393 14.666 -19.682 1.00 96.12 230 GLY A N 1
ATOM 1813 C CA . GLY A 1 230 ? 3.796 15.023 -19.845 1.00 96.12 230 GLY A CA 1
ATOM 1814 C C . GLY A 1 230 ? 4.741 13.837 -20.014 1.00 96.12 230 GLY A C 1
ATOM 1815 O O . GLY A 1 230 ? 4.595 12.777 -19.409 1.00 96.12 230 GLY A O 1
ATOM 1816 N N . ALA A 1 231 ? 5.778 14.055 -20.824 1.00 96.75 231 ALA A N 1
ATOM 1817 C CA . ALA A 1 231 ? 6.881 13.116 -21.002 1.00 96.75 231 ALA A CA 1
ATOM 1818 C C . ALA A 1 231 ? 7.683 12.906 -19.692 1.00 96.75 231 ALA A C 1
ATOM 1820 O O . ALA A 1 231 ? 7.608 13.757 -18.792 1.00 96.75 231 ALA A O 1
ATOM 1821 N N . PRO A 1 232 ? 8.469 11.811 -19.600 1.00 95.88 232 PRO A N 1
ATOM 1822 C CA . PRO A 1 232 ? 9.437 11.582 -18.527 1.00 95.88 232 PRO A CA 1
ATOM 1823 C C . PRO A 1 232 ? 10.292 12.803 -18.180 1.00 95.88 232 PRO A C 1
ATOM 1825 O O . PRO A 1 232 ? 10.723 13.533 -19.071 1.00 95.88 232 PRO A O 1
ATOM 1828 N N . THR A 1 233 ? 10.582 12.975 -16.893 1.00 96.44 233 THR A N 1
ATOM 1829 C CA . THR A 1 233 ? 11.490 14.012 -16.373 1.00 96.44 233 THR A CA 1
ATOM 1830 C C . THR A 1 233 ? 12.764 13.433 -15.779 1.00 96.44 233 THR A C 1
ATOM 1832 O O . THR A 1 233 ? 13.786 14.106 -15.766 1.00 96.44 233 THR A O 1
ATOM 1835 N N . LYS A 1 234 ? 12.730 12.191 -15.292 1.00 93.75 234 LYS A N 1
ATOM 1836 C CA . LYS A 1 234 ? 13.856 11.560 -14.601 1.00 93.75 234 LYS A CA 1
ATOM 1837 C C . LYS A 1 234 ? 14.723 10.765 -15.567 1.00 93.75 234 LYS A C 1
ATOM 1839 O O . LYS A 1 234 ? 14.227 9.940 -16.336 1.00 93.75 234 LYS A O 1
ATOM 1844 N N . HIS A 1 235 ? 16.031 10.976 -15.462 1.00 90.12 235 HIS A N 1
ATOM 1845 C CA . HIS A 1 235 ? 17.054 10.280 -16.237 1.00 90.12 235 HIS A CA 1
ATOM 1846 C C . HIS A 1 235 ? 18.045 9.621 -15.280 1.00 90.12 235 HIS A C 1
ATOM 1848 O O . HIS A 1 235 ? 19.051 10.209 -14.894 1.00 90.12 235 HIS A O 1
ATOM 1854 N N . TRP A 1 236 ? 17.720 8.405 -14.849 1.00 92.50 236 TRP A N 1
ATOM 1855 C CA . TRP A 1 236 ? 18.482 7.728 -13.807 1.00 92.50 236 TRP A CA 1
ATOM 1856 C C . TRP A 1 236 ? 19.841 7.210 -14.292 1.00 92.50 236 TRP A C 1
ATOM 1858 O O . TRP A 1 236 ? 19.929 6.687 -15.403 1.00 92.50 236 TRP A O 1
ATOM 1868 N N . PRO A 1 237 ? 20.887 7.230 -13.442 1.00 90.12 237 PRO A N 1
ATOM 1869 C CA . PRO A 1 237 ? 22.219 6.741 -13.811 1.00 90.12 237 PRO A CA 1
ATOM 1870 C C . PRO A 1 237 ? 22.265 5.221 -14.017 1.00 90.12 237 PRO A C 1
ATOM 1872 O O . PRO A 1 237 ? 23.226 4.686 -14.579 1.00 90.12 237 PRO A O 1
ATOM 1875 N N . TRP A 1 238 ? 21.246 4.492 -13.555 1.00 91.69 238 TRP A N 1
ATOM 1876 C CA . TRP A 1 238 ? 21.102 3.074 -13.847 1.00 91.69 238 TRP A CA 1
ATOM 1877 C C . TRP A 1 238 ? 20.363 2.780 -15.148 1.00 91.69 238 TRP A C 1
ATOM 1879 O O . TRP A 1 238 ? 20.400 1.620 -15.514 1.00 91.69 238 TRP A O 1
ATOM 1889 N N . GLU A 1 239 ? 19.764 3.750 -15.848 1.00 89.25 239 GLU A N 1
ATOM 1890 C CA . GLU A 1 239 ? 18.974 3.531 -17.072 1.00 89.25 239 GLU A CA 1
ATOM 1891 C C . GLU A 1 239 ? 19.753 3.846 -18.361 1.00 89.25 239 GLU A C 1
ATOM 1893 O O . GLU A 1 239 ? 20.523 4.799 -18.424 1.00 89.25 239 GLU A O 1
ATOM 1898 N N . ASP A 1 240 ? 19.495 3.078 -19.425 1.00 85.00 240 ASP A N 1
ATOM 1899 C CA . ASP A 1 240 ? 19.969 3.341 -20.801 1.00 85.00 240 ASP A CA 1
ATOM 1900 C C . ASP A 1 240 ? 18.814 3.534 -21.802 1.00 85.00 240 ASP A C 1
ATOM 1902 O O . ASP A 1 240 ? 19.037 3.659 -23.005 1.00 85.00 240 ASP A O 1
ATOM 1906 N N . GLY A 1 241 ? 17.571 3.549 -21.306 1.00 84.31 241 GLY A N 1
ATOM 1907 C CA . GLY A 1 241 ? 16.353 3.649 -22.111 1.00 84.31 241 GLY A CA 1
ATOM 1908 C C . GLY A 1 241 ? 15.854 2.322 -22.692 1.00 84.31 241 GLY A C 1
ATOM 1909 O O . GLY A 1 241 ? 14.774 2.293 -23.281 1.00 84.31 241 GLY A O 1
ATOM 1910 N N . THR A 1 242 ? 16.581 1.214 -22.520 1.00 88.50 242 THR A N 1
ATOM 1911 C CA . THR A 1 242 ? 16.135 -0.119 -22.941 1.00 88.50 242 THR A CA 1
ATOM 1912 C C . THR A 1 242 ? 15.376 -0.846 -21.832 1.00 88.50 242 THR A C 1
ATOM 1914 O O . THR A 1 242 ? 15.563 -0.621 -20.635 1.00 88.50 242 THR A O 1
ATOM 1917 N N . ASN A 1 243 ? 14.535 -1.801 -22.227 1.00 89.38 243 ASN A N 1
ATOM 1918 C CA . ASN A 1 243 ? 13.959 -2.778 -21.308 1.00 89.38 243 ASN A CA 1
ATOM 1919 C C . ASN A 1 243 ? 14.629 -4.146 -21.501 1.00 89.38 243 ASN A C 1
ATOM 1921 O O . ASN A 1 243 ? 13.963 -5.136 -21.763 1.00 89.38 243 ASN A O 1
ATOM 1925 N N . SER A 1 244 ? 15.962 -4.191 -21.460 1.00 94.50 244 SER A N 1
ATOM 1926 C CA . SER A 1 244 ? 16.735 -5.429 -21.624 1.00 94.50 244 SER A CA 1
ATOM 1927 C C . SER A 1 244 ? 16.972 -6.148 -20.290 1.00 94.50 244 SER A C 1
ATOM 1929 O O . SER A 1 244 ? 16.928 -5.536 -19.220 1.00 94.50 244 SER A O 1
ATOM 1931 N N . VAL A 1 245 ? 17.307 -7.444 -20.332 1.00 96.44 245 VAL A N 1
ATOM 1932 C CA . VAL A 1 245 ? 17.717 -8.200 -19.129 1.00 96.44 245 VAL A CA 1
ATOM 1933 C C . VAL A 1 245 ? 18.975 -7.597 -18.495 1.00 96.44 245 VAL A C 1
ATOM 1935 O O . VAL A 1 245 ? 19.072 -7.488 -17.273 1.00 96.44 245 VAL A O 1
ATOM 1938 N N . LYS A 1 246 ? 19.924 -7.121 -19.313 1.00 94.81 246 LYS A N 1
ATOM 1939 C CA . LYS A 1 246 ? 21.105 -6.389 -18.831 1.00 94.81 246 LYS A CA 1
ATOM 1940 C C . LYS A 1 246 ? 20.699 -5.167 -18.007 1.00 94.81 246 LYS A C 1
ATOM 1942 O O . LYS A 1 246 ? 21.258 -4.934 -16.934 1.00 94.81 246 LYS A O 1
ATOM 1947 N N . MET A 1 247 ? 19.707 -4.421 -18.487 1.00 93.56 247 MET A N 1
ATOM 1948 C CA . MET A 1 247 ? 19.210 -3.242 -17.795 1.00 93.56 247 MET A CA 1
ATOM 1949 C C . MET A 1 247 ? 18.481 -3.596 -16.492 1.00 93.56 247 MET A C 1
ATOM 1951 O O . MET A 1 247 ? 18.756 -3.024 -15.439 1.00 93.56 247 MET A O 1
ATOM 1955 N N . ALA A 1 248 ? 17.639 -4.627 -16.519 1.00 97.06 248 ALA A N 1
ATOM 1956 C CA . ALA A 1 248 ? 17.022 -5.193 -15.323 1.00 97.06 248 ALA A CA 1
ATOM 1957 C C . ALA A 1 248 ? 18.050 -5.569 -14.234 1.00 97.06 248 ALA A C 1
ATOM 1959 O O . ALA A 1 248 ? 17.890 -5.201 -13.068 1.00 97.06 248 ALA A O 1
ATOM 1960 N N . LYS A 1 249 ? 19.157 -6.223 -14.608 1.00 96.81 249 LYS A N 1
ATOM 1961 C CA . LYS A 1 249 ? 20.248 -6.549 -13.673 1.00 96.81 249 LYS A CA 1
ATOM 1962 C C . LYS A 1 249 ? 20.945 -5.307 -13.110 1.00 96.81 249 LYS A C 1
ATOM 1964 O O . LYS A 1 249 ? 21.326 -5.302 -11.940 1.00 96.81 249 LYS A O 1
ATOM 1969 N N . ARG A 1 250 ? 21.099 -4.248 -13.911 1.00 95.94 250 ARG A N 1
ATOM 1970 C CA . ARG A 1 250 ? 21.669 -2.967 -13.463 1.00 95.94 250 ARG A CA 1
ATOM 1971 C C . ARG A 1 250 ? 20.768 -2.282 -12.430 1.00 95.94 250 ARG A C 1
ATOM 1973 O O . ARG A 1 250 ? 21.265 -1.935 -11.361 1.00 95.94 250 ARG A O 1
ATOM 1980 N N . ARG A 1 251 ? 19.455 -2.196 -12.687 1.00 96.88 251 ARG A N 1
ATOM 1981 C CA . ARG A 1 251 ? 18.452 -1.707 -11.714 1.00 96.88 251 ARG A CA 1
ATOM 1982 C C . ARG A 1 251 ? 18.485 -2.510 -10.419 1.00 96.88 251 ARG A C 1
ATOM 1984 O O . ARG A 1 251 ? 18.454 -1.937 -9.338 1.00 96.88 251 ARG A O 1
ATOM 1991 N N . MET A 1 252 ? 18.600 -3.836 -10.524 1.00 97.25 252 MET A N 1
ATOM 1992 C CA . MET A 1 252 ? 18.690 -4.703 -9.352 1.00 97.25 252 MET A CA 1
ATOM 1993 C C . MET A 1 252 ? 19.903 -4.343 -8.484 1.00 97.25 252 MET A C 1
ATOM 1995 O O . MET A 1 252 ? 19.770 -4.203 -7.276 1.00 97.25 252 MET A O 1
ATOM 1999 N N . ARG A 1 253 ? 21.080 -4.108 -9.074 1.00 96.69 253 ARG A N 1
ATOM 2000 C CA . ARG A 1 253 ? 22.265 -3.675 -8.309 1.00 96.69 253 ARG A CA 1
ATOM 2001 C C . ARG A 1 253 ? 22.082 -2.287 -7.681 1.00 96.69 253 ARG A C 1
ATOM 2003 O O . ARG A 1 253 ? 22.465 -2.115 -6.527 1.00 96.69 253 ARG A O 1
ATOM 2010 N N . ALA A 1 254 ? 21.447 -1.347 -8.388 1.00 97.12 254 ALA A N 1
ATOM 2011 C CA . ALA A 1 254 ? 21.095 -0.037 -7.833 1.00 97.12 254 ALA A CA 1
ATOM 2012 C C . ALA A 1 254 ? 20.148 -0.161 -6.629 1.00 97.12 254 ALA A C 1
ATOM 2014 O O . ALA A 1 254 ? 20.377 0.481 -5.607 1.00 97.12 254 ALA A O 1
ATOM 2015 N N . ASN A 1 255 ? 19.159 -1.059 -6.691 1.00 97.81 255 ASN A N 1
ATOM 2016 C CA . ASN A 1 255 ? 18.279 -1.357 -5.561 1.00 97.81 255 ASN A CA 1
ATOM 2017 C C . ASN A 1 255 ? 19.048 -1.806 -4.320 1.00 97.81 255 ASN A C 1
ATOM 2019 O O . ASN A 1 255 ? 18.843 -1.263 -3.237 1.00 97.81 255 ASN A O 1
ATOM 2023 N N . PHE A 1 256 ? 19.980 -2.744 -4.476 1.00 97.25 256 PHE A N 1
ATOM 2024 C CA . PHE A 1 256 ? 20.769 -3.236 -3.350 1.00 97.25 256 PHE A CA 1
ATOM 2025 C C . PHE A 1 256 ? 21.722 -2.183 -2.772 1.00 97.25 256 PHE A C 1
ATOM 2027 O O . PHE A 1 256 ? 21.857 -2.104 -1.551 1.00 97.25 256 PHE A O 1
ATOM 2034 N N . GLU A 1 257 ? 22.333 -1.332 -3.604 1.00 97.38 257 GLU A N 1
ATOM 2035 C CA . GLU A 1 257 ? 23.109 -0.186 -3.110 1.00 97.38 257 GLU A CA 1
ATOM 2036 C C . GLU A 1 257 ? 22.219 0.789 -2.322 1.00 97.38 257 GLU A C 1
ATOM 2038 O O . GLU A 1 257 ? 22.572 1.181 -1.206 1.00 97.38 257 GLU A O 1
ATOM 2043 N N . PHE A 1 258 ? 21.045 1.127 -2.862 1.00 98.38 258 PHE A N 1
ATOM 2044 C CA . PHE A 1 258 ? 20.098 2.057 -2.250 1.00 98.38 258 PHE A CA 1
ATOM 2045 C C . PHE A 1 258 ? 19.624 1.578 -0.875 1.00 98.38 258 PHE A C 1
ATOM 2047 O O . PHE A 1 258 ? 19.803 2.286 0.115 1.00 98.38 258 PHE A O 1
ATOM 2054 N N . ILE A 1 259 ? 19.087 0.355 -0.770 1.00 97.62 259 ILE A N 1
ATOM 2055 C CA . ILE A 1 259 ? 18.571 -0.178 0.505 1.00 97.62 259 ILE A CA 1
ATOM 2056 C C . ILE A 1 259 ? 19.682 -0.352 1.551 1.00 97.62 259 ILE A C 1
ATOM 2058 O O . ILE A 1 259 ? 19.446 -0.174 2.749 1.00 97.62 259 ILE A O 1
ATOM 2062 N N . ASN A 1 260 ? 20.914 -0.642 1.117 1.00 97.00 260 ASN A N 1
ATOM 2063 C CA . ASN A 1 260 ? 22.082 -0.690 1.994 1.00 97.00 260 ASN A CA 1
ATOM 2064 C C . ASN A 1 260 ? 22.442 0.682 2.561 1.00 97.00 260 ASN A C 1
ATOM 2066 O O . ASN A 1 260 ? 22.672 0.800 3.771 1.00 97.00 260 ASN A O 1
ATOM 2070 N N . LYS A 1 261 ? 22.481 1.705 1.698 1.00 98.06 261 LYS A N 1
ATOM 2071 C CA . LYS A 1 261 ? 22.744 3.089 2.099 1.00 98.06 261 LYS A CA 1
ATOM 2072 C C . LYS A 1 261 ? 21.609 3.624 2.975 1.00 98.06 261 LYS A C 1
ATOM 2074 O O . LYS A 1 261 ? 21.890 4.204 4.015 1.00 98.06 261 LYS A O 1
ATOM 2079 N N . LEU A 1 262 ? 20.348 3.344 2.653 1.00 98.31 262 LEU A N 1
ATOM 2080 C CA . LEU A 1 262 ? 19.195 3.746 3.464 1.00 98.31 262 LEU A CA 1
ATOM 2081 C C . LEU A 1 262 ? 19.140 3.020 4.823 1.00 98.31 262 LEU A C 1
ATOM 2083 O O . LEU A 1 262 ? 18.628 3.560 5.799 1.00 98.31 262 LEU A O 1
ATOM 2087 N N . GLY A 1 263 ? 19.706 1.813 4.916 1.00 96.75 263 GLY A N 1
ATOM 2088 C CA . GLY A 1 263 ? 19.768 1.045 6.160 1.00 96.75 263 GLY A CA 1
ATOM 2089 C C . GLY A 1 263 ? 18.509 0.227 6.457 1.00 96.75 263 GLY A C 1
ATOM 2090 O O . GLY A 1 263 ? 18.219 -0.025 7.626 1.00 96.75 263 GLY A O 1
ATOM 2091 N N . ILE A 1 264 ? 17.786 -0.204 5.420 1.00 95.25 264 ILE A N 1
ATOM 2092 C CA . ILE A 1 264 ? 16.625 -1.102 5.533 1.00 95.25 264 ILE A CA 1
ATOM 2093 C C . ILE A 1 264 ? 16.946 -2.494 4.978 1.00 95.25 264 ILE A C 1
ATOM 2095 O O . ILE A 1 264 ? 17.904 -2.665 4.221 1.00 95.25 264 ILE A O 1
ATOM 2099 N N . ASP A 1 265 ? 16.147 -3.496 5.345 1.00 93.56 265 ASP A N 1
ATOM 2100 C CA . ASP A 1 265 ? 16.423 -4.902 5.014 1.00 93.56 265 ASP A CA 1
ATOM 2101 C C . ASP A 1 265 ? 15.456 -5.522 4.006 1.00 93.56 265 ASP A C 1
ATOM 2103 O O . ASP A 1 265 ? 15.714 -6.634 3.534 1.00 93.56 265 ASP A O 1
ATOM 2107 N N . LEU A 1 266 ? 14.360 -4.828 3.691 1.00 97.12 266 LEU A N 1
ATOM 2108 C CA . LEU A 1 266 ? 13.279 -5.351 2.868 1.00 97.12 266 LEU A CA 1
ATOM 2109 C C . LEU A 1 266 ? 13.040 -4.498 1.622 1.00 97.12 266 LEU A C 1
ATOM 2111 O O . LEU A 1 266 ? 13.329 -3.305 1.587 1.00 97.12 266 LEU A O 1
ATOM 2115 N N . TRP A 1 267 ? 12.504 -5.146 0.599 1.00 97.62 267 TRP A N 1
ATOM 2116 C CA . TRP A 1 267 ? 12.039 -4.541 -0.644 1.00 97.62 267 TRP A CA 1
ATOM 2117 C C . TRP A 1 267 ? 10.914 -5.402 -1.221 1.00 97.62 267 TRP A C 1
ATOM 2119 O O . TRP A 1 267 ? 10.723 -6.551 -0.798 1.00 97.62 267 TRP A O 1
ATOM 2129 N N . CYS A 1 268 ? 10.179 -4.856 -2.180 1.00 97.81 268 CYS A N 1
ATOM 2130 C CA . CYS A 1 268 ? 9.106 -5.550 -2.878 1.00 97.81 268 CYS A CA 1
ATOM 2131 C C . CYS A 1 268 ? 9.085 -5.190 -4.366 1.00 97.81 268 CYS A C 1
ATOM 2133 O O . CYS A 1 268 ? 9.729 -4.229 -4.793 1.00 97.81 268 CYS A O 1
ATOM 2135 N N . PHE A 1 269 ? 8.396 -5.995 -5.174 1.00 97.88 269 PHE A N 1
ATOM 2136 C CA . PHE A 1 269 ? 8.425 -5.847 -6.628 1.00 97.88 269 PHE A CA 1
ATOM 2137 C C . PHE A 1 269 ? 7.251 -6.536 -7.330 1.00 97.88 269 PHE A C 1
ATOM 2139 O O . PHE A 1 269 ? 6.767 -7.574 -6.866 1.00 97.88 269 PHE A O 1
ATOM 2146 N N . HIS A 1 270 ? 6.891 -6.040 -8.519 1.00 98.25 270 HIS A N 1
ATOM 2147 C CA . HIS A 1 270 ? 6.205 -6.849 -9.518 1.00 98.25 270 HIS A CA 1
ATOM 2148 C C . HIS A 1 270 ? 7.215 -7.581 -10.404 1.00 98.25 270 HIS A C 1
ATOM 2150 O O . HIS A 1 270 ? 8.316 -7.100 -10.685 1.00 98.25 270 HIS A O 1
ATOM 2156 N N . ASP A 1 271 ? 6.809 -8.738 -10.912 1.00 96.56 271 ASP A N 1
ATOM 2157 C CA . ASP A 1 271 ? 7.582 -9.535 -11.864 1.00 96.56 271 ASP A CA 1
ATOM 2158 C C . ASP A 1 271 ? 8.100 -8.732 -13.076 1.00 96.56 271 ASP A C 1
ATOM 2160 O O . ASP A 1 271 ? 9.277 -8.830 -13.425 1.00 96.56 271 ASP A O 1
ATOM 2164 N N . ARG A 1 272 ? 7.255 -7.884 -13.678 1.00 95.88 272 ARG A N 1
ATOM 2165 C CA . ARG A 1 272 ? 7.601 -7.046 -14.843 1.00 95.88 272 ARG A CA 1
ATOM 2166 C C . ARG A 1 272 ? 8.374 -5.762 -14.511 1.00 95.88 272 ARG A C 1
ATOM 2168 O O . ARG A 1 272 ? 8.886 -5.094 -15.418 1.00 95.88 272 ARG A O 1
ATOM 2175 N N . ASP A 1 273 ? 8.531 -5.435 -13.229 1.00 95.31 273 ASP A N 1
ATOM 2176 C CA . ASP A 1 273 ? 9.416 -4.345 -12.806 1.00 95.31 273 ASP A CA 1
ATOM 2177 C C . ASP A 1 273 ? 10.872 -4.795 -12.791 1.00 95.31 273 ASP A C 1
ATOM 2179 O O . ASP A 1 273 ? 11.762 -4.049 -13.215 1.00 95.31 273 ASP A O 1
ATOM 2183 N N . ILE A 1 274 ? 11.103 -6.025 -12.327 1.00 96.31 274 ILE A N 1
ATOM 2184 C CA . ILE A 1 274 ? 12.447 -6.579 -12.191 1.00 96.31 274 ILE A CA 1
ATOM 2185 C C . ILE A 1 274 ? 12.921 -7.262 -13.465 1.00 96.31 274 ILE A C 1
ATOM 2187 O O . ILE A 1 274 ? 14.119 -7.276 -13.695 1.00 96.31 274 ILE A O 1
ATOM 2191 N N . ALA A 1 275 ? 12.034 -7.781 -14.313 1.00 96.81 275 ALA A N 1
ATOM 2192 C CA . ALA A 1 275 ? 12.415 -8.439 -15.558 1.00 96.81 275 ALA A CA 1
ATOM 2193 C C . ALA A 1 275 ? 11.563 -7.950 -16.736 1.00 96.81 275 ALA A C 1
ATOM 2195 O O . ALA A 1 275 ? 10.374 -7.675 -16.566 1.00 96.81 275 ALA A O 1
ATOM 2196 N N . PRO A 1 276 ? 12.140 -7.827 -17.941 1.00 95.25 276 PRO A N 1
ATOM 2197 C CA . PRO A 1 276 ? 11.360 -7.463 -19.112 1.00 95.25 276 PRO A CA 1
ATOM 2198 C C . PRO A 1 276 ? 10.414 -8.587 -19.539 1.00 95.25 276 PRO A C 1
ATOM 2200 O O . PRO A 1 276 ? 10.711 -9.770 -19.355 1.00 95.25 276 PRO A O 1
ATOM 2203 N N . ASP A 1 277 ? 9.283 -8.210 -20.145 1.00 91.94 277 ASP A N 1
ATOM 2204 C CA . ASP A 1 277 ? 8.460 -9.174 -20.885 1.00 91.94 277 ASP A CA 1
ATOM 2205 C C . ASP A 1 277 ? 9.252 -9.702 -22.098 1.00 91.94 277 ASP A C 1
ATOM 2207 O O . ASP A 1 277 ? 10.270 -9.123 -22.485 1.00 91.94 277 ASP A O 1
ATOM 2211 N N . GLY A 1 278 ? 8.798 -10.807 -22.678 1.00 90.94 278 GLY A N 1
ATOM 2212 C CA . GLY A 1 278 ? 9.349 -11.364 -23.917 1.00 90.94 278 GLY A CA 1
ATOM 2213 C C . GLY A 1 278 ? 8.349 -11.291 -25.069 1.00 90.94 278 GLY A C 1
ATOM 2214 O O . GLY A 1 278 ? 7.193 -10.907 -24.877 1.00 90.94 278 GLY A O 1
ATOM 2215 N N . GLU A 1 279 ? 8.769 -11.720 -26.258 1.00 92.81 279 GLU A N 1
ATOM 2216 C CA . GLU A 1 279 ? 7.867 -11.962 -27.394 1.00 92.81 279 GLU A CA 1
ATOM 2217 C C . GLU A 1 279 ? 6.994 -13.210 -27.169 1.00 92.81 279 GLU A C 1
ATOM 2219 O O . GLU A 1 279 ? 5.948 -13.381 -27.797 1.00 92.81 279 GLU A O 1
ATOM 2224 N N . SER A 1 280 ? 7.410 -14.073 -26.239 1.00 95.25 280 SER A N 1
ATOM 2225 C CA . SER A 1 280 ? 6.707 -15.283 -25.816 1.00 95.25 280 SER A CA 1
ATOM 2226 C C . SER A 1 280 ? 6.677 -15.416 -24.294 1.00 95.25 280 SER A C 1
ATOM 2228 O O . SER A 1 280 ? 7.454 -14.788 -23.568 1.00 95.25 280 SER A O 1
ATOM 2230 N N . LEU A 1 281 ? 5.789 -16.280 -23.802 1.00 95.06 281 LEU A N 1
ATOM 2231 C CA . LEU A 1 281 ? 5.732 -16.629 -22.386 1.00 95.06 281 LEU A CA 1
ATOM 2232 C C . LEU A 1 281 ? 7.038 -17.300 -21.929 1.00 95.06 281 LEU A C 1
ATOM 2234 O O . LEU A 1 281 ? 7.514 -17.040 -20.827 1.00 95.06 281 LEU A O 1
ATOM 2238 N N . GLU A 1 282 ? 7.616 -18.158 -22.767 1.00 97.06 282 GLU A N 1
ATOM 2239 C CA . GLU A 1 282 ? 8.870 -18.862 -22.507 1.00 97.06 282 GLU A CA 1
ATOM 2240 C C . GLU A 1 282 ? 10.027 -17.880 -22.317 1.00 97.06 282 GLU A C 1
ATOM 2242 O O . GLU A 1 282 ? 10.782 -18.000 -21.352 1.00 97.06 282 GLU A O 1
ATOM 2247 N N . GLU A 1 283 ? 10.127 -16.875 -23.187 1.00 97.38 283 GLU A N 1
ATOM 2248 C CA . GLU A 1 283 ? 11.139 -15.825 -23.084 1.00 97.38 283 GLU A CA 1
ATOM 2249 C C . GLU A 1 283 ? 10.916 -14.941 -21.851 1.00 97.38 283 GLU A C 1
ATOM 2251 O O . GLU A 1 283 ? 11.851 -14.711 -21.086 1.00 97.38 283 GLU A O 1
ATOM 2256 N N . ALA A 1 284 ? 9.677 -14.510 -21.590 1.00 96.81 284 ALA A N 1
ATOM 2257 C CA . ALA A 1 284 ? 9.358 -13.733 -20.392 1.00 96.81 284 ALA A CA 1
ATOM 2258 C C . ALA A 1 284 ? 9.728 -14.494 -19.102 1.00 96.81 284 ALA A C 1
ATOM 2260 O O . ALA A 1 284 ? 10.261 -13.920 -18.150 1.00 96.81 284 ALA A O 1
ATOM 2261 N N . ASN A 1 285 ? 9.483 -15.806 -19.083 1.00 97.62 285 ASN A N 1
ATOM 2262 C CA . ASN A 1 285 ? 9.837 -16.680 -17.972 1.00 97.62 285 ASN A CA 1
ATOM 2263 C C . ASN A 1 285 ? 11.355 -16.835 -17.817 1.00 97.62 285 ASN A C 1
ATOM 2265 O O . ASN A 1 285 ? 11.839 -16.793 -16.686 1.00 97.62 285 ASN A O 1
ATOM 2269 N N . ALA A 1 286 ? 12.091 -16.990 -18.921 1.00 97.25 286 ALA A N 1
ATOM 2270 C CA . ALA A 1 286 ? 13.550 -17.081 -18.913 1.00 97.25 286 ALA A CA 1
ATOM 2271 C C . ALA A 1 286 ? 14.198 -15.776 -18.419 1.00 97.25 286 ALA A C 1
ATOM 2273 O O . ALA A 1 286 ? 15.083 -15.812 -17.564 1.00 97.25 286 ALA A O 1
ATOM 2274 N N . ASN A 1 287 ? 13.690 -14.627 -18.874 1.00 97.56 287 ASN A N 1
ATOM 2275 C CA . ASN A 1 287 ? 14.127 -13.308 -18.417 1.00 97.56 287 ASN A CA 1
ATOM 2276 C C . ASN A 1 287 ? 13.922 -13.144 -16.903 1.00 97.56 287 ASN A C 1
ATOM 2278 O O . ASN A 1 287 ? 14.817 -12.677 -16.194 1.00 97.56 287 ASN A O 1
ATOM 2282 N N . LEU A 1 288 ? 12.756 -13.555 -16.390 1.00 97.25 288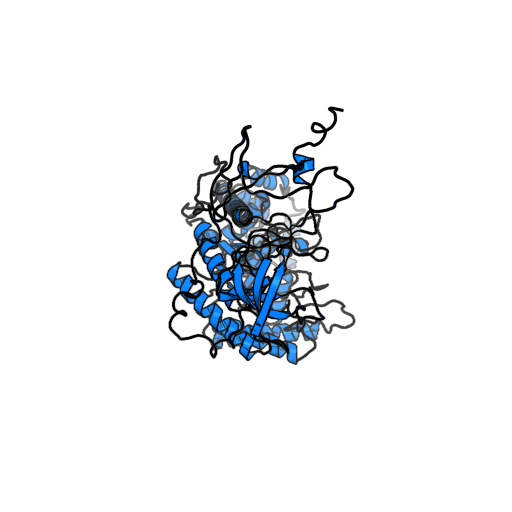 LEU A N 1
ATOM 2283 C CA . LEU A 1 288 ? 12.456 -13.501 -14.959 1.00 97.25 288 LEU A CA 1
ATOM 2284 C C . LEU A 1 288 ? 13.364 -14.427 -14.139 1.00 97.25 288 LEU A C 1
ATOM 2286 O O . LEU A 1 288 ? 13.865 -14.011 -13.093 1.00 97.25 288 LEU A O 1
ATOM 2290 N N . ASP A 1 289 ? 13.612 -15.651 -14.612 1.00 96.19 289 ASP A N 1
ATOM 2291 C CA . ASP A 1 289 ? 14.521 -16.592 -13.948 1.00 96.19 289 ASP A CA 1
ATOM 2292 C C . ASP A 1 289 ? 15.934 -16.015 -13.815 1.00 96.19 289 ASP A C 1
ATOM 2294 O O . ASP A 1 289 ? 16.543 -16.095 -12.745 1.00 96.19 289 ASP A O 1
ATOM 2298 N N . GLU A 1 290 ? 16.438 -15.388 -14.879 1.00 96.19 290 GLU A N 1
ATOM 2299 C CA . GLU A 1 290 ? 17.784 -14.823 -14.910 1.00 96.19 290 GLU A CA 1
ATOM 2300 C C . GLU A 1 290 ? 17.953 -13.658 -13.923 1.00 96.19 290 GLU A C 1
ATOM 2302 O O . GLU A 1 290 ? 18.962 -13.576 -13.213 1.00 96.19 290 GLU A O 1
ATOM 2307 N N . VAL A 1 291 ? 16.966 -12.761 -13.833 1.00 96.44 291 VAL A N 1
ATOM 2308 C CA . VAL A 1 291 ? 17.040 -11.629 -12.898 1.00 96.44 291 VAL A CA 1
ATOM 2309 C C . VAL A 1 291 ? 16.819 -12.080 -11.456 1.00 96.44 291 VAL A C 1
ATOM 2311 O O . VAL A 1 291 ? 17.506 -11.596 -10.554 1.00 96.44 291 VAL A O 1
ATOM 2314 N N . VAL A 1 292 ? 15.923 -13.039 -11.210 1.00 95.56 292 VAL A N 1
ATOM 2315 C CA . VAL A 1 292 ? 15.716 -13.556 -9.850 1.00 95.56 292 VAL A CA 1
ATOM 2316 C C . VAL A 1 292 ? 16.921 -14.361 -9.362 1.00 95.56 292 VAL A C 1
ATOM 2318 O O . VAL A 1 292 ? 17.226 -14.322 -8.169 1.00 95.56 292 VAL A O 1
ATOM 2321 N N . ALA A 1 293 ? 17.654 -15.039 -10.248 1.00 94.62 293 ALA A N 1
ATOM 2322 C CA . ALA A 1 293 ? 18.925 -15.660 -9.883 1.00 94.62 293 ALA A CA 1
ATOM 2323 C C . ALA A 1 293 ? 19.919 -14.621 -9.327 1.00 94.62 293 ALA A C 1
ATOM 2325 O O . ALA A 1 293 ? 20.485 -14.835 -8.254 1.00 94.62 293 ALA A O 1
ATOM 2326 N N . LEU A 1 294 ? 20.051 -13.462 -9.985 1.00 94.88 294 LEU A N 1
ATOM 2327 C CA . LEU A 1 294 ? 20.870 -12.356 -9.477 1.00 94.88 294 LEU A CA 1
ATOM 2328 C C . LEU A 1 294 ? 20.313 -11.780 -8.167 1.00 94.88 294 LEU A C 1
ATOM 2330 O O . LEU A 1 294 ? 21.075 -11.518 -7.239 1.00 94.88 294 LEU A O 1
ATOM 2334 N N . ALA A 1 295 ? 18.995 -11.588 -8.063 1.00 94.62 295 ALA A N 1
ATOM 2335 C CA . ALA A 1 295 ? 18.380 -11.087 -6.836 1.00 94.62 295 ALA A CA 1
ATOM 2336 C C . ALA A 1 295 ? 18.703 -12.003 -5.642 1.00 94.62 295 ALA A C 1
ATOM 2338 O O . ALA A 1 295 ? 19.117 -11.513 -4.596 1.00 94.62 295 ALA A O 1
ATOM 2339 N N . LYS A 1 296 ? 18.617 -13.330 -5.812 1.00 93.31 296 LYS A N 1
ATOM 2340 C CA . LYS A 1 296 ? 18.982 -14.329 -4.787 1.00 93.31 296 LYS A CA 1
ATOM 2341 C C . LYS A 1 296 ? 20.447 -14.227 -4.355 1.00 93.31 296 LYS A C 1
ATOM 2343 O O . LYS A 1 296 ? 20.747 -14.325 -3.160 1.00 93.31 296 LYS A O 1
ATOM 2348 N N . GLU A 1 297 ? 21.351 -14.022 -5.309 1.00 94.00 297 GLU A N 1
ATOM 2349 C CA . GLU A 1 297 ? 22.773 -13.809 -5.034 1.00 94.00 297 GLU A CA 1
ATOM 2350 C C . GLU A 1 297 ? 22.982 -12.552 -4.174 1.00 94.00 297 GLU A C 1
ATOM 2352 O O . GLU A 1 297 ? 23.569 -12.632 -3.092 1.00 94.00 297 GLU A O 1
ATOM 2357 N N . LEU A 1 298 ? 22.426 -11.415 -4.602 1.00 94.00 298 LEU A N 1
ATOM 2358 C CA . LEU A 1 298 ? 22.552 -10.134 -3.903 1.00 94.00 298 LEU A CA 1
ATOM 2359 C C . LEU A 1 298 ? 21.882 -10.156 -2.520 1.00 94.00 298 LEU A C 1
ATOM 2361 O O . LEU A 1 298 ? 22.445 -9.643 -1.557 1.00 94.00 298 LEU A O 1
ATOM 2365 N N . GLN A 1 299 ? 20.727 -10.815 -2.373 1.00 92.75 299 GLN A N 1
ATOM 2366 C CA . GLN A 1 299 ? 20.077 -11.042 -1.074 1.00 92.75 299 GLN A CA 1
ATOM 2367 C C . GLN A 1 299 ? 21.002 -11.754 -0.089 1.00 92.75 299 GLN A C 1
ATOM 2369 O O . GLN A 1 299 ? 21.062 -11.381 1.083 1.00 92.75 299 GLN A O 1
ATOM 2374 N N . THR A 1 300 ? 21.735 -12.760 -0.567 1.00 91.81 300 THR A N 1
ATOM 2375 C CA . THR A 1 300 ? 22.671 -13.529 0.257 1.00 91.81 300 THR A CA 1
ATOM 2376 C C . THR A 1 300 ? 23.889 -12.686 0.633 1.00 91.81 300 THR A C 1
ATOM 2378 O O . THR A 1 300 ? 24.269 -12.657 1.804 1.00 91.81 300 THR A O 1
ATOM 2381 N N . GLN A 1 301 ? 24.473 -11.973 -0.335 1.00 91.62 301 GLN A N 1
ATOM 2382 C CA . GLN A 1 301 ? 25.652 -11.123 -0.131 1.00 91.62 301 GLN A CA 1
ATOM 2383 C C . GLN A 1 301 ? 25.366 -9.971 0.843 1.00 91.62 301 GLN A C 1
ATOM 2385 O O . GLN A 1 301 ? 26.110 -9.764 1.801 1.00 91.62 301 GLN A O 1
ATOM 2390 N N . GLU A 1 302 ? 24.249 -9.274 0.642 1.00 91.94 302 GLU A N 1
ATOM 2391 C CA . GLU A 1 302 ? 23.892 -8.049 1.367 1.00 91.94 302 GLU A CA 1
ATOM 2392 C C . GLU A 1 302 ? 22.980 -8.309 2.580 1.00 91.94 302 GLU A C 1
ATOM 2394 O O . GLU A 1 302 ? 22.603 -7.386 3.304 1.00 91.94 302 GLU A O 1
ATOM 2399 N N . LYS A 1 303 ? 22.623 -9.578 2.828 1.00 94.06 303 LYS A N 1
ATOM 2400 C CA . LYS A 1 303 ? 21.732 -10.030 3.915 1.00 94.06 303 LYS A CA 1
ATOM 2401 C C . LYS A 1 303 ? 20.349 -9.366 3.880 1.00 94.06 303 LYS A C 1
ATOM 2403 O O . LYS A 1 303 ? 19.777 -9.050 4.924 1.00 94.06 303 LYS A O 1
ATOM 2408 N N . LYS A 1 304 ? 19.800 -9.182 2.679 1.00 94.25 304 LYS A N 1
ATOM 2409 C CA . LYS A 1 304 ? 18.485 -8.563 2.445 1.00 94.25 304 LYS A CA 1
ATOM 2410 C C . LYS A 1 304 ? 17.422 -9.603 2.141 1.00 94.25 304 LYS A C 1
ATOM 2412 O O . LYS A 1 304 ? 17.708 -10.708 1.678 1.00 94.25 304 LYS A O 1
ATOM 2417 N N . LYS A 1 305 ? 16.167 -9.254 2.398 1.00 94.44 305 LYS A N 1
ATOM 2418 C CA . LYS A 1 305 ? 15.015 -10.134 2.180 1.00 94.44 305 LYS A CA 1
ATOM 2419 C C . LYS A 1 305 ? 13.971 -9.425 1.332 1.00 94.44 305 LYS A C 1
ATOM 2421 O O . LYS A 1 305 ? 13.976 -8.206 1.228 1.00 94.44 305 LYS A O 1
ATOM 2426 N N . VAL A 1 306 ? 13.076 -10.197 0.737 1.00 95.25 306 VAL A N 1
ATOM 2427 C CA . VAL A 1 306 ? 11.910 -9.648 0.049 1.00 95.25 306 VAL A CA 1
ATOM 2428 C C . VAL A 1 306 ? 10.749 -9.664 1.036 1.00 95.25 306 VAL A C 1
ATOM 2430 O O . VAL A 1 306 ? 10.492 -10.692 1.669 1.00 95.25 306 VAL A O 1
ATOM 2433 N N . LEU A 1 307 ? 10.065 -8.531 1.194 1.00 95.81 307 LEU A N 1
ATOM 2434 C CA . LEU A 1 307 ? 8.839 -8.475 1.986 1.00 95.81 307 LEU A CA 1
ATOM 2435 C C . LEU A 1 307 ? 7.743 -9.252 1.255 1.00 95.81 307 LEU A C 1
ATOM 2437 O O . LEU A 1 307 ? 7.248 -10.262 1.764 1.00 95.81 307 LEU A O 1
ATOM 2441 N N . TRP A 1 308 ? 7.456 -8.829 0.026 1.00 97.06 308 TRP A N 1
ATOM 2442 C CA . TRP A 1 308 ? 6.505 -9.478 -0.859 1.00 97.06 308 TRP A CA 1
ATOM 2443 C C . TRP A 1 308 ? 6.887 -9.354 -2.336 1.00 97.06 308 TRP A C 1
ATOM 2445 O O . TRP A 1 308 ? 7.645 -8.471 -2.729 1.00 97.06 308 TRP A O 1
ATOM 2455 N N . GLY A 1 309 ? 6.355 -10.267 -3.146 1.00 96.38 309 GLY A N 1
ATOM 2456 C CA . GLY A 1 309 ? 6.384 -10.187 -4.606 1.00 96.38 309 GLY A CA 1
ATOM 2457 C C . GLY A 1 309 ? 4.972 -10.317 -5.173 1.00 96.38 309 GLY A C 1
ATOM 2458 O O . GLY A 1 309 ? 4.083 -10.854 -4.510 1.00 96.38 309 GLY A O 1
ATOM 2459 N N . THR A 1 310 ? 4.770 -9.842 -6.397 1.00 97.81 310 THR A N 1
ATOM 2460 C CA . THR A 1 310 ? 3.473 -9.894 -7.088 1.00 97.81 310 THR A CA 1
ATOM 2461 C C . THR A 1 310 ? 3.647 -10.055 -8.606 1.00 97.81 310 THR A C 1
ATOM 2463 O O . THR A 1 310 ? 4.767 -10.013 -9.131 1.00 97.81 310 THR A O 1
ATOM 2466 N N . ALA A 1 311 ? 2.543 -10.268 -9.322 1.00 97.94 311 ALA A N 1
ATOM 2467 C CA . ALA A 1 311 ? 2.481 -10.243 -10.779 1.00 97.94 311 ALA A CA 1
ATOM 2468 C C . ALA A 1 311 ? 1.840 -8.937 -11.278 1.00 97.94 311 ALA A C 1
ATOM 2470 O O . ALA A 1 311 ? 0.760 -8.552 -10.838 1.00 97.94 311 ALA A O 1
ATOM 2471 N N . GLN A 1 312 ? 2.472 -8.278 -12.250 1.00 97.94 312 GLN A N 1
ATOM 2472 C CA . GLN A 1 312 ? 1.938 -7.083 -12.902 1.00 97.94 312 GLN A CA 1
ATOM 2473 C C . GLN A 1 312 ? 0.875 -7.469 -13.942 1.00 97.94 312 GLN A C 1
ATOM 2475 O O . GLN A 1 312 ? 1.171 -7.650 -15.127 1.00 97.94 312 GLN A O 1
ATOM 2480 N N . LEU A 1 313 ? -0.376 -7.610 -13.503 1.00 98.56 313 LEU A N 1
ATOM 2481 C CA . LEU A 1 313 ? -1.505 -8.048 -14.336 1.00 98.56 313 LEU A CA 1
ATOM 2482 C C . LEU A 1 313 ? -2.349 -6.890 -14.897 1.00 98.56 313 LEU A C 1
ATOM 2484 O O . LEU A 1 313 ? -3.534 -7.053 -15.165 1.00 98.56 313 LEU A O 1
ATOM 2488 N N . PHE A 1 314 ? -1.759 -5.701 -15.056 1.00 98.50 314 PHE A N 1
ATOM 2489 C CA . PHE A 1 314 ? -2.524 -4.483 -15.364 1.00 98.50 314 PHE A CA 1
ATOM 2490 C C . PHE A 1 314 ? -1.901 -3.539 -16.400 1.00 98.50 314 PHE A C 1
ATOM 2492 O O . PHE A 1 314 ? -2.624 -2.737 -16.999 1.00 98.50 314 PHE A O 1
ATOM 2499 N N . MET A 1 315 ? -0.581 -3.606 -16.613 1.00 96.31 315 MET A N 1
ATOM 2500 C CA . MET A 1 315 ? 0.140 -2.661 -17.476 1.00 96.31 315 MET A CA 1
ATOM 2501 C C . MET A 1 315 ? 0.143 -3.083 -18.950 1.00 96.31 315 MET A C 1
ATOM 2503 O O . MET A 1 315 ? -0.051 -2.248 -19.830 1.00 96.31 315 MET A O 1
ATOM 2507 N N . HIS A 1 316 ? 0.361 -4.371 -19.239 1.00 97.56 316 HIS A N 1
ATOM 2508 C CA . HIS A 1 316 ? 0.416 -4.856 -20.619 1.00 97.56 316 HIS A CA 1
ATOM 2509 C C . HIS A 1 316 ? -0.964 -4.733 -21.306 1.00 97.56 316 HIS A C 1
ATOM 2511 O O . HIS A 1 316 ? -1.966 -5.100 -20.684 1.00 97.56 316 HIS A O 1
ATOM 2517 N N . PRO A 1 317 ? -1.051 -4.332 -22.596 1.00 98.00 317 PRO A N 1
ATOM 2518 C CA . PRO A 1 317 ? -2.325 -4.155 -23.311 1.00 98.00 317 PRO A CA 1
ATOM 2519 C C . PRO A 1 317 ? -3.280 -5.355 -23.260 1.00 98.00 317 PRO A C 1
ATOM 2521 O O . PRO A 1 317 ? -4.494 -5.185 -23.261 1.00 98.00 317 PRO A O 1
ATOM 2524 N N . ARG A 1 318 ? -2.736 -6.575 -23.151 1.00 97.88 318 ARG A N 1
ATOM 2525 C CA . ARG A 1 318 ? -3.513 -7.821 -22.984 1.00 97.88 318 ARG A CA 1
ATOM 2526 C C . ARG A 1 318 ? -4.497 -7.781 -21.801 1.00 97.88 318 ARG A C 1
ATOM 2528 O O . ARG A 1 318 ? -5.499 -8.477 -21.849 1.00 97.88 318 ARG A O 1
ATOM 2535 N N . TYR A 1 319 ? -4.230 -6.968 -20.778 1.00 98.69 319 TYR A N 1
ATOM 2536 C CA . TYR A 1 319 ? -5.042 -6.861 -19.561 1.00 98.69 319 TYR A CA 1
ATOM 2537 C C . TYR A 1 319 ? -6.043 -5.697 -19.579 1.00 98.69 319 TYR A C 1
ATOM 2539 O O . TYR A 1 319 ? -6.667 -5.405 -18.562 1.00 98.69 319 TYR A O 1
ATOM 2547 N N . MET A 1 320 ? -6.224 -5.005 -20.712 1.00 98.00 320 MET A N 1
ATOM 2548 C CA . MET A 1 320 ? -7.082 -3.810 -20.784 1.00 98.00 320 MET A CA 1
ATOM 2549 C C . MET A 1 320 ? -8.560 -4.054 -20.421 1.00 98.00 320 MET A C 1
ATOM 2551 O O . MET A 1 320 ? -9.279 -3.097 -20.136 1.00 98.00 320 MET A O 1
ATOM 2555 N N . HIS A 1 321 ? -9.010 -5.312 -20.420 1.00 98.25 321 HIS A N 1
ATOM 2556 C CA . HIS A 1 321 ? -10.367 -5.731 -20.049 1.00 98.25 321 HIS A CA 1
ATOM 2557 C C . HIS A 1 321 ? -10.398 -6.604 -18.787 1.00 98.25 321 HIS A C 1
ATOM 2559 O O . HIS A 1 321 ? -11.325 -7.385 -18.625 1.00 98.25 321 HIS A O 1
ATOM 2565 N N . GLY A 1 322 ? -9.373 -6.522 -17.937 1.00 98.62 322 GLY A N 1
ATOM 2566 C CA . GLY A 1 322 ? -9.221 -7.385 -16.766 1.00 98.62 322 GLY A CA 1
ATOM 2567 C C . GLY A 1 322 ? -8.242 -8.528 -16.999 1.00 98.62 322 GLY A C 1
ATOM 2568 O O . GLY A 1 322 ? -7.842 -8.806 -18.134 1.00 98.62 322 GLY A O 1
ATOM 2569 N N . ALA A 1 323 ? -7.834 -9.174 -15.909 1.00 98.81 323 ALA A N 1
ATOM 2570 C CA . ALA A 1 323 ? -6.948 -10.332 -15.932 1.00 98.81 323 ALA A CA 1
ATOM 2571 C C . ALA A 1 323 ? -7.731 -11.585 -15.524 1.00 98.81 323 ALA A C 1
ATOM 2573 O O . ALA A 1 323 ? -8.201 -12.320 -16.394 1.00 98.81 323 ALA A O 1
ATOM 2574 N N . ALA A 1 324 ? -7.968 -11.793 -14.231 1.00 98.81 324 ALA A N 1
ATOM 2575 C CA . ALA A 1 324 ? -8.871 -12.831 -13.739 1.00 98.81 324 ALA A CA 1
ATOM 2576 C C . ALA A 1 324 ? -10.351 -12.508 -14.019 1.00 98.81 324 ALA A C 1
ATOM 2578 O O . ALA A 1 324 ? -11.181 -13.413 -14.094 1.00 98.81 324 ALA A O 1
ATOM 2579 N N . THR A 1 325 ? -10.677 -11.232 -14.212 1.00 98.81 325 THR A N 1
ATOM 2580 C CA . THR A 1 325 ? -12.019 -10.749 -14.581 1.00 98.81 325 THR A CA 1
ATOM 2581 C C . THR A 1 325 ? -12.187 -10.535 -16.085 1.00 98.81 325 THR A C 1
ATOM 2583 O O . THR A 1 325 ? -13.224 -10.055 -16.525 1.00 98.81 325 THR A O 1
ATOM 2586 N N . SER A 1 326 ? -11.200 -10.927 -16.899 1.00 98.69 326 SER A N 1
ATOM 2587 C CA . SER A 1 326 ? -11.277 -10.740 -18.346 1.00 98.69 326 SER A CA 1
ATOM 2588 C C . SER A 1 326 ? -12.476 -11.449 -18.975 1.00 98.69 326 SER A C 1
ATOM 2590 O O . SER A 1 326 ? -12.779 -12.603 -18.653 1.00 98.69 326 SER A O 1
ATOM 2592 N N . SER A 1 327 ? -13.096 -10.798 -19.961 1.00 98.19 327 SER A N 1
ATOM 2593 C CA . SER A 1 327 ? -14.060 -11.437 -20.860 1.00 98.19 327 SER A CA 1
ATOM 2594 C C . SER A 1 327 ? -13.409 -12.470 -21.792 1.00 98.19 327 SER A C 1
ATOM 2596 O O . SER A 1 327 ? -14.110 -13.302 -22.367 1.00 98.19 327 SER A O 1
ATOM 2598 N N . GLU A 1 328 ? -12.078 -12.444 -21.933 1.00 98.50 328 GLU A N 1
ATOM 2599 C CA . GLU A 1 328 ? -11.312 -13.303 -22.834 1.00 98.50 328 GLU A CA 1
ATOM 2600 C C . GLU A 1 328 ? -10.620 -14.456 -22.091 1.00 98.50 328 GLU A C 1
ATOM 2602 O O . GLU A 1 328 ? -9.704 -14.258 -21.287 1.00 98.50 328 GLU A O 1
ATOM 2607 N N . LEU A 1 329 ? -10.985 -15.699 -22.429 1.00 98.38 329 LEU A N 1
ATOM 2608 C CA . LEU A 1 329 ? -10.423 -16.913 -21.815 1.00 98.38 329 LEU A CA 1
ATOM 2609 C C . LEU A 1 329 ? -8.887 -16.973 -21.903 1.00 98.38 329 LEU A C 1
ATOM 2611 O O . LEU A 1 329 ? -8.223 -17.403 -20.959 1.00 98.38 329 LEU A O 1
ATOM 2615 N N . GLY A 1 330 ? -8.317 -16.551 -23.036 1.00 98.56 330 GLY A N 1
ATOM 2616 C CA . GLY A 1 330 ? -6.867 -16.543 -23.239 1.00 98.56 330 GLY A CA 1
ATOM 2617 C C . GLY A 1 330 ? -6.138 -15.598 -22.279 1.00 98.56 330 GLY A C 1
ATOM 2618 O O . GLY A 1 330 ? -5.055 -15.931 -21.802 1.00 98.56 330 GLY A O 1
ATOM 2619 N N . VAL A 1 331 ? -6.752 -14.459 -21.939 1.00 98.81 331 VAL A N 1
ATOM 2620 C CA . VAL A 1 331 ? -6.192 -13.484 -20.992 1.00 98.81 331 VAL A CA 1
ATOM 2621 C C . VAL A 1 331 ? -6.238 -14.035 -19.569 1.00 98.81 331 VAL A C 1
ATOM 2623 O O . VAL A 1 331 ? -5.216 -13.994 -18.882 1.00 98.81 331 VAL A O 1
ATOM 2626 N N . TYR A 1 332 ? -7.358 -14.646 -19.166 1.00 98.88 332 TYR A N 1
ATOM 2627 C CA . TYR A 1 332 ? -7.470 -15.348 -17.881 1.00 98.88 332 TYR A CA 1
ATOM 2628 C C . TYR A 1 332 ? -6.373 -16.414 -17.724 1.00 98.88 332 TYR A C 1
ATOM 2630 O O . TYR A 1 332 ? -5.672 -16.470 -16.710 1.00 98.88 332 TYR A O 1
ATOM 2638 N N . ALA A 1 333 ? -6.181 -17.252 -18.750 1.00 98.69 333 ALA A N 1
ATOM 2639 C CA . ALA A 1 333 ? -5.167 -18.304 -18.737 1.00 98.69 333 ALA A CA 1
ATOM 2640 C C . ALA A 1 333 ? -3.734 -17.742 -18.673 1.00 98.69 333 ALA A C 1
ATOM 2642 O O . ALA A 1 333 ? -2.892 -18.276 -17.943 1.00 98.69 333 ALA A O 1
ATOM 2643 N N . TYR A 1 334 ? -3.453 -16.651 -19.394 1.00 98.56 334 TYR A N 1
ATOM 2644 C CA . TYR A 1 334 ? -2.147 -15.989 -19.358 1.00 98.56 334 TYR A CA 1
ATOM 2645 C C . TYR A 1 334 ? -1.861 -15.397 -17.972 1.00 98.56 334 TYR A C 1
ATOM 2647 O O . TYR A 1 334 ? -0.793 -15.644 -17.411 1.00 98.56 334 TYR A O 1
ATOM 2655 N N . ALA A 1 335 ? -2.833 -14.695 -17.379 1.00 98.69 335 ALA A N 1
ATOM 2656 C CA . ALA A 1 335 ? -2.727 -14.137 -16.033 1.00 98.69 335 ALA A CA 1
ATOM 2657 C C . ALA A 1 335 ? -2.443 -15.225 -14.985 1.00 98.69 335 ALA A C 1
ATOM 2659 O O . ALA A 1 335 ? -1.521 -15.093 -14.178 1.00 98.69 335 ALA A O 1
ATOM 2660 N N . ALA A 1 336 ? -3.170 -16.346 -15.050 1.00 98.69 336 ALA A N 1
ATOM 2661 C CA . ALA A 1 336 ? -2.963 -17.482 -14.152 1.00 98.69 336 ALA A CA 1
ATOM 2662 C C . ALA A 1 336 ? -1.551 -18.064 -14.301 1.00 98.69 336 ALA A C 1
ATOM 2664 O O . ALA A 1 336 ? -0.912 -18.435 -13.315 1.00 98.69 336 ALA A O 1
ATOM 2665 N N . THR A 1 337 ? -1.037 -18.108 -15.530 1.00 97.62 337 THR A N 1
ATOM 2666 C CA . THR A 1 337 ? 0.309 -18.613 -15.814 1.00 97.62 337 THR A CA 1
ATOM 2667 C C . THR A 1 337 ? 1.400 -17.665 -15.311 1.00 97.62 337 THR A C 1
ATOM 2669 O O . THR A 1 337 ? 2.404 -18.128 -14.766 1.00 97.62 337 THR A O 1
ATOM 2672 N N . GLN A 1 338 ? 1.187 -16.352 -15.411 1.00 97.94 338 GLN A N 1
ATOM 2673 C CA . GLN A 1 338 ? 2.093 -15.345 -14.859 1.00 97.94 338 GLN A CA 1
ATOM 2674 C C . GLN A 1 338 ? 2.136 -15.417 -13.322 1.00 97.94 338 GLN A C 1
ATOM 2676 O O . GLN A 1 338 ? 3.223 -15.482 -12.748 1.00 97.94 338 GLN A O 1
ATOM 2681 N N . VAL A 1 339 ? 0.981 -15.526 -12.650 1.00 97.88 339 VAL A N 1
ATOM 2682 C CA . VAL A 1 339 ? 0.905 -15.728 -11.187 1.00 97.88 339 VAL A CA 1
ATOM 2683 C C . VAL A 1 339 ? 1.582 -17.028 -10.771 1.00 97.88 339 VAL A C 1
ATOM 2685 O O . VAL A 1 339 ? 2.397 -17.032 -9.850 1.00 97.88 339 VAL A O 1
ATOM 2688 N N . LYS A 1 340 ? 1.315 -18.127 -11.487 1.00 97.06 340 LYS A N 1
ATOM 2689 C CA . LYS A 1 340 ? 1.978 -19.415 -11.262 1.00 97.06 340 LYS A CA 1
ATOM 2690 C C . LYS A 1 340 ? 3.501 -19.259 -11.293 1.00 97.06 340 LYS A C 1
ATOM 2692 O O . LYS A 1 340 ? 4.163 -19.672 -10.342 1.00 97.06 340 LYS A O 1
ATOM 2697 N N . LYS A 1 341 ? 4.049 -18.660 -12.358 1.00 96.25 341 LYS A N 1
ATOM 2698 C CA . LYS A 1 341 ? 5.497 -18.459 -12.507 1.00 96.25 341 LYS A CA 1
ATOM 2699 C C . LYS A 1 341 ? 6.060 -17.583 -11.392 1.00 96.25 341 LYS A C 1
ATOM 2701 O O . LYS A 1 341 ? 7.073 -17.940 -10.796 1.00 96.25 341 LYS A O 1
ATOM 2706 N N . ALA A 1 342 ? 5.396 -16.468 -11.096 1.00 93.50 342 ALA A N 1
ATOM 2707 C CA . ALA A 1 342 ? 5.774 -15.568 -10.018 1.00 93.50 342 ALA A CA 1
ATOM 2708 C C . ALA A 1 342 ? 5.895 -16.341 -8.691 1.00 93.50 342 ALA A C 1
ATOM 2710 O O . ALA A 1 342 ? 6.952 -16.348 -8.066 1.00 93.50 342 ALA A O 1
ATOM 2711 N N . MET A 1 343 ? 4.874 -17.113 -8.310 1.00 92.56 343 MET A N 1
ATOM 2712 C CA . MET A 1 343 ? 4.922 -17.933 -7.095 1.00 92.56 343 MET A CA 1
ATOM 2713 C C . MET A 1 343 ? 6.067 -18.963 -7.119 1.00 92.56 343 MET A C 1
ATOM 2715 O O . MET A 1 343 ? 6.781 -19.089 -6.129 1.00 92.56 343 MET A O 1
ATOM 2719 N N . GLU A 1 344 ? 6.305 -19.661 -8.235 1.00 90.75 344 GLU A N 1
ATOM 2720 C CA . GLU A 1 344 ? 7.397 -20.651 -8.364 1.00 90.75 344 GLU A CA 1
ATOM 2721 C C . GLU A 1 344 ? 8.794 -20.056 -8.207 1.00 90.75 344 GLU A C 1
ATOM 2723 O O . GLU A 1 344 ? 9.699 -20.692 -7.668 1.00 90.75 344 GLU A O 1
ATOM 2728 N N . VAL A 1 345 ? 8.997 -18.845 -8.708 1.00 85.94 345 VAL A N 1
ATOM 2729 C CA . VAL A 1 345 ? 10.318 -18.223 -8.704 1.00 85.94 345 VAL A CA 1
ATOM 2730 C C . VAL A 1 345 ? 10.603 -17.571 -7.345 1.00 85.94 345 VAL A C 1
ATOM 2732 O O . VAL A 1 345 ? 11.760 -17.540 -6.897 1.00 85.94 345 VAL A O 1
ATOM 2735 N N . TYR A 1 346 ? 9.545 -17.123 -6.658 1.00 79.19 346 TYR A N 1
ATOM 2736 C CA . TYR A 1 346 ? 9.626 -16.335 -5.429 1.00 79.19 346 TYR A CA 1
ATOM 2737 C C . TYR A 1 346 ? 9.485 -17.143 -4.143 1.00 79.19 346 TYR A C 1
ATOM 2739 O O . TYR A 1 346 ? 9.956 -16.674 -3.110 1.00 79.19 346 TYR A O 1
ATOM 2747 N N . PHE A 1 347 ? 8.846 -18.321 -4.154 1.00 75.44 347 PHE A N 1
ATOM 2748 C CA . PHE A 1 347 ? 8.357 -18.942 -2.908 1.00 75.44 347 PHE A CA 1
ATOM 2749 C C . PHE A 1 347 ? 9.431 -19.229 -1.850 1.00 75.44 347 PHE A C 1
ATOM 2751 O O . PHE A 1 347 ? 9.110 -19.321 -0.669 1.00 75.44 347 PHE A O 1
ATOM 2758 N N . HIS A 1 348 ? 10.699 -19.359 -2.249 1.00 74.00 348 HIS A N 1
ATOM 2759 C CA . HIS A 1 348 ? 11.822 -19.546 -1.327 1.00 74.00 348 HIS A CA 1
ATOM 2760 C C . HIS A 1 348 ? 12.360 -18.247 -0.704 1.00 74.00 348 HIS A C 1
ATOM 2762 O O . HIS A 1 348 ? 13.154 -18.315 0.231 1.00 74.00 348 HIS A O 1
ATOM 2768 N N . ILE A 1 349 ? 11.984 -17.081 -1.234 1.00 74.19 349 ILE A N 1
ATOM 2769 C CA . ILE A 1 349 ? 12.572 -15.779 -0.881 1.00 74.19 349 ILE A CA 1
ATOM 2770 C C . ILE A 1 349 ? 11.562 -14.735 -0.391 1.00 74.19 349 ILE A C 1
ATOM 2772 O O . ILE A 1 349 ? 11.999 -13.723 0.158 1.00 74.19 349 ILE A O 1
ATOM 2776 N N . ILE A 1 350 ? 10.254 -14.973 -0.548 1.00 83.50 350 ILE A N 1
ATOM 2777 C CA . ILE A 1 350 ? 9.180 -14.077 -0.080 1.00 83.50 350 ILE A CA 1
ATOM 2778 C C . ILE A 1 350 ? 8.452 -14.654 1.133 1.00 83.50 350 ILE A C 1
ATOM 2780 O O . ILE A 1 350 ? 8.317 -15.869 1.275 1.00 83.50 350 ILE A O 1
ATOM 2784 N N . TYR A 1 351 ? 7.916 -13.775 1.978 1.00 81.75 351 TYR A N 1
ATOM 2785 C CA . TYR A 1 351 ? 7.006 -14.157 3.065 1.00 81.75 351 TYR A CA 1
ATOM 2786 C C . TYR A 1 351 ? 5.535 -13.939 2.706 1.00 81.75 351 TYR A C 1
ATOM 2788 O O . TYR A 1 351 ? 4.646 -14.473 3.372 1.00 81.75 351 TYR A O 1
ATOM 2796 N N . ILE A 1 352 ? 5.281 -13.131 1.680 1.00 95.50 352 ILE A N 1
ATOM 2797 C CA . ILE A 1 352 ? 3.969 -12.607 1.327 1.00 95.50 352 ILE A CA 1
ATOM 2798 C C . ILE A 1 352 ? 3.858 -12.528 -0.199 1.00 95.50 352 ILE A C 1
ATOM 2800 O O . ILE A 1 352 ? 4.822 -12.149 -0.862 1.00 95.50 352 ILE A O 1
ATOM 2804 N N . TYR A 1 353 ? 2.690 -12.864 -0.743 1.00 97.81 353 TYR A N 1
ATOM 2805 C CA . TYR A 1 353 ? 2.339 -12.638 -2.147 1.00 97.81 353 TYR A CA 1
ATOM 2806 C C . TYR A 1 353 ? 1.099 -11.743 -2.221 1.00 97.81 353 TYR A C 1
ATOM 2808 O O . TYR A 1 353 ? 0.093 -12.054 -1.580 1.00 97.81 353 TYR A O 1
ATOM 2816 N N . VAL A 1 354 ? 1.175 -10.643 -2.967 1.00 98.44 354 VAL A N 1
ATOM 2817 C CA . VAL A 1 354 ? 0.111 -9.626 -3.045 1.00 98.44 354 VAL A CA 1
ATOM 2818 C C . VAL A 1 354 ? -0.692 -9.785 -4.336 1.00 98.44 354 VAL A C 1
ATOM 2820 O O . VAL A 1 354 ? -0.149 -10.175 -5.364 1.00 98.44 354 VAL A O 1
ATOM 2823 N N . PHE A 1 355 ? -1.982 -9.472 -4.280 1.00 98.81 355 PHE A N 1
ATOM 2824 C CA . PHE A 1 355 ? -2.856 -9.267 -5.426 1.00 98.81 355 PHE A CA 1
ATOM 2825 C C . PHE A 1 355 ? -3.444 -7.858 -5.337 1.00 98.81 355 PHE A C 1
ATOM 2827 O O . PHE A 1 355 ? -4.308 -7.612 -4.499 1.00 98.81 355 PHE A O 1
ATOM 2834 N N . TRP A 1 356 ? -2.989 -6.962 -6.211 1.00 98.69 356 TRP A N 1
ATOM 2835 C CA . TRP A 1 356 ? -3.658 -5.689 -6.461 1.00 98.69 356 TRP A CA 1
ATOM 2836 C C . TRP A 1 356 ? -4.441 -5.779 -7.772 1.00 98.69 356 TRP A C 1
ATOM 2838 O O . TRP A 1 356 ? -3.883 -6.076 -8.836 1.00 98.69 356 TRP A O 1
ATOM 2848 N N . GLY A 1 357 ? -5.751 -5.555 -7.689 1.00 98.12 357 GLY A N 1
ATOM 2849 C CA . GLY A 1 357 ? -6.701 -5.730 -8.780 1.00 98.12 357 GLY A CA 1
ATOM 2850 C C . GLY A 1 357 ? -6.739 -4.588 -9.795 1.00 98.12 357 GLY A C 1
ATOM 2851 O O . GLY A 1 357 ? -7.826 -4.210 -10.215 1.00 98.12 357 GLY A O 1
ATOM 2852 N N . GLY A 1 358 ? -5.602 -4.046 -10.248 1.00 97.88 358 GLY A N 1
ATOM 2853 C CA . GLY A 1 358 ? -5.578 -2.813 -11.056 1.00 97.88 358 GLY A CA 1
ATOM 2854 C C . GLY A 1 358 ? -6.431 -2.831 -12.342 1.00 97.88 358 GLY A C 1
ATOM 2855 O O . GLY A 1 358 ? -6.795 -1.783 -12.867 1.00 97.88 358 GLY A O 1
ATOM 2856 N N . ARG A 1 359 ? -6.789 -4.002 -12.884 1.00 98.75 359 ARG A N 1
ATOM 2857 C CA . ARG A 1 359 ?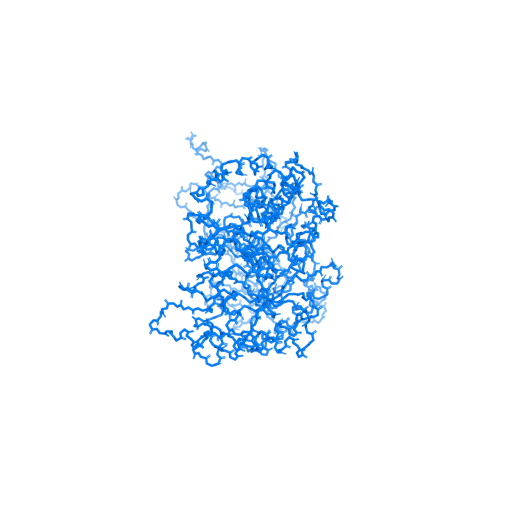 -7.784 -4.136 -13.974 1.00 98.75 359 ARG A CA 1
ATOM 2858 C C . ARG A 1 359 ? -8.983 -5.007 -13.597 1.00 98.75 359 ARG A C 1
ATOM 2860 O O . ARG A 1 359 ? -9.838 -5.234 -14.441 1.00 98.75 359 ARG A O 1
ATOM 2867 N N . GLU A 1 360 ? -9.049 -5.475 -12.356 1.00 98.88 360 GLU A N 1
ATOM 2868 C CA . GLU A 1 360 ? -10.101 -6.344 -11.833 1.00 98.88 360 GLU A CA 1
ATOM 2869 C C . GLU A 1 360 ? -11.303 -5.504 -11.389 1.00 98.88 360 GLU A C 1
ATOM 2871 O O . GLU A 1 360 ? -11.520 -5.197 -10.217 1.00 98.88 360 GLU A O 1
ATOM 2876 N N . GLY A 1 361 ? -12.069 -5.076 -12.382 1.00 98.75 361 GLY A N 1
ATOM 2877 C CA . GLY A 1 361 ? -13.167 -4.138 -12.240 1.00 98.75 361 GLY A CA 1
ATOM 2878 C C . GLY A 1 361 ? -13.718 -3.779 -13.610 1.00 98.75 361 GLY A C 1
ATOM 2879 O O . GLY A 1 361 ? -13.417 -4.431 -14.606 1.00 98.75 361 GLY A O 1
ATOM 2880 N N . TYR A 1 362 ? -14.481 -2.695 -13.694 1.00 98.81 362 TYR A N 1
ATOM 2881 C CA . TYR A 1 362 ? -15.116 -2.307 -14.951 1.00 98.81 362 TYR A CA 1
ATOM 2882 C C . TYR A 1 362 ? -14.946 -0.829 -15.288 1.00 98.81 362 TYR A C 1
ATOM 2884 O O . TYR A 1 362 ? -14.698 0.025 -14.434 1.00 98.81 362 TYR A O 1
ATOM 2892 N N . GLN A 1 363 ? -15.124 -0.522 -16.574 1.00 98.69 363 GLN A N 1
ATOM 2893 C CA . GLN A 1 363 ? -15.273 0.847 -17.082 1.00 98.69 363 GLN A CA 1
ATOM 2894 C C . GLN A 1 363 ? -16.748 1.232 -17.260 1.00 98.69 363 GLN A C 1
ATOM 2896 O O . GLN A 1 363 ? -17.116 2.388 -17.072 1.00 98.69 363 GLN A O 1
ATOM 2901 N N . SER A 1 364 ? -17.614 0.268 -17.587 1.00 98.62 364 SER A N 1
ATOM 2902 C CA . SER A 1 364 ? -19.056 0.463 -17.743 1.00 98.62 364 SER A CA 1
ATOM 2903 C C . SER A 1 364 ? -19.802 -0.783 -17.284 1.00 98.62 364 SER A C 1
ATOM 2905 O O . SER A 1 364 ? -19.438 -1.886 -17.654 1.00 98.62 364 SER A O 1
ATOM 2907 N N . LEU A 1 365 ? -20.887 -0.619 -16.525 1.00 98.62 365 LEU A N 1
ATOM 2908 C CA . LEU A 1 365 ? -21.749 -1.753 -16.171 1.00 98.62 365 LEU A CA 1
ATOM 2909 C C . LEU A 1 365 ? -22.564 -2.276 -17.362 1.00 98.62 365 LEU A C 1
ATOM 2911 O O . LEU A 1 365 ? -23.065 -3.392 -17.314 1.00 98.62 365 LEU A O 1
ATOM 2915 N N . LEU A 1 366 ? -22.712 -1.492 -18.437 1.00 98.62 366 LEU A N 1
ATOM 2916 C CA . LEU A 1 366 ? -23.533 -1.878 -19.592 1.00 98.62 366 LEU A CA 1
ATOM 2917 C C . LEU A 1 366 ? -22.967 -3.083 -20.356 1.00 98.62 366 LEU A C 1
ATOM 2919 O O . LEU A 1 366 ? -23.716 -3.765 -21.050 1.00 98.62 366 LEU A O 1
ATOM 2923 N N . ASN A 1 367 ? -21.659 -3.323 -20.257 1.00 98.50 367 ASN A N 1
ATOM 2924 C CA . ASN A 1 367 ? -20.964 -4.428 -20.913 1.00 98.50 367 ASN A CA 1
ATOM 2925 C C . ASN A 1 367 ? -20.243 -5.353 -19.921 1.00 98.50 367 ASN A C 1
ATOM 2927 O O . ASN A 1 367 ? -19.378 -6.118 -20.340 1.00 98.50 367 ASN A O 1
ATOM 2931 N N . THR A 1 368 ? -20.615 -5.305 -18.641 1.00 98.88 368 THR A N 1
ATOM 2932 C CA . THR A 1 368 ? -19.998 -6.101 -17.577 1.00 98.88 368 THR A CA 1
ATOM 2933 C C . THR A 1 368 ? -21.029 -7.023 -16.941 1.00 98.88 368 THR A C 1
ATOM 2935 O O . THR A 1 368 ? -22.038 -6.579 -16.392 1.00 98.88 368 THR A O 1
ATOM 2938 N N . ASP A 1 369 ? -20.741 -8.323 -16.966 1.00 98.81 369 ASP A N 1
ATOM 2939 C CA . ASP A 1 369 ? -21.425 -9.311 -16.133 1.00 98.81 369 ASP A CA 1
ATOM 2940 C C . ASP A 1 369 ? -20.667 -9.425 -14.805 1.00 98.81 369 ASP A C 1
ATOM 2942 O O . ASP A 1 369 ? -19.778 -10.260 -14.626 1.00 98.81 369 ASP A O 1
ATOM 2946 N N . MET A 1 370 ? -21.002 -8.525 -13.880 1.00 98.75 370 MET A N 1
ATOM 2947 C CA . MET A 1 370 ? -20.284 -8.368 -12.614 1.00 98.75 370 MET A CA 1
ATOM 2948 C C . MET A 1 370 ? -20.298 -9.645 -11.766 1.00 98.75 370 MET A C 1
ATOM 2950 O O . MET A 1 370 ? -19.303 -9.975 -11.124 1.00 98.75 370 MET A O 1
ATOM 2954 N N . GLU A 1 371 ? -21.409 -10.388 -11.746 1.00 98.81 371 GLU A N 1
ATOM 2955 C CA . GLU A 1 371 ? -21.469 -11.642 -10.992 1.00 98.81 371 GLU A CA 1
ATOM 2956 C C . GLU A 1 371 ? -20.504 -12.673 -11.579 1.00 98.81 371 GLU A C 1
ATOM 2958 O O . GLU A 1 371 ? -19.769 -13.329 -10.836 1.00 98.81 371 GLU A O 1
ATOM 2963 N N . ARG A 1 372 ? -20.469 -12.796 -12.908 1.00 98.88 372 ARG A N 1
ATOM 2964 C CA . ARG A 1 372 ? -19.571 -13.726 -13.588 1.00 98.88 372 ARG A CA 1
ATOM 2965 C C . ARG A 1 372 ? -18.102 -13.368 -13.390 1.00 98.88 372 ARG A C 1
ATOM 2967 O O . ARG A 1 372 ? -17.312 -14.264 -13.098 1.00 98.88 372 ARG A O 1
ATOM 2974 N N . GLU A 1 373 ? -17.744 -12.093 -13.484 1.00 98.88 373 GLU A N 1
ATOM 2975 C CA . GLU A 1 373 ? -16.375 -11.626 -13.240 1.00 98.88 373 GLU A CA 1
ATOM 2976 C C . GLU A 1 373 ? -15.933 -11.874 -11.791 1.00 98.88 373 GLU A C 1
ATOM 2978 O O . GLU A 1 373 ? -14.865 -12.444 -11.566 1.00 98.88 373 GLU A O 1
ATOM 2983 N N . LEU A 1 374 ? -16.777 -11.562 -10.800 1.00 98.94 374 LEU A N 1
ATOM 2984 C CA . LEU A 1 374 ? -16.490 -11.854 -9.389 1.00 98.94 374 LEU A CA 1
ATOM 2985 C C . LEU A 1 374 ? -16.370 -13.362 -9.121 1.00 98.94 374 LEU A C 1
ATOM 2987 O O . LEU A 1 374 ? -15.537 -13.781 -8.316 1.00 98.94 374 LEU A O 1
ATOM 2991 N N . ASN A 1 375 ? -17.183 -14.187 -9.788 1.00 98.94 375 ASN A N 1
ATOM 2992 C CA . ASN A 1 375 ? -17.066 -15.643 -9.715 1.00 98.94 375 ASN A CA 1
ATOM 2993 C C . ASN A 1 375 ? -15.731 -16.122 -10.309 1.00 98.94 375 ASN A C 1
ATOM 2995 O O . ASN A 1 375 ? -15.080 -16.981 -9.715 1.00 98.94 375 ASN A O 1
ATOM 2999 N N . HIS A 1 376 ? -15.296 -15.575 -11.450 1.00 98.94 376 HIS A N 1
ATOM 3000 C CA . HIS A 1 376 ? -13.997 -15.904 -12.046 1.00 98.94 376 HIS A CA 1
ATOM 3001 C C . HIS A 1 376 ? -12.830 -15.471 -11.152 1.00 98.94 376 HIS A C 1
ATOM 3003 O O . HIS A 1 376 ? -11.927 -16.274 -10.917 1.00 98.94 376 HIS A O 1
ATOM 3009 N N . LEU A 1 377 ? -12.877 -14.261 -10.587 1.00 98.94 377 LEU A N 1
ATOM 3010 C CA . LEU A 1 377 ? -11.865 -13.768 -9.652 1.00 98.94 377 LEU A CA 1
ATOM 3011 C C . LEU A 1 377 ? -11.744 -14.682 -8.422 1.00 98.94 377 LEU A C 1
ATOM 3013 O O . LEU A 1 377 ? -10.641 -15.039 -8.011 1.00 98.94 377 LEU A O 1
ATOM 3017 N N . ALA A 1 378 ? -12.872 -15.152 -7.882 1.00 98.94 378 ALA A N 1
ATOM 3018 C CA . ALA A 1 378 ? -12.869 -16.125 -6.794 1.00 98.94 378 ALA A CA 1
ATOM 3019 C C . ALA A 1 378 ? -12.212 -17.456 -7.203 1.00 98.94 378 ALA A C 1
ATOM 3021 O O . ALA A 1 378 ? -11.351 -17.955 -6.479 1.00 98.94 378 ALA A O 1
ATOM 3022 N N . ARG A 1 379 ? -12.544 -18.008 -8.384 1.00 98.88 379 ARG A N 1
ATOM 3023 C CA . ARG A 1 379 ? -11.893 -19.229 -8.909 1.00 98.88 379 ARG A CA 1
ATOM 3024 C C . ARG A 1 379 ? -10.396 -19.044 -9.131 1.00 98.88 379 ARG A C 1
ATOM 3026 O O . ARG A 1 379 ? -9.623 -19.974 -8.904 1.00 98.88 379 ARG A O 1
ATOM 3033 N N . PHE A 1 380 ? -9.981 -17.852 -9.539 1.00 98.94 380 PHE A N 1
ATOM 3034 C CA . PHE A 1 380 ? -8.578 -17.509 -9.710 1.00 98.94 380 PHE A CA 1
ATOM 3035 C C . PHE A 1 380 ? -7.828 -17.534 -8.373 1.00 98.94 380 PHE A C 1
ATOM 3037 O O . PHE A 1 380 ? -6.777 -18.168 -8.262 1.00 98.94 380 PHE A O 1
ATOM 3044 N N . PHE A 1 381 ? -8.395 -16.929 -7.327 1.00 98.88 381 PHE A N 1
ATOM 3045 C CA . PHE A 1 381 ? -7.817 -16.968 -5.983 1.00 98.88 381 PHE A CA 1
ATOM 3046 C C . PHE A 1 381 ? -7.831 -18.367 -5.361 1.00 98.88 381 PHE A C 1
ATOM 3048 O O . PHE A 1 381 ? -6.834 -18.771 -4.765 1.00 98.88 381 PHE A O 1
ATOM 3055 N N . GLU A 1 382 ? -8.897 -19.149 -5.545 1.00 98.81 382 GLU A N 1
ATOM 3056 C CA . GLU A 1 382 ? -8.927 -20.564 -5.149 1.00 98.81 382 GLU A CA 1
ATOM 3057 C C . GLU A 1 382 ? -7.793 -21.354 -5.820 1.00 98.81 382 GLU A C 1
ATOM 3059 O O . GLU A 1 382 ? -7.103 -22.139 -5.162 1.00 98.81 382 GLU A O 1
ATOM 3064 N N . ALA A 1 383 ? -7.554 -21.121 -7.115 1.00 98.75 383 ALA A N 1
ATOM 3065 C CA . ALA A 1 383 ? -6.460 -21.747 -7.847 1.00 98.75 383 ALA A CA 1
ATOM 3066 C C . ALA A 1 383 ? -5.086 -21.299 -7.323 1.00 98.75 383 ALA A C 1
ATOM 3068 O O . ALA A 1 383 ? -4.206 -22.143 -7.151 1.00 98.75 383 ALA A O 1
ATOM 3069 N N . ALA A 1 384 ? -4.904 -20.014 -7.001 1.00 98.38 384 ALA A N 1
ATOM 3070 C CA . ALA A 1 384 ? -3.675 -19.506 -6.390 1.00 98.38 384 ALA A CA 1
ATOM 3071 C C . ALA A 1 384 ? -3.420 -20.125 -5.003 1.00 98.38 384 ALA A C 1
ATOM 3073 O O . ALA A 1 384 ? -2.301 -20.548 -4.712 1.00 98.38 384 ALA A O 1
ATOM 3074 N N . VAL A 1 385 ? -4.457 -20.268 -4.170 1.00 98.44 385 VAL A N 1
ATOM 3075 C CA . VAL A 1 385 ? -4.389 -20.958 -2.869 1.00 98.44 385 VAL A CA 1
ATOM 3076 C C . VAL A 1 385 ? -4.033 -22.435 -3.044 1.00 98.44 385 VAL A C 1
ATOM 3078 O O . VAL A 1 385 ? -3.151 -22.955 -2.355 1.00 98.44 385 VAL A O 1
ATOM 3081 N N . ALA A 1 386 ? -4.691 -23.129 -3.975 1.00 98.31 386 ALA A N 1
ATOM 3082 C CA . ALA A 1 386 ? -4.390 -24.524 -4.278 1.00 98.31 386 ALA A CA 1
ATOM 3083 C C . ALA A 1 386 ? -2.944 -24.681 -4.771 1.00 98.31 386 ALA A C 1
ATOM 3085 O O . ALA A 1 386 ? -2.245 -25.614 -4.369 1.00 98.31 386 ALA A O 1
ATOM 3086 N N . TYR A 1 387 ? -2.467 -23.740 -5.588 1.00 97.50 387 TYR A N 1
ATOM 3087 C CA . TYR A 1 387 ? -1.105 -23.747 -6.102 1.00 97.50 387 TYR A CA 1
ATOM 3088 C C . TYR A 1 387 ? -0.066 -23.466 -5.015 1.00 97.50 387 TYR A C 1
ATOM 3090 O O . TYR A 1 387 ? 0.896 -24.223 -4.894 1.00 97.50 387 TYR A O 1
ATOM 3098 N N . LYS A 1 388 ? -0.306 -22.461 -4.162 1.00 95.31 388 LYS A N 1
ATOM 3099 C CA . LYS A 1 388 ? 0.464 -22.188 -2.938 1.00 95.31 388 LYS A CA 1
ATOM 3100 C C . LYS A 1 388 ? 0.673 -23.468 -2.125 1.00 95.31 388 LYS A C 1
ATOM 3102 O O . LYS A 1 388 ? 1.808 -23.804 -1.790 1.00 95.31 388 LYS A O 1
ATOM 3107 N N . LYS A 1 389 ? -0.408 -24.211 -1.858 1.00 95.88 389 LYS A N 1
ATOM 3108 C CA . LYS A 1 389 ? -0.365 -25.483 -1.115 1.00 95.88 389 LYS A CA 1
ATOM 3109 C C . LYS A 1 389 ? 0.430 -26.551 -1.870 1.00 95.88 389 LYS A C 1
ATOM 3111 O O . LYS A 1 389 ? 1.256 -27.230 -1.269 1.00 95.88 389 LYS A O 1
ATOM 3116 N N . LYS A 1 390 ? 0.232 -26.663 -3.188 1.00 96.38 390 LYS A N 1
ATOM 3117 C CA . LYS A 1 390 ? 0.940 -27.621 -4.051 1.00 96.38 390 LYS A CA 1
ATOM 3118 C C . LYS A 1 390 ? 2.459 -27.430 -4.033 1.00 96.38 390 LYS A C 1
ATOM 3120 O O . LYS A 1 390 ? 3.178 -28.424 -4.013 1.00 96.38 390 LYS A O 1
ATOM 3125 N N . ILE A 1 391 ? 2.943 -26.187 -4.048 1.00 94.75 391 ILE A N 1
ATOM 3126 C CA . ILE A 1 391 ? 4.385 -25.883 -4.042 1.00 94.75 391 ILE A CA 1
ATOM 3127 C C . ILE A 1 391 ? 4.977 -25.767 -2.627 1.00 94.75 391 ILE A C 1
ATOM 3129 O O . ILE A 1 391 ? 6.170 -25.517 -2.483 1.00 94.75 391 ILE A O 1
ATOM 3133 N N . GLY A 1 392 ? 4.162 -25.932 -1.579 1.00 93.50 392 GLY A N 1
ATOM 3134 C CA . GLY A 1 392 ? 4.604 -25.814 -0.187 1.00 93.50 392 GLY A CA 1
ATOM 3135 C C . GLY A 1 392 ? 4.919 -24.381 0.255 1.00 93.50 392 GLY A C 1
ATOM 3136 O O . GLY A 1 392 ? 5.711 -24.185 1.177 1.00 93.50 392 GLY A O 1
ATOM 3137 N N . PHE A 1 393 ? 4.330 -23.368 -0.387 1.00 92.94 393 PHE A N 1
ATOM 3138 C CA . PHE A 1 393 ? 4.491 -21.979 0.035 1.00 92.94 393 PHE A CA 1
ATOM 3139 C C . PHE A 1 393 ? 3.648 -21.706 1.291 1.00 92.94 393 PHE A C 1
ATOM 3141 O O . PHE A 1 393 ? 2.421 -21.753 1.263 1.00 92.94 393 PHE A O 1
ATOM 3148 N N . ASN A 1 394 ? 4.308 -21.391 2.407 1.00 89.38 394 ASN A N 1
ATOM 3149 C CA . ASN A 1 394 ? 3.643 -21.125 3.690 1.00 89.38 394 ASN A CA 1
ATOM 3150 C C . ASN A 1 394 ? 3.371 -19.632 3.944 1.00 89.38 394 ASN A C 1
ATOM 3152 O O . ASN A 1 394 ? 2.843 -19.284 4.997 1.00 89.38 394 ASN A O 1
ATOM 3156 N N . GLY A 1 395 ? 3.742 -18.749 3.011 1.00 90.56 395 GLY A N 1
ATOM 3157 C CA . GLY A 1 395 ? 3.569 -17.306 3.168 1.00 90.56 395 GLY A CA 1
ATOM 3158 C C . GLY A 1 395 ? 2.120 -16.836 3.046 1.00 90.56 395 GLY A C 1
ATOM 3159 O O . GLY A 1 395 ? 1.229 -17.569 2.608 1.00 90.56 395 GLY A O 1
ATOM 3160 N N . THR A 1 396 ? 1.868 -15.599 3.454 1.00 95.00 396 THR A N 1
ATOM 3161 C CA . THR A 1 396 ? 0.526 -15.000 3.463 1.00 95.00 396 THR A CA 1
ATOM 3162 C C . THR A 1 396 ? 0.144 -14.522 2.063 1.00 95.00 396 THR A C 1
ATOM 3164 O O . THR A 1 396 ? 0.968 -13.920 1.378 1.00 95.00 396 THR A O 1
ATOM 3167 N N . LEU A 1 397 ? -1.095 -14.767 1.634 1.00 98.31 397 LEU A N 1
ATOM 3168 C CA . LEU A 1 397 ? -1.646 -14.114 0.445 1.00 98.31 397 LEU A CA 1
ATOM 3169 C C . LEU A 1 397 ? -2.367 -12.837 0.879 1.00 98.31 397 LEU A C 1
ATOM 3171 O O . LEU A 1 397 ? -3.106 -12.869 1.865 1.00 98.31 397 LEU A O 1
ATOM 3175 N N . LEU A 1 398 ? -2.150 -11.733 0.173 1.00 98.81 398 LEU A N 1
ATOM 3176 C CA . LEU A 1 398 ? -2.807 -10.459 0.452 1.00 98.81 398 LEU A CA 1
ATOM 3177 C C . LEU A 1 398 ? -3.629 -9.996 -0.741 1.00 98.81 398 LEU A C 1
ATOM 3179 O O . LEU A 1 398 ? -3.201 -10.179 -1.875 1.00 98.81 398 LEU A O 1
ATOM 3183 N N . ILE A 1 399 ? -4.776 -9.382 -0.468 1.00 98.88 399 ILE A N 1
ATOM 3184 C CA . ILE A 1 399 ? -5.483 -8.531 -1.432 1.00 98.88 399 ILE A CA 1
ATOM 3185 C C . ILE A 1 399 ? -5.243 -7.083 -1.019 1.00 98.88 399 ILE A C 1
ATOM 3187 O O . ILE A 1 399 ? -5.261 -6.787 0.178 1.00 98.88 399 ILE A O 1
ATOM 3191 N N . GLU A 1 400 ? -4.995 -6.216 -1.989 1.00 98.94 400 GLU A N 1
ATOM 3192 C CA . GLU A 1 400 ? -4.750 -4.794 -1.782 1.00 98.94 400 GLU A CA 1
ATOM 3193 C C . GLU A 1 400 ? -5.940 -3.967 -2.269 1.00 98.94 400 GLU A C 1
ATOM 3195 O O . GLU A 1 400 ? -6.083 -3.769 -3.476 1.00 98.94 400 GLU A O 1
ATOM 3200 N N . PRO A 1 401 ? -6.821 -3.512 -1.361 1.00 98.88 401 PRO A N 1
ATOM 3201 C CA . PRO A 1 401 ? -8.024 -2.812 -1.766 1.00 98.88 401 PRO A CA 1
ATOM 3202 C C . PRO A 1 401 ? -7.720 -1.457 -2.409 1.00 98.88 401 PRO A C 1
ATOM 3204 O O . PRO A 1 401 ? -6.867 -0.711 -1.926 1.00 98.88 401 PRO A O 1
ATOM 3207 N N . LYS A 1 402 ? -8.476 -1.124 -3.455 1.00 98.88 402 LYS A N 1
ATOM 3208 C CA . LYS A 1 402 ? -8.532 0.192 -4.092 1.00 98.88 402 LYS A CA 1
ATOM 3209 C C . LYS A 1 402 ? -9.922 0.387 -4.705 1.00 98.88 402 LYS A C 1
ATOM 3211 O O . LYS A 1 402 ? -10.445 -0.545 -5.310 1.00 98.88 402 LYS A O 1
ATOM 3216 N N . PRO A 1 403 ? -10.535 1.578 -4.612 1.00 98.69 403 PRO A N 1
ATOM 3217 C CA . PRO A 1 403 ? -11.892 1.809 -5.122 1.00 98.69 403 PRO A CA 1
ATOM 3218 C C . PRO A 1 403 ? -11.978 1.890 -6.652 1.00 98.69 403 PRO A C 1
ATOM 3220 O O . PRO A 1 403 ? -12.968 1.485 -7.265 1.00 98.69 403 PRO A O 1
ATOM 3223 N N . GLN A 1 404 ? -10.969 2.476 -7.287 1.00 98.31 404 GLN A N 1
ATOM 3224 C CA . GLN A 1 404 ? -10.966 2.856 -8.698 1.00 98.31 404 GLN A CA 1
ATOM 3225 C C . GLN A 1 404 ? -9.541 3.227 -9.126 1.00 98.31 404 GLN A C 1
ATOM 3227 O O . GLN A 1 404 ? -8.632 3.208 -8.307 1.00 98.31 404 GLN A O 1
ATOM 3232 N N . GLU A 1 405 ? -9.384 3.643 -10.383 1.00 97.81 405 GLU A N 1
ATOM 3233 C CA . GLU A 1 405 ? -8.114 4.022 -11.006 1.00 97.81 405 GLU A CA 1
ATOM 3234 C C . GLU A 1 405 ? -7.131 2.841 -11.150 1.00 97.81 405 GLU A C 1
ATOM 3236 O O . GLU A 1 405 ? -6.470 2.439 -10.195 1.00 97.81 405 GLU A O 1
ATOM 3241 N N . PRO A 1 406 ? -6.978 2.293 -12.371 1.00 98.25 406 PRO A N 1
ATOM 3242 C CA . PRO A 1 406 ? -7.450 2.821 -13.654 1.00 98.25 406 PRO A CA 1
ATOM 3243 C C . PRO A 1 406 ? -8.873 2.384 -14.060 1.00 98.25 406 PRO A C 1
ATOM 3245 O O . PRO A 1 406 ? -9.340 2.770 -15.134 1.00 98.25 406 PRO A O 1
ATOM 3248 N N . THR A 1 407 ? -9.563 1.556 -13.272 1.00 98.75 407 THR A N 1
ATOM 3249 C CA . THR A 1 407 ? -10.979 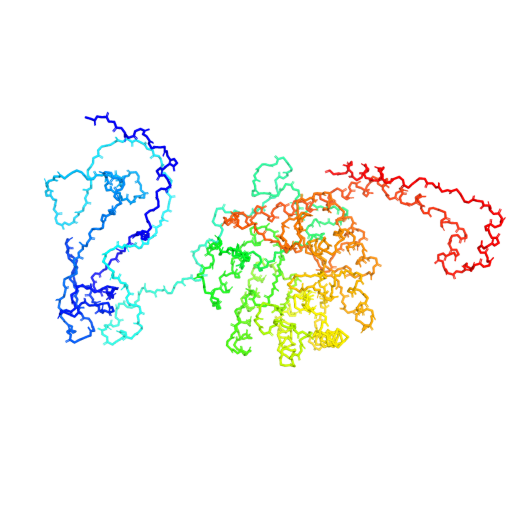1.206 -13.511 1.00 98.75 407 THR A CA 1
ATOM 3250 C C . THR A 1 407 ? -11.912 2.334 -13.060 1.00 98.75 407 THR A C 1
ATOM 3252 O O . THR A 1 407 ? -11.545 3.165 -12.232 1.00 98.75 407 THR A O 1
ATOM 3255 N N . LYS A 1 408 ? -13.143 2.372 -13.586 1.00 98.69 408 LYS A N 1
ATOM 3256 C CA . LYS A 1 408 ? -14.206 3.250 -13.057 1.00 98.69 408 LYS A CA 1
ATOM 3257 C C . LYS A 1 408 ? -14.703 2.764 -11.690 1.00 98.69 408 LYS A C 1
ATOM 3259 O O . LYS A 1 408 ? -15.254 3.540 -10.915 1.00 98.69 408 LYS A O 1
ATOM 3264 N N . HIS A 1 409 ? -14.607 1.459 -11.463 1.00 98.88 409 HIS A N 1
ATOM 3265 C CA . HIS A 1 409 ? -14.909 0.773 -10.217 1.00 98.88 409 HIS A CA 1
ATOM 3266 C C . HIS A 1 409 ? -14.068 -0.499 -10.180 1.00 98.88 409 HIS A C 1
ATOM 3268 O O . HIS A 1 409 ? -14.168 -1.326 -11.092 1.00 98.88 409 HIS A O 1
ATOM 3274 N N . GLN A 1 410 ? -13.249 -0.634 -9.150 1.00 98.88 410 GLN A N 1
ATOM 3275 C CA . GLN A 1 410 ? -12.465 -1.824 -8.861 1.00 98.88 410 GLN A CA 1
ATOM 3276 C C . GLN A 1 410 ? -13.201 -2.663 -7.803 1.00 98.88 410 GLN A C 1
ATOM 3278 O O . GLN A 1 410 ? -13.878 -2.119 -6.929 1.00 98.88 410 GLN A O 1
ATOM 3283 N N . TYR A 1 411 ? -13.153 -3.993 -7.931 1.00 98.88 411 TYR A N 1
ATOM 3284 C CA . TYR A 1 411 ? -14.011 -4.886 -7.142 1.00 98.88 411 TYR A CA 1
ATOM 3285 C C . TYR A 1 411 ? -13.619 -4.981 -5.665 1.00 98.88 411 TYR A C 1
ATOM 3287 O O . TYR A 1 411 ? -14.484 -5.052 -4.789 1.00 98.88 411 TYR A O 1
ATOM 3295 N N . ASP A 1 412 ? -12.325 -4.973 -5.380 1.00 98.62 412 ASP A N 1
ATOM 3296 C CA . ASP A 1 412 ? -11.728 -4.885 -4.052 1.00 98.62 412 ASP A CA 1
ATOM 3297 C C . ASP A 1 412 ? -11.722 -3.430 -3.553 1.00 98.62 412 ASP A C 1
ATOM 3299 O O . ASP A 1 412 ? -10.679 -2.862 -3.273 1.00 98.62 412 ASP A O 1
ATOM 3303 N N . TRP A 1 413 ? -12.910 -2.818 -3.451 1.00 98.75 413 TRP A N 1
ATOM 3304 C CA . TRP A 1 413 ? -13.081 -1.370 -3.241 1.00 98.75 413 TRP A CA 1
ATOM 3305 C C . TRP A 1 413 ? -12.412 -0.812 -1.972 1.00 98.75 413 TRP A C 1
ATOM 3307 O O . TRP A 1 413 ? -11.722 0.203 -2.018 1.00 98.75 413 TRP A O 1
ATOM 3317 N N . ASP A 1 414 ? -12.661 -1.459 -0.836 1.00 98.88 414 ASP A N 1
ATOM 3318 C CA . ASP A 1 414 ? -12.137 -1.123 0.492 1.00 98.88 414 ASP A CA 1
ATOM 3319 C C . ASP A 1 414 ? -11.995 -2.406 1.334 1.00 98.88 414 ASP A C 1
ATOM 3321 O O . ASP A 1 414 ? -12.332 -3.519 0.894 1.00 98.88 414 ASP A O 1
ATOM 3325 N N . ALA A 1 415 ? -11.495 -2.288 2.561 1.00 98.81 415 ALA A N 1
ATOM 3326 C CA . ALA A 1 415 ? -11.271 -3.397 3.473 1.00 98.81 415 ALA A CA 1
ATOM 3327 C C . ALA A 1 415 ? -12.571 -4.143 3.788 1.00 98.81 415 ALA A C 1
ATOM 3329 O O . ALA A 1 415 ? -12.570 -5.377 3.852 1.00 98.81 415 ALA A O 1
ATOM 3330 N N . ALA A 1 416 ? -13.692 -3.438 3.957 1.00 98.88 416 ALA A N 1
ATOM 3331 C CA . ALA A 1 416 ? -14.984 -4.048 4.264 1.00 98.88 416 ALA A CA 1
ATOM 3332 C C . ALA A 1 416 ? -15.540 -4.855 3.077 1.00 98.88 416 ALA A C 1
ATOM 3334 O O . ALA A 1 416 ? -15.954 -6.009 3.246 1.00 98.88 416 ALA A O 1
ATOM 3335 N N . THR A 1 417 ? -15.496 -4.283 1.875 1.00 98.88 417 THR A N 1
ATOM 3336 C CA . THR A 1 417 ? -15.937 -4.892 0.613 1.00 98.88 417 THR A CA 1
ATOM 3337 C C . THR A 1 417 ? -15.101 -6.123 0.297 1.00 98.88 417 THR A C 1
ATOM 3339 O O . THR A 1 417 ? -15.646 -7.207 0.066 1.00 98.88 417 THR A O 1
ATOM 3342 N N . THR A 1 418 ? -13.780 -5.996 0.409 1.00 98.88 418 THR A N 1
ATOM 3343 C CA . THR A 1 418 ? -12.836 -7.096 0.189 1.00 98.88 418 THR A CA 1
ATOM 3344 C C . THR A 1 418 ? -13.037 -8.214 1.214 1.00 98.88 418 THR A C 1
ATOM 3346 O O . THR A 1 418 ? -13.114 -9.392 0.857 1.00 98.88 418 THR A O 1
ATOM 3349 N N . SER A 1 419 ? -13.241 -7.867 2.491 1.00 98.69 419 SER A N 1
ATOM 3350 C CA . SER A 1 419 ? -13.578 -8.842 3.539 1.00 98.69 419 SER A CA 1
ATOM 3351 C C . SER A 1 419 ? -14.879 -9.588 3.233 1.00 98.69 419 SER A C 1
ATOM 3353 O O . SER A 1 419 ? -14.981 -10.793 3.466 1.00 98.69 419 SER A O 1
ATOM 3355 N N . ASN A 1 420 ? -15.896 -8.895 2.719 1.00 98.81 420 ASN A N 1
ATOM 3356 C CA . ASN A 1 420 ? -17.169 -9.514 2.364 1.00 98.81 420 ASN A CA 1
ATOM 3357 C C . ASN A 1 420 ? -17.044 -10.446 1.150 1.00 98.81 420 ASN A C 1
ATOM 3359 O O . ASN A 1 420 ? -17.590 -11.550 1.176 1.00 98.81 420 ASN A O 1
ATOM 3363 N N . PHE A 1 421 ? -16.283 -10.052 0.126 1.00 98.88 421 PHE A N 1
ATOM 3364 C CA . PHE A 1 421 ? -15.953 -10.919 -1.007 1.00 98.88 421 PHE A CA 1
ATOM 3365 C C . PHE A 1 421 ? -15.293 -12.220 -0.527 1.00 98.88 421 PHE A C 1
ATOM 3367 O O . PHE A 1 421 ? -15.762 -13.318 -0.837 1.00 98.88 421 PHE A O 1
ATOM 3374 N N . LEU A 1 422 ? -14.269 -12.105 0.322 1.00 98.88 422 LEU A N 1
ATOM 3375 C CA . LEU A 1 422 ? -13.571 -13.254 0.891 1.00 98.88 422 LEU A CA 1
ATOM 3376 C C . LEU A 1 422 ? -14.503 -14.156 1.720 1.00 98.88 422 LEU A C 1
ATOM 3378 O O . LEU A 1 422 ? -14.380 -15.379 1.658 1.00 98.88 422 LEU A O 1
ATOM 3382 N N . ARG A 1 423 ? -15.461 -13.592 2.469 1.00 98.69 423 ARG A N 1
ATOM 3383 C CA . ARG A 1 423 ? -16.483 -14.377 3.188 1.00 98.69 423 ARG A CA 1
ATOM 3384 C C . ARG A 1 423 ? -17.419 -15.113 2.236 1.00 98.69 423 ARG A C 1
ATOM 3386 O O . ARG A 1 423 ? -17.635 -16.308 2.428 1.00 98.69 423 ARG A O 1
ATOM 3393 N N . LYS A 1 424 ? -17.946 -14.424 1.216 1.00 98.69 424 LYS A N 1
ATOM 3394 C CA . LYS A 1 424 ? -18.888 -14.988 0.233 1.00 98.69 424 LYS A CA 1
ATOM 3395 C C . LYS A 1 424 ? -18.318 -16.241 -0.434 1.00 98.69 424 LYS A C 1
ATOM 3397 O O . LYS A 1 424 ? -19.042 -17.219 -0.593 1.00 98.69 424 LYS A O 1
ATOM 3402 N N . TYR A 1 425 ? -17.035 -16.214 -0.790 1.00 98.75 425 TYR A N 1
ATOM 3403 C CA . TYR A 1 425 ? -16.367 -17.310 -1.498 1.00 98.75 425 TYR A CA 1
ATOM 3404 C C . TYR A 1 425 ? -15.561 -18.248 -0.584 1.00 98.75 425 TYR A C 1
ATOM 3406 O O . TYR A 1 425 ? -14.848 -19.113 -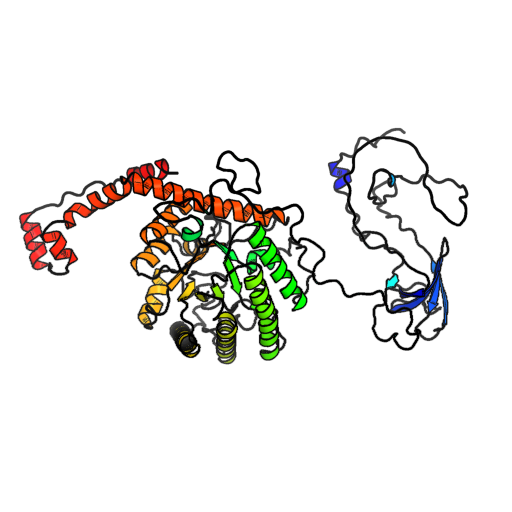1.077 1.00 98.75 425 TYR A O 1
ATOM 3414 N N . GLY A 1 426 ? -15.659 -18.112 0.745 1.00 98.50 426 GLY A N 1
ATOM 3415 C CA . GLY A 1 426 ? -14.969 -19.007 1.686 1.00 98.50 426 GLY A CA 1
ATOM 3416 C C . GLY A 1 426 ? -13.438 -18.875 1.701 1.00 98.50 426 GLY A C 1
ATOM 3417 O O . GLY A 1 426 ? -12.747 -19.804 2.108 1.00 98.50 426 GLY A O 1
ATOM 3418 N N . LEU A 1 427 ? -12.904 -17.724 1.285 1.00 98.62 427 LEU A N 1
ATOM 3419 C CA . LEU A 1 427 ? -11.469 -17.426 1.176 1.00 98.62 427 LEU A CA 1
ATOM 3420 C C . LEU A 1 427 ? -10.912 -16.627 2.368 1.00 98.62 427 LEU A C 1
ATOM 3422 O O . LEU A 1 427 ? -9.706 -16.411 2.457 1.00 98.62 427 LEU A O 1
ATOM 3426 N N . ILE A 1 428 ? -11.764 -16.206 3.309 1.00 98.06 428 ILE A N 1
ATOM 3427 C CA . ILE A 1 428 ? -11.393 -15.339 4.446 1.00 98.06 428 ILE A CA 1
ATOM 3428 C C . ILE A 1 428 ? -10.273 -15.906 5.337 1.00 98.06 428 ILE A C 1
ATOM 3430 O O . ILE A 1 428 ? -9.562 -15.147 5.981 1.00 98.06 428 ILE A O 1
ATOM 3434 N N . GLY A 1 429 ? -10.106 -17.233 5.378 1.00 97.56 429 GLY A N 1
ATOM 3435 C CA . GLY A 1 429 ? -9.035 -17.894 6.134 1.00 97.56 429 GLY A CA 1
ATOM 3436 C C . GLY A 1 429 ? -7.707 -18.029 5.379 1.00 97.56 429 GLY A C 1
ATOM 3437 O O . GLY A 1 429 ? -6.715 -18.438 5.973 1.00 97.56 429 GLY A O 1
ATOM 3438 N N . GLU A 1 430 ? -7.682 -17.718 4.082 1.00 98.00 430 GLU A N 1
ATOM 3439 C CA . GLU A 1 430 ? -6.514 -17.898 3.207 1.00 98.00 430 GLU A CA 1
ATOM 3440 C C . GLU A 1 430 ? -5.797 -16.574 2.900 1.00 98.00 430 GLU A C 1
ATOM 3442 O O . GLU A 1 430 ? -4.610 -16.581 2.556 1.00 98.00 430 GLU A O 1
ATOM 3447 N N . PHE A 1 431 ? -6.506 -15.451 3.053 1.00 98.69 431 PHE A N 1
ATOM 3448 C CA . PHE A 1 431 ? -6.035 -14.110 2.721 1.00 98.69 431 PHE A CA 1
ATOM 3449 C C . PHE A 1 431 ? -6.039 -13.170 3.927 1.00 98.69 431 PHE A C 1
ATOM 3451 O O . PHE A 1 431 ? -6.846 -13.283 4.848 1.00 98.69 431 PHE A O 1
ATOM 3458 N N . LYS A 1 432 ? -5.136 -12.196 3.874 1.00 98.75 432 LYS A N 1
ATOM 3459 C CA . LYS A 1 432 ? -5.149 -10.966 4.672 1.00 98.75 432 LYS A CA 1
ATOM 3460 C C . LYS A 1 432 ? -5.205 -9.763 3.714 1.00 98.75 432 LYS A C 1
ATOM 3462 O O . LYS A 1 432 ? -5.300 -9.949 2.504 1.00 98.75 432 LYS A O 1
ATOM 3467 N N . LEU A 1 433 ? -5.167 -8.544 4.237 1.00 98.88 433 LEU A N 1
ATOM 3468 C CA . LEU A 1 433 ? -5.216 -7.311 3.455 1.00 98.88 433 LEU A CA 1
ATOM 3469 C C . LEU A 1 433 ? -3.878 -6.568 3.498 1.00 98.88 433 LEU A C 1
ATOM 3471 O O . LEU A 1 433 ? -3.235 -6.494 4.554 1.00 98.88 433 LEU A O 1
ATOM 3475 N N . ASN A 1 434 ? -3.487 -6.036 2.344 1.00 98.88 434 ASN A N 1
ATOM 3476 C CA . ASN A 1 434 ? -2.480 -4.993 2.204 1.00 98.88 434 ASN A CA 1
ATOM 3477 C C . ASN A 1 434 ? -3.218 -3.652 2.143 1.00 98.88 434 ASN A C 1
ATOM 3479 O O . ASN A 1 434 ? -3.973 -3.432 1.206 1.00 98.88 434 ASN A O 1
ATOM 3483 N N . ILE A 1 435 ? -3.105 -2.812 3.168 1.00 98.88 435 ILE A N 1
ATOM 3484 C CA . ILE A 1 435 ? -3.831 -1.536 3.201 1.00 98.88 435 ILE A CA 1
ATOM 3485 C C . ILE A 1 435 ? -2.900 -0.428 2.735 1.00 98.88 435 ILE A C 1
ATOM 3487 O O . ILE A 1 435 ? -1.896 -0.159 3.391 1.00 98.88 435 ILE A O 1
ATOM 3491 N N . GLU A 1 436 ? -3.267 0.240 1.650 1.00 98.88 436 GLU A N 1
ATOM 3492 C CA . GLU A 1 436 ? -2.593 1.448 1.199 1.00 98.88 436 GLU A CA 1
ATOM 3493 C C . GLU A 1 436 ? -3.355 2.701 1.647 1.00 98.88 436 GLU A C 1
ATOM 3495 O O . GLU A 1 436 ? -4.580 2.797 1.521 1.00 98.88 436 GLU A O 1
ATOM 3500 N N . CYS A 1 437 ? -2.632 3.687 2.171 1.00 98.69 437 CYS A N 1
ATOM 3501 C CA . CYS A 1 437 ? -3.248 4.890 2.720 1.00 98.69 437 CYS A CA 1
ATOM 3502 C C . CYS A 1 437 ? -3.826 5.844 1.655 1.00 98.69 437 CYS A C 1
ATOM 3504 O O . CYS A 1 437 ? -4.867 6.468 1.901 1.00 98.69 437 CYS A O 1
ATOM 3506 N N . ASN A 1 438 ? -3.224 5.958 0.465 1.00 98.81 438 ASN A N 1
ATOM 3507 C CA . ASN A 1 438 ? -3.825 6.723 -0.631 1.00 98.81 438 ASN A CA 1
ATOM 3508 C C . ASN A 1 438 ? -5.089 6.015 -1.154 1.00 98.81 438 ASN A C 1
ATOM 3510 O O . ASN A 1 438 ? -6.114 6.675 -1.338 1.00 98.81 438 ASN A O 1
ATOM 3514 N N . HIS A 1 439 ? -5.077 4.687 -1.298 1.00 98.88 439 HIS A N 1
ATOM 3515 C CA . HIS A 1 439 ? -6.269 3.923 -1.686 1.00 98.88 439 HIS A CA 1
ATOM 3516 C C . HIS A 1 439 ? -7.417 4.069 -0.675 1.00 98.88 439 HIS A C 1
ATOM 3518 O O . HIS A 1 439 ? -8.567 4.283 -1.071 1.00 98.88 439 HIS A O 1
ATOM 3524 N N . ALA A 1 440 ? -7.108 4.037 0.627 1.00 98.75 440 ALA A N 1
ATOM 3525 C CA . ALA A 1 440 ? -8.084 4.276 1.688 1.00 98.75 440 ALA A CA 1
ATOM 3526 C C . ALA A 1 440 ? -8.777 5.638 1.517 1.00 98.75 440 ALA A C 1
ATOM 3528 O O . ALA A 1 440 ? -10.007 5.710 1.465 1.00 98.75 440 ALA A O 1
ATOM 3529 N N . THR A 1 441 ? -8.003 6.712 1.336 1.00 98.50 441 THR A N 1
ATOM 3530 C CA . THR A 1 441 ? -8.561 8.067 1.174 1.00 98.50 441 THR A CA 1
ATOM 3531 C C . THR A 1 441 ? -9.341 8.244 -0.124 1.00 98.50 441 THR A C 1
ATOM 3533 O O . THR A 1 441 ? -10.413 8.853 -0.098 1.00 98.50 441 THR A O 1
ATOM 3536 N N . LEU A 1 442 ? -8.910 7.622 -1.227 1.00 98.50 442 LEU A N 1
ATOM 3537 C CA . LEU A 1 442 ? -9.688 7.577 -2.472 1.00 98.50 442 LEU A CA 1
ATOM 3538 C C . LEU A 1 442 ? -11.038 6.869 -2.304 1.00 98.50 442 LEU A C 1
ATOM 3540 O O . LEU A 1 442 ? -11.991 7.197 -3.011 1.00 98.50 442 LEU A O 1
ATOM 3544 N N . SER A 1 443 ? -11.142 5.910 -1.377 1.00 98.12 443 SER A N 1
ATOM 3545 C CA . SER A 1 443 ? -12.391 5.175 -1.117 1.00 98.12 443 SER A CA 1
ATOM 3546 C C . SER A 1 443 ? -13.373 5.947 -0.226 1.00 98.12 443 SER A C 1
ATOM 3548 O O . SER A 1 443 ? -14.512 5.513 -0.045 1.00 98.12 443 SER A O 1
ATOM 3550 N N . GLY A 1 444 ? -12.957 7.114 0.284 1.00 98.00 444 GLY A N 1
ATOM 3551 C CA . GLY A 1 444 ? -13.726 7.948 1.208 1.00 98.00 444 GLY A CA 1
ATOM 3552 C C . GLY A 1 444 ? -13.440 7.680 2.690 1.00 98.00 444 GLY A C 1
ATOM 3553 O O . GLY A 1 444 ? -14.160 8.204 3.541 1.00 98.00 444 GLY A O 1
ATOM 3554 N N . HIS A 1 445 ? -12.396 6.907 3.009 1.00 98.56 445 HIS A N 1
ATOM 3555 C CA . HIS A 1 445 ? -12.038 6.504 4.374 1.00 98.56 445 HIS A CA 1
ATOM 3556 C C . HIS A 1 445 ? -10.674 7.068 4.791 1.00 98.56 445 HIS A C 1
ATOM 3558 O O . HIS A 1 445 ? -9.813 7.318 3.957 1.00 98.56 445 HIS A O 1
ATOM 3564 N N . SER A 1 446 ? -10.414 7.248 6.089 1.00 98.38 446 SER A N 1
ATOM 3565 C CA . SER A 1 446 ? -9.028 7.475 6.538 1.00 98.38 446 SER A CA 1
ATOM 3566 C C . SER A 1 446 ? -8.221 6.176 6.485 1.00 98.38 446 SER A C 1
ATOM 3568 O O . SER A 1 446 ? -8.795 5.087 6.586 1.00 98.38 446 SER A O 1
ATOM 3570 N N . CYS A 1 447 ? -6.888 6.266 6.412 1.00 98.50 447 CYS A N 1
ATOM 3571 C CA . CYS A 1 447 ? -6.049 5.068 6.485 1.00 98.50 447 CYS A CA 1
ATOM 3572 C C . CYS A 1 447 ? -6.254 4.361 7.833 1.00 98.50 447 CYS A C 1
ATOM 3574 O O . CYS A 1 447 ? -6.451 3.148 7.888 1.00 98.50 447 CYS A O 1
ATOM 3576 N N . HIS A 1 448 ? -6.342 5.126 8.927 1.00 98.44 448 HIS A N 1
ATOM 3577 C CA . HIS A 1 448 ? -6.687 4.589 10.247 1.00 98.44 448 HIS A CA 1
ATOM 3578 C C . HIS A 1 448 ? -8.004 3.782 10.271 1.00 98.44 448 HIS A C 1
ATOM 3580 O O . HIS A 1 448 ? -8.055 2.735 10.919 1.00 98.44 448 HIS A O 1
ATOM 3586 N N . HIS A 1 449 ? -9.059 4.223 9.569 1.00 98.81 449 HIS A N 1
ATOM 3587 C CA . HIS A 1 449 ? -10.318 3.471 9.494 1.00 98.81 449 HIS A CA 1
ATOM 3588 C C . HIS A 1 449 ? -10.108 2.090 8.867 1.00 98.81 449 HIS A C 1
ATOM 3590 O O . HIS A 1 449 ? -10.507 1.083 9.448 1.00 98.81 449 HIS A O 1
ATOM 3596 N N . GLU A 1 450 ? -9.440 2.041 7.717 1.00 98.88 450 GLU A N 1
ATOM 3597 C CA . GLU A 1 450 ? -9.203 0.802 6.976 1.00 98.88 450 GLU A CA 1
ATOM 3598 C C . GLU A 1 450 ? -8.318 -0.176 7.757 1.00 98.88 450 GLU A C 1
ATOM 3600 O O . GLU A 1 450 ? -8.582 -1.383 7.787 1.00 98.88 450 GLU A O 1
ATOM 3605 N N . LEU A 1 451 ? -7.326 0.344 8.487 1.00 98.81 451 LEU A N 1
ATOM 3606 C CA . LEU A 1 451 ? -6.494 -0.459 9.380 1.00 98.81 451 LEU A CA 1
ATOM 3607 C C . LEU A 1 451 ? -7.282 -1.032 10.555 1.00 98.81 451 LEU A C 1
ATOM 3609 O O . LEU A 1 451 ? -7.131 -2.218 10.850 1.00 98.81 451 LEU A O 1
ATOM 3613 N N . GLU A 1 452 ? -8.134 -0.245 11.221 1.00 98.56 452 GLU A N 1
ATOM 3614 C CA . GLU A 1 452 ? -8.993 -0.766 12.290 1.00 98.56 452 GLU A CA 1
ATOM 3615 C C . GLU A 1 452 ? -9.995 -1.790 11.755 1.00 98.56 452 GLU A C 1
ATOM 3617 O O . GLU A 1 452 ? -10.150 -2.851 12.363 1.00 98.56 452 GLU A O 1
ATOM 3622 N N . THR A 1 453 ? -10.609 -1.530 10.598 1.00 98.88 453 THR A N 1
ATOM 3623 C CA . THR A 1 453 ? -11.518 -2.463 9.923 1.00 98.88 453 THR A CA 1
ATOM 3624 C C . THR A 1 453 ? -10.811 -3.784 9.621 1.00 98.88 453 THR A C 1
ATOM 3626 O O . THR A 1 453 ? -11.315 -4.850 9.988 1.00 98.88 453 THR A O 1
ATOM 3629 N N . ALA A 1 454 ? -9.608 -3.759 9.044 1.00 98.81 454 ALA A N 1
ATOM 3630 C CA . ALA A 1 454 ? -8.825 -4.968 8.810 1.00 98.81 454 ALA A CA 1
ATOM 3631 C C . ALA A 1 454 ? -8.414 -5.655 10.129 1.00 98.81 454 ALA A C 1
ATOM 3633 O O . ALA A 1 454 ? -8.518 -6.879 10.253 1.00 98.81 454 ALA A O 1
ATOM 3634 N N . ARG A 1 455 ? -7.984 -4.890 11.141 1.00 98.69 455 ARG A N 1
ATOM 3635 C CA . ARG A 1 455 ? -7.507 -5.394 12.440 1.00 98.69 455 ARG A CA 1
ATOM 3636 C C . ARG A 1 455 ? -8.589 -6.150 13.202 1.00 98.69 455 ARG A C 1
ATOM 3638 O O . ARG A 1 455 ? -8.356 -7.286 13.610 1.00 98.69 455 ARG A O 1
ATOM 3645 N N . ILE A 1 456 ? -9.772 -5.556 13.387 1.00 98.25 456 ILE A N 1
ATOM 3646 C CA . ILE A 1 456 ? -10.854 -6.180 14.173 1.00 98.25 456 ILE A CA 1
ATOM 3647 C C . ILE A 1 456 ? -11.416 -7.438 13.505 1.00 98.25 456 ILE A C 1
ATOM 3649 O O . ILE A 1 456 ? -11.989 -8.287 14.181 1.00 98.25 456 ILE A O 1
ATOM 3653 N N . ASN A 1 457 ? -11.218 -7.581 12.192 1.00 98.25 457 ASN A N 1
ATOM 3654 C CA . ASN A 1 457 ? -11.585 -8.774 11.435 1.00 98.25 457 ASN A CA 1
ATOM 3655 C C . ASN A 1 457 ? -10.442 -9.807 11.341 1.00 98.25 457 ASN A C 1
ATOM 3657 O O . ASN A 1 457 ? -10.622 -10.851 10.721 1.00 98.25 457 ASN A O 1
ATOM 3661 N N . GLY A 1 458 ? -9.275 -9.546 11.946 1.00 98.06 458 GLY A N 1
ATOM 3662 C CA . GLY A 1 458 ? -8.107 -10.434 11.898 1.00 98.06 458 GLY A CA 1
ATOM 3663 C C . GLY A 1 458 ? -7.374 -10.442 10.550 1.00 98.06 458 GLY A C 1
ATOM 3664 O O . GLY A 1 458 ? -6.521 -11.302 10.309 1.00 98.06 458 GLY A O 1
ATOM 3665 N N . LEU A 1 459 ? -7.672 -9.484 9.674 1.00 98.62 459 LEU A N 1
ATOM 3666 C CA . LEU A 1 459 ? -7.219 -9.445 8.286 1.00 98.62 459 LEU A CA 1
ATOM 3667 C C . LEU A 1 459 ? -6.057 -8.489 8.035 1.00 98.62 459 LEU A C 1
ATOM 3669 O O . LEU A 1 459 ? -5.459 -8.581 6.974 1.00 98.62 459 LEU A O 1
ATOM 3673 N N . LEU A 1 460 ? -5.682 -7.617 8.975 1.00 98.75 460 LEU A N 1
ATOM 3674 C CA . LEU A 1 460 ? -4.520 -6.740 8.784 1.00 98.75 460 LEU A CA 1
ATOM 3675 C C . LEU A 1 460 ? -3.256 -7.582 8.511 1.00 98.75 460 LEU A C 1
ATOM 3677 O O . LEU A 1 460 ? -2.920 -8.479 9.300 1.00 98.75 460 LEU A O 1
ATOM 3681 N N . GLY A 1 461 ? -2.619 -7.344 7.359 1.00 98.25 461 GLY A N 1
ATOM 3682 C CA . GLY A 1 461 ? -1.519 -8.158 6.839 1.00 98.25 461 GLY A CA 1
ATOM 3683 C C . GLY A 1 461 ? -0.274 -7.371 6.446 1.00 98.25 461 GLY A C 1
ATOM 3684 O O . GLY A 1 461 ? 0.818 -7.798 6.806 1.00 98.25 461 GLY A O 1
ATOM 3685 N N . ASN A 1 462 ? -0.425 -6.253 5.737 1.00 98.69 462 ASN A N 1
ATOM 3686 C CA . ASN A 1 462 ? 0.655 -5.344 5.341 1.00 98.69 462 ASN A CA 1
ATOM 3687 C C . ASN A 1 462 ? 0.113 -3.912 5.202 1.00 98.69 462 ASN A C 1
ATOM 3689 O O . ASN A 1 462 ? -1.106 -3.730 5.153 1.00 98.69 462 ASN A O 1
ATOM 3693 N N . ILE A 1 463 ? 1.008 -2.921 5.183 1.00 98.88 463 ILE A N 1
ATOM 3694 C CA . ILE A 1 463 ? 0.674 -1.523 4.908 1.00 98.88 463 ILE A CA 1
ATOM 3695 C C . ILE A 1 463 ? 1.559 -1.006 3.778 1.00 98.88 463 ILE A C 1
ATOM 3697 O O . ILE A 1 463 ? 2.786 -1.131 3.856 1.00 98.88 463 ILE A O 1
ATOM 3701 N N . ASP A 1 464 ? 0.937 -0.362 2.800 1.00 98.88 464 ASP A N 1
ATOM 3702 C CA . ASP A 1 464 ? 1.612 0.529 1.867 1.00 98.88 464 ASP A CA 1
ATOM 3703 C C . ASP A 1 464 ? 1.510 1.971 2.383 1.00 98.88 464 ASP A C 1
ATOM 3705 O O . ASP A 1 464 ? 0.445 2.578 2.518 1.00 98.88 464 ASP A O 1
ATOM 3709 N N . ALA A 1 465 ? 2.665 2.473 2.813 1.00 97.88 465 ALA A N 1
ATOM 3710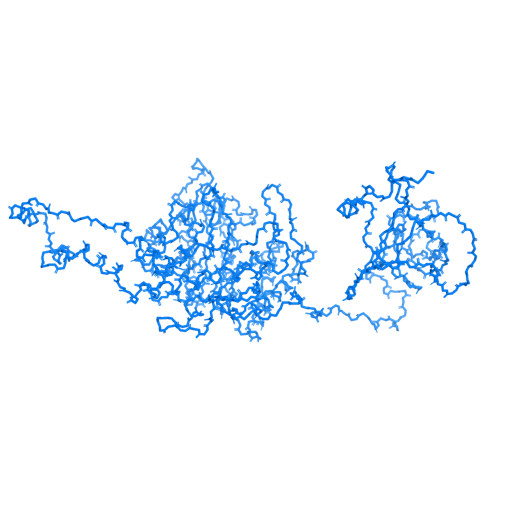 C CA . ALA A 1 465 ? 2.842 3.657 3.634 1.00 97.88 465 ALA A CA 1
ATOM 3711 C C . ALA A 1 465 ? 3.072 4.895 2.765 1.00 97.88 465 ALA A C 1
ATOM 3713 O O . ALA A 1 465 ? 4.197 5.379 2.611 1.00 97.88 465 ALA A O 1
ATOM 3714 N N . ASN A 1 466 ? 1.986 5.412 2.209 1.00 98.75 466 ASN A N 1
ATOM 3715 C CA . ASN A 1 466 ? 1.975 6.615 1.393 1.00 98.75 466 ASN A CA 1
ATOM 3716 C C . ASN A 1 466 ? 0.851 7.568 1.840 1.00 98.75 466 ASN A C 1
ATOM 3718 O O . ASN A 1 466 ? 0.247 7.392 2.897 1.00 98.75 466 ASN A O 1
ATOM 3722 N N . THR A 1 467 ? 0.599 8.624 1.078 1.00 98.56 467 THR A N 1
ATOM 3723 C CA . THR A 1 467 ? -0.551 9.503 1.267 1.00 98.56 467 THR A CA 1
ATOM 3724 C C . THR A 1 467 ? -1.067 9.996 -0.073 1.00 98.56 467 THR A C 1
ATOM 3726 O O . THR A 1 467 ? -0.296 10.218 -1.010 1.00 98.56 467 THR A O 1
ATOM 3729 N N . GLY A 1 468 ? -2.380 10.210 -0.122 1.00 97.94 468 GLY A N 1
ATOM 3730 C CA . GLY A 1 468 ? -3.028 11.022 -1.141 1.00 97.94 468 GLY A CA 1
ATOM 3731 C C . GLY A 1 468 ? -2.917 12.508 -0.857 1.00 97.94 468 GLY A C 1
ATOM 3732 O O . GLY A 1 468 ? -2.327 12.934 0.141 1.00 97.94 468 GLY A O 1
ATOM 3733 N N . ASP A 1 469 ? -3.534 13.287 -1.734 1.00 97.69 469 ASP A N 1
ATOM 3734 C CA . ASP A 1 469 ? -3.822 14.695 -1.503 1.00 97.69 469 ASP A CA 1
ATOM 3735 C C . ASP A 1 469 ? -5.353 14.862 -1.442 1.00 97.69 469 ASP A C 1
ATOM 3737 O O . ASP A 1 469 ? -6.040 14.498 -2.396 1.00 97.69 469 ASP A O 1
ATOM 3741 N N . PRO A 1 470 ? -5.930 15.388 -0.345 1.00 94.94 470 PRO A N 1
ATOM 3742 C CA . PRO A 1 470 ? -7.384 15.483 -0.203 1.00 94.94 470 PRO A CA 1
ATOM 3743 C C . PRO A 1 470 ? -8.069 16.430 -1.206 1.00 94.94 470 PRO A C 1
ATOM 3745 O O . PRO A 1 470 ? -9.297 16.483 -1.256 1.00 94.94 470 PRO A O 1
ATOM 3748 N N . GLN A 1 471 ? -7.315 17.224 -1.973 1.00 98.00 471 GLN A N 1
ATOM 3749 C CA . GLN A 1 471 ? -7.819 18.065 -3.063 1.00 98.00 471 GLN A CA 1
ATOM 3750 C C . GLN A 1 471 ? -7.724 17.364 -4.430 1.00 98.00 471 GLN A C 1
ATOM 3752 O O . GLN A 1 471 ? -8.179 17.910 -5.438 1.00 98.00 471 GLN A O 1
ATOM 3757 N N . VAL A 1 472 ? -7.157 16.159 -4.470 1.00 97.62 472 VAL A N 1
ATOM 3758 C CA . VAL A 1 472 ? -6.810 15.417 -5.678 1.00 97.62 472 VAL A CA 1
ATOM 3759 C C . VAL A 1 472 ? -7.508 14.056 -5.665 1.00 97.62 472 VAL A C 1
ATOM 3761 O O . VAL A 1 472 ? -7.239 13.197 -4.837 1.00 97.62 472 VAL A O 1
ATOM 3764 N N . GLY A 1 473 ? -8.422 13.844 -6.612 1.00 97.38 473 GLY A N 1
ATOM 3765 C CA . GLY A 1 473 ? -9.241 12.626 -6.698 1.00 97.38 473 GLY A CA 1
ATOM 3766 C C . GLY A 1 473 ? -8.580 11.439 -7.409 1.00 97.38 473 GLY A C 1
ATOM 3767 O O . GLY A 1 473 ? -9.296 10.654 -8.029 1.00 97.38 473 GLY A O 1
ATOM 3768 N N . TRP A 1 474 ? -7.249 11.351 -7.387 1.00 98.31 474 TRP A N 1
ATOM 3769 C CA . TRP A 1 474 ? -6.463 10.262 -7.978 1.00 98.31 474 TRP A CA 1
ATOM 3770 C C . TRP A 1 474 ? -5.244 9.935 -7.109 1.00 98.31 474 TRP A C 1
ATOM 3772 O O . TRP A 1 474 ? -4.925 10.652 -6.157 1.00 98.31 474 TRP A O 1
ATOM 3782 N N . ASP A 1 475 ? -4.569 8.847 -7.443 1.00 98.50 475 ASP A N 1
ATOM 3783 C CA . ASP A 1 475 ? -3.444 8.310 -6.695 1.00 98.50 475 ASP A CA 1
ATOM 3784 C C . ASP A 1 475 ? -2.170 9.139 -6.895 1.00 98.50 475 ASP A C 1
ATOM 3786 O O . ASP A 1 475 ? -1.599 9.259 -7.990 1.00 98.50 475 ASP A O 1
ATOM 3790 N N . THR A 1 476 ? -1.735 9.792 -5.822 1.00 98.56 476 THR A N 1
ATOM 3791 C CA . THR A 1 476 ? -0.572 10.684 -5.858 1.00 98.56 476 THR A CA 1
ATOM 3792 C C . THR A 1 476 ? 0.708 9.991 -5.417 1.00 98.56 476 THR A C 1
ATOM 3794 O O . THR A 1 476 ? 1.794 10.489 -5.740 1.00 98.56 476 THR A O 1
ATOM 3797 N N . ASP A 1 477 ? 0.596 8.879 -4.693 1.00 98.50 477 ASP A N 1
ATOM 3798 C CA . ASP A 1 477 ? 1.667 8.044 -4.138 1.00 98.50 477 ASP A CA 1
ATOM 3799 C C . ASP A 1 477 ? 2.729 8.900 -3.432 1.00 98.50 477 ASP A C 1
ATOM 3801 O O . ASP A 1 477 ? 3.927 8.824 -3.723 1.00 98.50 477 ASP A O 1
ATOM 3805 N N . GLN A 1 478 ? 2.309 9.850 -2.594 1.00 98.81 478 GLN A N 1
ATOM 3806 C CA . GLN A 1 478 ? 3.240 10.698 -1.844 1.00 98.81 478 GLN A CA 1
ATOM 3807 C C . GLN A 1 478 ? 3.775 9.951 -0.631 1.00 98.81 478 GLN A C 1
ATOM 3809 O O . GLN A 1 478 ? 3.075 9.149 -0.028 1.00 98.81 478 GLN A O 1
ATOM 3814 N N . PHE A 1 479 ? 5.005 10.242 -0.214 1.00 98.88 479 PHE A N 1
ATOM 3815 C CA . PHE A 1 479 ? 5.462 9.774 1.093 1.00 98.88 479 PHE A CA 1
ATOM 3816 C C . PHE A 1 479 ? 4.593 10.404 2.184 1.00 98.88 479 PHE A C 1
ATOM 3818 O O . PHE A 1 479 ? 4.326 11.606 2.149 1.00 98.88 479 PHE A O 1
ATOM 3825 N N . LEU A 1 480 ? 4.157 9.601 3.155 1.00 98.50 480 LEU A N 1
ATOM 3826 C CA . LEU A 1 480 ? 3.356 10.096 4.269 1.00 98.50 480 LEU A CA 1
ATOM 3827 C C . LEU A 1 480 ? 4.208 10.995 5.178 1.00 98.50 480 LEU A C 1
ATOM 3829 O O . LEU A 1 480 ? 5.192 10.545 5.764 1.00 98.50 480 LEU A O 1
ATOM 3833 N N . VAL A 1 481 ? 3.811 12.265 5.293 1.00 98.00 481 VAL A N 1
ATOM 3834 C CA . VAL A 1 481 ? 4.485 13.288 6.119 1.00 98.00 481 VAL A CA 1
ATOM 3835 C C . VAL A 1 481 ? 3.583 13.885 7.206 1.00 98.00 481 VAL A C 1
ATOM 3837 O O . VAL A 1 481 ? 4.035 14.695 8.017 1.00 98.00 481 VAL A O 1
ATOM 3840 N N . ASP A 1 482 ? 2.312 13.472 7.255 1.00 98.12 482 ASP A N 1
ATOM 3841 C CA . ASP A 1 482 ? 1.382 13.850 8.317 1.00 98.12 482 ASP A CA 1
ATOM 3842 C C . ASP A 1 482 ? 1.632 12.999 9.573 1.00 98.12 482 ASP A C 1
ATOM 3844 O O . ASP A 1 482 ? 1.366 11.796 9.624 1.00 98.12 482 ASP A O 1
ATOM 3848 N N . ILE A 1 483 ? 2.148 13.648 10.615 1.00 98.44 483 ILE A N 1
ATOM 3849 C CA . ILE A 1 483 ? 2.486 13.012 11.892 1.00 98.44 483 ILE A CA 1
ATOM 3850 C C . ILE A 1 483 ? 1.232 12.580 12.660 1.00 98.44 483 ILE A C 1
ATOM 3852 O O . ILE A 1 483 ? 1.286 11.596 13.406 1.00 98.44 483 ILE A O 1
ATOM 3856 N N . GLN A 1 484 ? 0.115 13.294 12.515 1.00 98.19 484 GLN A N 1
ATOM 3857 C CA . GLN A 1 484 ? -1.135 12.925 13.166 1.00 98.19 484 GLN A CA 1
ATOM 3858 C C . GLN A 1 484 ? -1.671 11.625 12.560 1.00 98.19 484 GLN A C 1
ATOM 3860 O O . GLN A 1 484 ? -1.935 10.685 13.312 1.00 98.19 484 GLN A O 1
ATOM 3865 N N . GLU A 1 485 ? -1.735 11.522 11.229 1.00 98.06 485 GLU A N 1
ATOM 3866 C CA . GLU A 1 485 ? -2.155 10.281 10.559 1.00 98.06 485 GLU A CA 1
ATOM 3867 C C . GLU A 1 485 ? -1.173 9.134 10.853 1.00 98.06 485 GLU A C 1
ATOM 3869 O O . GLU A 1 485 ? -1.605 8.045 11.230 1.00 98.06 485 GLU A O 1
ATOM 3874 N N . ALA A 1 486 ? 0.145 9.380 10.831 1.00 98.75 486 ALA A N 1
ATOM 3875 C CA . ALA A 1 486 ? 1.146 8.383 11.234 1.00 98.75 486 ALA A CA 1
ATOM 3876 C C . ALA A 1 486 ? 0.933 7.870 12.668 1.00 98.75 486 ALA A C 1
ATOM 3878 O O . ALA A 1 486 ? 1.100 6.679 12.942 1.00 98.75 486 ALA A O 1
ATOM 3879 N N . THR A 1 487 ? 0.557 8.757 13.595 1.00 98.81 487 THR A N 1
ATOM 3880 C CA . THR A 1 487 ? 0.243 8.391 14.986 1.00 98.81 487 THR A CA 1
ATOM 3881 C C . THR A 1 487 ? -0.994 7.493 15.040 1.00 98.81 487 THR A C 1
ATOM 3883 O O . THR A 1 487 ? -0.985 6.483 15.743 1.00 98.81 487 THR A O 1
ATOM 3886 N N . MET A 1 488 ? -2.037 7.801 14.265 1.00 98.56 488 MET A N 1
ATOM 3887 C CA . MET A 1 488 ? -3.257 6.991 14.208 1.00 98.56 488 MET A CA 1
ATOM 3888 C C . MET A 1 488 ? -3.028 5.628 13.536 1.00 98.56 488 MET A C 1
ATOM 3890 O O . MET A 1 488 ? -3.474 4.608 14.060 1.00 98.56 488 MET A O 1
ATOM 3894 N N . ILE A 1 489 ? -2.251 5.573 12.452 1.00 98.69 489 ILE A N 1
ATOM 3895 C CA . ILE A 1 489 ? -1.812 4.322 11.812 1.00 98.69 489 ILE A CA 1
ATOM 3896 C C . ILE A 1 489 ? -1.050 3.448 12.816 1.00 98.69 489 ILE A C 1
ATOM 3898 O O . ILE A 1 489 ? -1.366 2.268 13.008 1.00 98.69 489 ILE A O 1
ATOM 3902 N N . MET A 1 490 ? -0.065 4.026 13.511 1.00 98.75 490 MET A N 1
ATOM 3903 C CA . MET A 1 490 ? 0.716 3.283 14.498 1.00 98.75 490 MET A CA 1
ATOM 3904 C C . MET A 1 490 ? -0.115 2.856 15.706 1.00 98.75 490 MET A C 1
ATOM 3906 O O . MET A 1 490 ? 0.180 1.811 16.287 1.00 98.75 490 MET A O 1
ATOM 3910 N N . LEU A 1 491 ? -1.175 3.588 16.065 1.00 98.44 491 LEU A N 1
ATOM 3911 C CA . LEU A 1 491 ? -2.092 3.182 17.128 1.00 98.44 491 LEU A CA 1
ATOM 3912 C C . LEU A 1 491 ? -2.777 1.856 16.773 1.00 98.44 491 LEU A C 1
ATOM 3914 O O . LEU A 1 491 ? -2.811 0.948 17.609 1.00 98.44 491 LEU A O 1
ATOM 3918 N N . SER A 1 492 ? -3.252 1.706 15.532 1.00 98.56 492 SER A N 1
ATOM 3919 C CA . SER A 1 492 ? -3.810 0.441 15.035 1.00 98.56 492 SER A CA 1
ATOM 3920 C C . SER A 1 492 ? -2.784 -0.684 15.019 1.00 98.56 492 SER A C 1
ATOM 3922 O O . SER A 1 492 ? -3.076 -1.796 15.464 1.00 98.56 492 SER A O 1
ATOM 3924 N N . VAL A 1 493 ? -1.556 -0.406 14.574 1.00 98.62 493 VAL A N 1
ATOM 3925 C CA . VAL A 1 493 ? -0.489 -1.418 14.518 1.00 98.62 493 VAL A CA 1
ATOM 3926 C C . VAL A 1 493 ? -0.061 -1.879 15.912 1.00 98.62 493 VAL A C 1
ATOM 3928 O O . VAL A 1 493 ? 0.094 -3.082 16.134 1.00 98.62 493 VAL A O 1
ATOM 3931 N N . VAL A 1 494 ? 0.071 -0.966 16.877 1.00 98.44 494 VAL A N 1
ATOM 3932 C CA . VAL A 1 494 ? 0.376 -1.312 18.275 1.00 98.44 494 VAL A CA 1
ATOM 3933 C C . VAL A 1 494 ? -0.761 -2.133 18.885 1.00 98.44 494 VAL A C 1
ATOM 3935 O O . VAL A 1 494 ? -0.494 -3.170 19.492 1.00 98.44 494 VAL A O 1
ATOM 3938 N N . ARG A 1 495 ? -2.028 -1.760 18.650 1.00 97.69 495 ARG A N 1
ATOM 3939 C CA . ARG A 1 495 ? -3.201 -2.548 19.081 1.00 97.69 495 ARG A CA 1
ATOM 3940 C C . ARG A 1 495 ? -3.276 -3.933 18.440 1.00 97.69 495 ARG A C 1
ATOM 3942 O O . ARG A 1 495 ? -3.839 -4.843 19.040 1.00 97.69 495 ARG A O 1
ATOM 3949 N N . ASN A 1 496 ? -2.720 -4.104 17.243 1.00 98.19 496 ASN A N 1
ATOM 3950 C CA . ASN A 1 496 ? -2.608 -5.403 16.580 1.00 98.19 496 ASN A CA 1
ATOM 3951 C C . ASN A 1 496 ? -1.441 -6.261 17.116 1.00 98.19 496 ASN A C 1
ATOM 3953 O O . ASN A 1 496 ? -1.316 -7.425 16.749 1.00 98.19 496 ASN A O 1
ATOM 3957 N N . GLY A 1 497 ? -0.563 -5.702 17.959 1.00 97.19 497 GLY A N 1
ATOM 3958 C CA . GLY A 1 497 ? 0.668 -6.360 18.415 1.00 97.19 497 GLY A CA 1
ATOM 3959 C C . GLY A 1 497 ? 1.829 -6.293 17.408 1.00 97.19 497 GLY A C 1
ATOM 3960 O O . GLY A 1 497 ? 2.866 -6.940 17.593 1.00 97.19 497 GLY A O 1
ATOM 3961 N N . GLY A 1 498 ? 1.697 -5.485 16.354 1.00 97.19 498 GLY A N 1
ATOM 3962 C CA . GLY A 1 498 ? 2.612 -5.393 15.214 1.00 97.19 498 GLY A CA 1
ATOM 3963 C C . GLY A 1 498 ? 1.983 -5.916 13.924 1.00 97.19 498 GLY A C 1
ATOM 3964 O O . GLY A 1 498 ? 0.800 -6.242 13.892 1.00 97.19 498 GLY A O 1
ATOM 3965 N N . ILE A 1 499 ? 2.776 -5.992 12.853 1.00 95.06 499 ILE A N 1
ATOM 3966 C CA . ILE A 1 499 ? 2.274 -6.365 11.519 1.00 95.06 499 ILE A CA 1
ATOM 3967 C C . ILE A 1 499 ? 3.052 -7.505 10.845 1.00 95.06 499 ILE A C 1
ATOM 3969 O O . ILE A 1 499 ? 2.745 -7.896 9.725 1.00 95.06 499 ILE A O 1
ATOM 3973 N N . ALA A 1 500 ? 4.037 -8.096 11.530 1.00 94.38 500 ALA A N 1
ATOM 3974 C CA . ALA A 1 500 ? 4.775 -9.241 11.000 1.00 94.38 500 ALA A CA 1
ATOM 3975 C C . ALA A 1 500 ? 3.821 -10.413 10.642 1.00 94.38 500 ALA A C 1
ATOM 3977 O O . ALA A 1 500 ? 2.881 -10.679 11.394 1.00 94.38 500 ALA A O 1
ATOM 3978 N N . PRO A 1 501 ? 4.054 -11.145 9.533 1.00 94.94 501 PRO A N 1
ATOM 3979 C CA . PRO A 1 501 ? 5.235 -11.087 8.665 1.00 94.94 501 PRO A CA 1
ATOM 3980 C C . PRO A 1 501 ? 5.295 -9.880 7.713 1.00 94.94 501 PRO A C 1
ATOM 3982 O O . PRO A 1 501 ? 6.353 -9.672 7.110 1.00 94.94 501 PRO A O 1
ATOM 3985 N N . GLY A 1 502 ? 4.220 -9.090 7.617 1.00 97.44 502 GLY A N 1
ATOM 3986 C CA . GLY A 1 502 ? 4.153 -7.843 6.856 1.00 97.44 502 GLY A CA 1
ATOM 3987 C C . GLY A 1 502 ? 5.044 -6.739 7.402 1.00 97.44 502 GLY A C 1
ATOM 3988 O O . GLY A 1 502 ? 5.836 -6.946 8.329 1.00 97.44 502 GLY A O 1
ATOM 3989 N N . GLY A 1 503 ? 4.923 -5.566 6.801 1.00 97.81 503 GLY A N 1
ATOM 3990 C CA . GLY A 1 503 ? 5.675 -4.373 7.150 1.00 97.81 503 GLY A CA 1
ATOM 3991 C C . GLY A 1 503 ? 5.032 -3.119 6.575 1.00 97.81 503 GLY A C 1
ATOM 3992 O O . GLY A 1 503 ? 3.854 -3.117 6.222 1.00 97.81 503 GLY A O 1
ATOM 3993 N N . PHE A 1 504 ? 5.838 -2.068 6.506 1.00 98.62 504 PHE A N 1
ATOM 3994 C CA . PHE A 1 504 ? 5.504 -0.793 5.886 1.00 98.62 504 PHE A CA 1
ATOM 3995 C C . PHE A 1 504 ? 6.297 -0.675 4.592 1.00 98.62 504 PHE A C 1
ATOM 3997 O O . PHE A 1 504 ? 7.499 -0.400 4.613 1.00 98.62 504 PHE A O 1
ATOM 4004 N N . ASN A 1 505 ? 5.649 -0.941 3.469 1.00 98.81 505 ASN A N 1
ATOM 4005 C CA . ASN A 1 505 ? 6.257 -0.731 2.171 1.00 98.81 505 ASN A CA 1
ATOM 4006 C C . ASN A 1 505 ? 5.994 0.701 1.709 1.00 98.81 505 ASN A C 1
ATOM 4008 O O . ASN A 1 505 ? 4.877 1.191 1.800 1.00 98.81 505 ASN A O 1
ATOM 4012 N N . PHE A 1 506 ? 7.026 1.396 1.247 1.00 98.75 506 PHE A N 1
ATOM 4013 C CA . PHE A 1 506 ? 6.858 2.720 0.666 1.00 98.75 506 PHE A CA 1
ATOM 4014 C C . PHE A 1 506 ? 6.408 2.576 -0.781 1.00 98.75 506 PHE A C 1
ATOM 4016 O O . PHE A 1 506 ? 7.222 2.727 -1.693 1.00 98.75 506 PHE A O 1
ATOM 4023 N N . ASP A 1 507 ? 5.116 2.298 -0.975 1.00 98.75 507 ASP A N 1
ATOM 4024 C CA . ASP A 1 507 ? 4.451 2.466 -2.269 1.00 98.75 507 ASP A CA 1
ATOM 4025 C C . ASP A 1 507 ? 4.258 3.961 -2.567 1.00 98.75 507 ASP A C 1
ATOM 4027 O O . ASP A 1 507 ? 3.171 4.526 -2.556 1.00 98.75 507 ASP A O 1
ATOM 4031 N N . ALA A 1 508 ? 5.384 4.660 -2.667 1.00 98.75 508 ALA A N 1
ATOM 4032 C CA . ALA A 1 508 ? 5.446 6.096 -2.818 1.00 98.75 508 ALA A CA 1
ATOM 4033 C C . ALA A 1 508 ? 6.518 6.463 -3.840 1.00 98.75 508 ALA A C 1
ATOM 4035 O O . ALA A 1 508 ? 7.581 5.842 -3.931 1.00 98.75 508 ALA A O 1
ATOM 4036 N N . LYS A 1 509 ? 6.254 7.520 -4.605 1.00 98.50 509 LYS A N 1
ATOM 4037 C CA . LYS A 1 509 ? 7.140 8.028 -5.654 1.00 98.50 509 LYS A CA 1
ATOM 4038 C C . LYS A 1 509 ? 7.615 9.438 -5.361 1.00 98.50 509 LYS A C 1
ATOM 4040 O O . LYS A 1 509 ? 6.913 10.267 -4.775 1.00 98.50 509 LYS A O 1
ATOM 4045 N N . LEU A 1 510 ? 8.806 9.749 -5.861 1.00 98.25 510 LEU A N 1
ATOM 4046 C CA . LEU A 1 510 ? 9.250 11.133 -5.972 1.00 98.25 510 LEU A CA 1
ATOM 4047 C C . LEU A 1 510 ? 8.286 11.938 -6.832 1.00 98.25 510 LEU A C 1
ATOM 4049 O O . LEU A 1 510 ? 7.760 11.426 -7.828 1.00 98.25 510 LEU A O 1
ATOM 4053 N N . ARG A 1 511 ? 8.136 13.222 -6.502 1.00 98.44 511 ARG A N 1
ATOM 4054 C CA . ARG A 1 511 ? 7.396 14.160 -7.350 1.00 98.44 511 ARG A CA 1
ATOM 4055 C C . ARG A 1 511 ? 8.035 14.233 -8.733 1.00 98.44 511 ARG A C 1
ATOM 4057 O O . ARG A 1 511 ? 9.178 13.808 -8.927 1.00 98.44 511 ARG A O 1
ATOM 4064 N N . ARG A 1 512 ? 7.276 14.685 -9.727 1.00 98.00 512 ARG A N 1
ATOM 4065 C CA . ARG A 1 512 ? 7.726 14.712 -11.126 1.00 98.00 512 ARG A CA 1
ATOM 4066 C C . ARG A 1 512 ? 8.981 15.574 -11.288 1.00 98.00 512 ARG A C 1
ATOM 4068 O O . ARG A 1 512 ? 9.888 15.207 -12.025 1.00 98.00 512 ARG A O 1
ATOM 4075 N N . GLU A 1 513 ? 9.035 16.669 -10.554 1.00 97.31 513 GLU A N 1
ATOM 4076 C CA . GLU A 1 513 ? 10.082 17.684 -10.530 1.00 97.31 513 GLU A CA 1
ATOM 4077 C C . GLU A 1 513 ? 11.239 17.382 -9.563 1.00 97.31 513 GLU A C 1
ATOM 4079 O O . GLU A 1 513 ? 12.259 18.059 -9.621 1.00 97.31 513 GLU A O 1
ATOM 4084 N N . SER A 1 514 ? 11.121 16.349 -8.723 1.00 97.62 514 SER A N 1
ATOM 4085 C CA . SER A 1 514 ? 12.220 15.835 -7.891 1.00 97.62 514 SER A CA 1
ATOM 4086 C C . SER A 1 514 ? 13.022 14.816 -8.696 1.00 97.62 514 SER A C 1
ATOM 4088 O O . SER A 1 514 ? 12.596 13.666 -8.865 1.00 97.62 514 SER A O 1
ATOM 4090 N N . MET A 1 515 ? 14.117 15.276 -9.293 1.00 95.75 515 MET A N 1
ATOM 4091 C CA . MET A 1 515 ? 14.839 14.577 -10.359 1.00 95.75 515 MET A CA 1
ATOM 4092 C C . MET A 1 515 ? 16.210 14.057 -9.934 1.00 95.75 515 MET A C 1
ATOM 4094 O O . MET A 1 515 ? 16.796 13.255 -10.666 1.00 95.75 515 MET A O 1
ATOM 4098 N N . ASP A 1 516 ? 16.710 14.483 -8.777 1.00 95.62 516 ASP A N 1
ATOM 4099 C CA . ASP A 1 516 ? 18.057 14.149 -8.346 1.00 95.62 516 ASP A CA 1
ATOM 4100 C C . ASP A 1 516 ? 18.068 12.817 -7.594 1.00 95.62 516 ASP A C 1
ATOM 4102 O O . ASP A 1 516 ? 17.116 12.430 -6.916 1.00 95.62 516 ASP A O 1
ATOM 4106 N N . VAL A 1 517 ? 19.171 12.074 -7.695 1.00 95.38 517 VAL A N 1
ATOM 4107 C CA . VAL A 1 517 ? 19.286 10.773 -7.012 1.00 95.38 517 VAL A CA 1
ATOM 4108 C C . VAL A 1 517 ? 19.245 10.906 -5.485 1.00 95.38 517 VAL A C 1
ATOM 4110 O O . VAL A 1 517 ? 18.863 9.958 -4.800 1.00 95.38 517 VAL A O 1
ATOM 4113 N N . GLU A 1 518 ? 19.609 12.074 -4.946 1.00 97.38 518 GLU A N 1
ATOM 4114 C CA . GLU A 1 518 ? 19.506 12.372 -3.516 1.00 97.38 518 GLU A CA 1
ATOM 4115 C C . GLU A 1 518 ? 18.058 12.507 -3.034 1.00 97.38 518 GLU A C 1
ATOM 4117 O O . GLU A 1 518 ? 17.767 12.127 -1.896 1.00 97.38 518 GLU A O 1
ATOM 4122 N N . ASP A 1 519 ? 17.135 12.931 -3.906 1.00 98.38 519 ASP A N 1
ATOM 4123 C CA . ASP A 1 519 ? 15.716 13.068 -3.571 1.00 98.38 519 ASP A CA 1
ATOM 4124 C C . ASP A 1 519 ? 15.128 11.725 -3.132 1.00 98.38 519 ASP A C 1
ATOM 4126 O O . ASP A 1 519 ? 14.290 11.680 -2.230 1.00 98.38 519 ASP A O 1
ATOM 4130 N N . LEU A 1 520 ? 15.611 10.611 -3.704 1.00 98.38 520 LEU A N 1
ATOM 4131 C CA . LEU A 1 520 ? 15.207 9.262 -3.301 1.00 98.38 520 LEU A CA 1
ATOM 4132 C C . LEU A 1 520 ? 15.491 9.030 -1.816 1.00 98.38 520 LEU A C 1
ATOM 4134 O O . LEU A 1 520 ? 14.636 8.506 -1.107 1.00 98.38 520 LEU A O 1
ATOM 4138 N N . PHE A 1 521 ? 16.655 9.451 -1.320 1.00 98.75 521 PHE A N 1
ATOM 4139 C CA . PHE A 1 521 ? 16.990 9.316 0.095 1.00 98.75 521 PHE A CA 1
ATOM 4140 C C . PHE A 1 521 ? 16.188 10.288 0.950 1.00 98.75 521 PHE A C 1
ATOM 4142 O O . PHE A 1 521 ? 15.632 9.867 1.960 1.00 98.75 521 PHE A O 1
ATOM 4149 N N . ILE A 1 522 ? 16.086 11.555 0.545 1.00 98.81 522 ILE A N 1
ATOM 4150 C CA . ILE A 1 522 ? 15.346 12.582 1.293 1.00 98.81 522 ILE A CA 1
ATOM 4151 C C . ILE A 1 522 ? 13.888 12.150 1.500 1.00 98.81 522 ILE A C 1
ATOM 4153 O O . ILE A 1 522 ? 13.387 12.192 2.626 1.00 98.81 522 ILE A O 1
ATOM 4157 N N . ALA A 1 523 ? 13.230 11.667 0.442 1.00 98.75 523 ALA A N 1
ATOM 4158 C CA . ALA A 1 523 ? 11.837 11.234 0.478 1.00 98.75 523 ALA A CA 1
ATOM 4159 C C . ALA A 1 523 ? 11.618 9.996 1.366 1.00 98.75 523 ALA A C 1
ATOM 4161 O O . ALA A 1 523 ? 10.702 9.970 2.190 1.00 98.75 523 ALA A O 1
ATOM 4162 N N . HIS A 1 524 ? 12.497 8.994 1.278 1.00 98.88 524 HIS A N 1
ATOM 4163 C CA . HIS A 1 524 ? 12.402 7.823 2.152 1.00 98.88 524 HIS A CA 1
ATOM 4164 C C . HIS A 1 524 ? 12.712 8.170 3.613 1.00 98.88 524 HIS A C 1
ATOM 4166 O O . HIS A 1 524 ? 12.027 7.688 4.514 1.00 98.88 524 HIS A O 1
ATOM 4172 N N . ILE A 1 525 ? 13.699 9.035 3.867 1.00 98.88 525 ILE A N 1
ATOM 4173 C CA . ILE A 1 525 ? 14.048 9.486 5.219 1.00 98.88 525 ILE A CA 1
ATOM 4174 C C . ILE A 1 525 ? 12.859 10.180 5.875 1.00 98.88 525 ILE A C 1
ATOM 4176 O O . ILE A 1 525 ? 12.519 9.828 7.005 1.00 98.88 525 ILE A O 1
ATOM 4180 N N . ILE A 1 526 ? 12.205 11.123 5.187 1.00 98.62 526 ILE A N 1
ATOM 4181 C CA . ILE A 1 526 ? 11.064 11.838 5.772 1.00 98.62 526 ILE A CA 1
ATOM 4182 C C . ILE A 1 526 ? 9.867 10.907 6.009 1.00 98.62 526 ILE A C 1
ATOM 4184 O O . ILE A 1 526 ? 9.238 11.008 7.063 1.00 98.62 526 ILE A O 1
ATOM 4188 N N . GLY A 1 527 ? 9.595 9.952 5.111 1.00 98.75 527 GLY A N 1
ATOM 4189 C CA . GLY A 1 527 ? 8.553 8.942 5.326 1.00 98.75 527 GLY A CA 1
ATOM 4190 C C . GLY A 1 527 ? 8.843 8.050 6.541 1.00 98.75 527 GLY A C 1
ATOM 4191 O O . GLY A 1 527 ? 7.996 7.880 7.419 1.00 98.75 527 GLY A O 1
ATOM 4192 N N . MET A 1 528 ? 10.072 7.536 6.651 1.00 98.88 528 MET A N 1
ATOM 4193 C CA . MET A 1 528 ? 10.507 6.706 7.782 1.00 98.88 528 MET A CA 1
ATOM 4194 C C . MET A 1 528 ? 10.484 7.471 9.110 1.00 98.88 528 MET A C 1
ATOM 4196 O O . MET A 1 528 ? 9.991 6.949 10.112 1.00 98.88 528 MET A O 1
ATOM 4200 N N . ASP A 1 529 ? 10.983 8.709 9.132 1.00 98.88 529 ASP A N 1
ATOM 4201 C CA . ASP A 1 529 ? 10.983 9.556 10.328 1.00 98.88 529 ASP A CA 1
ATOM 4202 C C . ASP A 1 529 ? 9.562 9.918 10.773 1.00 98.88 529 ASP A C 1
ATOM 4204 O O . ASP A 1 529 ? 9.285 9.914 11.973 1.00 98.88 529 ASP A O 1
ATOM 4208 N N . THR A 1 530 ? 8.652 10.190 9.834 1.00 98.88 530 THR A N 1
ATOM 4209 C CA . THR A 1 530 ? 7.247 10.497 10.146 1.00 98.88 530 THR A CA 1
ATOM 4210 C C . THR A 1 530 ? 6.580 9.311 10.841 1.00 98.88 530 THR A C 1
ATOM 4212 O O . THR A 1 530 ? 5.994 9.468 11.916 1.00 98.88 530 THR A O 1
ATOM 4215 N N . MET A 1 531 ? 6.757 8.101 10.304 1.00 98.81 531 MET A N 1
ATOM 4216 C CA . MET A 1 531 ? 6.245 6.872 10.915 1.00 98.81 531 MET A CA 1
ATOM 4217 C C . MET A 1 531 ? 6.890 6.575 12.279 1.00 98.81 531 MET A C 1
ATOM 4219 O O . MET A 1 531 ? 6.192 6.239 13.240 1.00 98.81 531 MET A O 1
ATOM 4223 N N . ALA A 1 532 ? 8.210 6.755 12.405 1.00 98.81 532 ALA A N 1
ATOM 4224 C CA . ALA A 1 532 ? 8.936 6.603 13.670 1.00 98.81 532 ALA A CA 1
ATOM 4225 C C . ALA A 1 532 ? 8.434 7.568 14.752 1.00 98.81 532 ALA A C 1
ATOM 4227 O O . ALA A 1 532 ? 8.278 7.187 15.917 1.00 98.81 532 ALA A O 1
ATOM 4228 N N . ARG A 1 533 ? 8.135 8.808 14.362 1.00 98.50 533 ARG A N 1
ATOM 4229 C CA . ARG A 1 533 ? 7.553 9.814 15.245 1.00 98.50 533 ARG A CA 1
ATOM 4230 C C . ARG A 1 533 ? 6.126 9.437 15.656 1.00 98.50 533 ARG A C 1
ATOM 4232 O O . ARG A 1 533 ? 5.812 9.518 16.842 1.00 98.50 533 ARG A O 1
ATOM 4239 N N . GLY A 1 534 ? 5.320 8.911 14.730 1.00 98.75 534 GLY A N 1
ATOM 4240 C CA . GLY A 1 534 ? 4.005 8.335 15.028 1.00 98.75 534 GLY A CA 1
ATOM 4241 C C . GLY A 1 534 ? 4.061 7.233 16.095 1.00 98.75 534 GLY A C 1
ATOM 4242 O O . GLY A 1 534 ? 3.313 7.278 17.070 1.00 98.75 534 GLY A O 1
ATOM 4243 N N . LEU A 1 535 ? 5.005 6.291 15.991 1.00 98.88 535 LEU A N 1
ATOM 4244 C CA . LEU A 1 535 ? 5.196 5.234 16.997 1.00 98.88 535 LEU A CA 1
ATOM 4245 C C . LEU A 1 535 ? 5.576 5.792 18.378 1.00 98.88 535 LEU A C 1
ATOM 4247 O O . LEU A 1 535 ? 5.023 5.356 19.388 1.00 98.88 535 LEU A O 1
ATOM 4251 N N . LYS A 1 536 ? 6.493 6.768 18.437 1.00 98.75 536 LYS A N 1
ATOM 4252 C CA . LYS A 1 536 ? 6.852 7.440 19.700 1.00 98.75 536 LYS A CA 1
ATOM 4253 C C . LYS A 1 536 ? 5.642 8.135 20.330 1.00 98.75 536 LYS A C 1
ATOM 4255 O O . LYS A 1 536 ? 5.464 8.061 21.542 1.00 98.75 536 LYS A O 1
ATOM 4260 N N . ASN A 1 537 ? 4.795 8.775 19.527 1.00 98.75 537 ASN A N 1
ATOM 4261 C CA . ASN A 1 537 ? 3.581 9.431 20.016 1.00 98.75 537 ASN A CA 1
ATOM 4262 C C . ASN A 1 537 ? 2.565 8.417 20.559 1.00 98.75 537 ASN A C 1
ATOM 4264 O O . ASN A 1 537 ? 1.980 8.641 21.616 1.00 98.75 537 ASN A O 1
ATOM 4268 N N . VAL A 1 538 ? 2.414 7.261 19.905 1.00 98.69 538 VAL A N 1
ATOM 4269 C CA . VAL A 1 538 ? 1.581 6.162 20.423 1.00 98.69 538 VAL A CA 1
ATOM 4270 C C . VAL A 1 538 ? 2.103 5.643 21.758 1.00 98.69 538 VAL A C 1
ATOM 4272 O O . VAL A 1 538 ? 1.298 5.384 22.648 1.00 98.69 538 VAL A O 1
ATOM 4275 N N . ALA A 1 539 ? 3.421 5.533 21.940 1.00 98.56 539 ALA A N 1
ATOM 4276 C CA . ALA A 1 539 ? 3.992 5.144 23.229 1.00 98.56 539 ALA A CA 1
ATOM 4277 C C . ALA A 1 539 ? 3.577 6.113 24.347 1.00 98.56 539 ALA A C 1
ATOM 4279 O O . ALA A 1 539 ? 3.074 5.659 25.371 1.00 98.56 539 ALA A O 1
ATOM 4280 N N . LYS A 1 540 ? 3.648 7.431 24.103 1.00 98.44 540 LYS A N 1
ATOM 4281 C CA . LYS A 1 540 ? 3.148 8.445 25.050 1.00 98.44 540 LYS A CA 1
ATOM 4282 C C . LYS A 1 540 ? 1.656 8.262 25.353 1.00 98.44 540 LYS A C 1
ATOM 4284 O O . LYS A 1 540 ? 1.266 8.319 26.511 1.00 98.44 540 LYS A O 1
ATOM 4289 N N . LEU A 1 541 ? 0.824 8.021 24.332 1.00 98.31 541 LEU A N 1
ATOM 4290 C CA . LEU A 1 541 ? -0.622 7.805 24.510 1.00 98.31 541 LEU A CA 1
ATOM 4291 C C . LEU A 1 541 ? -0.933 6.551 25.337 1.00 98.31 541 LEU A C 1
ATOM 4293 O O . LEU A 1 541 ? -1.878 6.546 26.126 1.00 98.31 541 LEU A O 1
ATOM 4297 N N . VAL A 1 542 ? -0.162 5.480 25.138 1.00 97.44 542 VAL A N 1
ATOM 4298 C CA . VAL A 1 542 ? -0.300 4.225 25.886 1.00 97.44 542 VAL A CA 1
ATOM 4299 C C . VAL A 1 542 ? 0.146 4.403 27.338 1.00 97.44 542 VAL A C 1
ATOM 4301 O O . VAL A 1 542 ? -0.540 3.917 28.233 1.00 97.44 542 VAL A O 1
ATOM 4304 N N . GLU A 1 543 ? 1.259 5.100 27.573 1.00 96.81 543 GLU A N 1
ATOM 4305 C CA . GLU A 1 543 ? 1.786 5.385 28.913 1.00 96.81 543 GLU A CA 1
ATOM 4306 C C . GLU A 1 543 ? 0.871 6.317 29.719 1.00 96.81 543 GLU A C 1
ATOM 4308 O O . GLU A 1 543 ? 0.640 6.074 30.902 1.00 96.81 543 GLU A O 1
ATOM 4313 N N . ASP A 1 544 ? 0.323 7.354 29.081 1.00 96.88 544 ASP A N 1
ATOM 4314 C CA . ASP A 1 544 ? -0.622 8.290 29.697 1.00 96.88 544 ASP A CA 1
ATOM 4315 C C . ASP A 1 544 ? -1.967 7.617 30.031 1.00 96.88 544 ASP A C 1
ATOM 4317 O O . ASP A 1 544 ? -2.534 7.811 31.107 1.00 96.88 544 ASP A O 1
ATOM 4321 N N . GLY A 1 545 ? -2.482 6.792 29.114 1.00 97.62 545 GLY A N 1
ATOM 4322 C CA . GLY A 1 545 ? -3.687 5.994 29.325 1.00 97.62 545 GLY A CA 1
ATOM 4323 C C . GLY A 1 545 ? -5.008 6.777 29.343 1.00 97.62 545 GLY A C 1
ATOM 4324 O O . GLY A 1 545 ? -6.067 6.142 29.387 1.00 97.62 545 GLY A O 1
ATOM 4325 N N . ALA A 1 546 ? -5.015 8.115 29.247 1.00 97.69 546 ALA A N 1
ATOM 4326 C CA . ALA A 1 546 ? -6.250 8.900 29.315 1.00 97.69 546 ALA A CA 1
ATOM 4327 C C . ALA A 1 546 ? -7.202 8.595 28.155 1.00 97.69 546 ALA A C 1
ATOM 4329 O O . ALA A 1 546 ? -8.416 8.532 28.360 1.00 97.69 546 ALA A O 1
ATOM 4330 N N . LEU A 1 547 ? -6.676 8.341 26.950 1.00 96.38 547 LEU A N 1
ATOM 4331 C CA . LEU A 1 547 ? -7.504 7.970 25.799 1.00 96.38 547 LEU A CA 1
ATOM 4332 C C . LEU A 1 547 ? -8.179 6.603 26.007 1.00 96.38 547 LEU A C 1
ATOM 4334 O O . LEU A 1 547 ? -9.365 6.445 25.716 1.00 96.38 547 LEU A O 1
ATOM 4338 N N . ALA A 1 548 ? -7.448 5.625 26.549 1.00 96.50 548 ALA A N 1
ATOM 4339 C CA . ALA A 1 548 ? -7.996 4.306 26.864 1.00 96.50 548 ALA A CA 1
ATOM 4340 C C . ALA A 1 548 ? -9.060 4.391 27.970 1.00 96.50 548 ALA A C 1
ATOM 4342 O O . ALA A 1 548 ? -10.133 3.800 27.850 1.00 96.50 548 ALA A O 1
ATOM 4343 N N . GLU A 1 549 ? -8.804 5.183 29.011 1.00 97.69 549 GLU A N 1
ATOM 4344 C CA . GLU A 1 549 ? -9.746 5.411 30.105 1.00 97.69 549 GLU A CA 1
ATOM 4345 C C . GLU A 1 549 ? -11.008 6.158 29.646 1.00 97.69 549 GLU A C 1
ATOM 4347 O O . GLU A 1 549 ? -12.113 5.838 30.093 1.00 97.69 549 GLU A O 1
ATOM 4352 N N . LEU A 1 550 ? -10.877 7.119 28.724 1.00 97.62 550 LEU A N 1
ATOM 4353 C CA . LEU A 1 550 ? -12.007 7.819 28.110 1.00 97.62 550 LEU A CA 1
ATOM 4354 C C . LEU A 1 550 ? -12.911 6.841 27.347 1.00 97.62 550 LEU A C 1
ATOM 4356 O O . LEU A 1 550 ? -14.132 6.872 27.520 1.00 97.62 550 LEU A O 1
ATOM 4360 N N . VAL A 1 551 ? -12.324 5.925 26.568 1.00 96.81 551 VAL A N 1
ATOM 4361 C CA . VAL A 1 551 ? -13.072 4.865 25.873 1.00 96.81 551 VAL A CA 1
ATOM 4362 C C . VAL A 1 551 ? -13.712 3.894 26.869 1.00 96.81 551 VAL A C 1
ATOM 4364 O O . VAL A 1 551 ? -14.905 3.624 26.755 1.00 96.81 551 VAL A O 1
ATOM 4367 N N . ARG A 1 552 ? -12.980 3.417 27.885 1.00 96.94 552 ARG A N 1
ATOM 4368 C CA . ARG A 1 552 ? -13.518 2.501 28.907 1.00 96.94 552 ARG A CA 1
ATOM 4369 C C . ARG A 1 552 ? -14.730 3.105 29.620 1.00 96.94 552 ARG A C 1
ATOM 4371 O O . ARG A 1 552 ? -15.779 2.472 29.705 1.00 96.94 552 ARG A O 1
ATOM 4378 N N . LYS A 1 553 ? -14.630 4.361 30.070 1.00 95.81 553 LYS A N 1
ATOM 4379 C CA . LYS A 1 553 ? -15.742 5.095 30.703 1.00 95.81 553 LYS A CA 1
ATOM 4380 C C . LYS A 1 553 ? -16.959 5.230 29.792 1.00 95.81 553 LYS A C 1
ATOM 4382 O O . LYS A 1 553 ? -18.081 5.177 30.289 1.00 95.81 553 LYS A O 1
ATOM 4387 N N . ARG A 1 554 ? -16.758 5.391 28.480 1.00 96.62 554 ARG A N 1
ATOM 4388 C CA . ARG A 1 554 ? -17.854 5.494 27.505 1.00 96.62 554 ARG A CA 1
ATOM 4389 C C . ARG A 1 554 ? -18.713 4.227 27.459 1.00 96.62 554 ARG A C 1
ATOM 4391 O O . ARG A 1 554 ? -19.924 4.344 27.304 1.00 96.62 554 ARG A O 1
ATOM 4398 N N . TYR A 1 555 ? -18.105 3.051 27.623 1.00 96.69 555 TYR A N 1
ATOM 4399 C CA . TYR A 1 555 ? -18.788 1.753 27.529 1.00 96.69 555 TYR A CA 1
ATOM 4400 C C . TYR A 1 555 ? -19.040 1.069 28.883 1.00 96.69 555 TYR A C 1
ATOM 4402 O O . TYR A 1 555 ? -19.658 0.011 28.918 1.00 96.69 555 TYR A O 1
ATOM 4410 N N . GLN A 1 556 ? -18.662 1.691 30.006 1.00 95.44 556 GLN A N 1
ATOM 4411 C CA . GLN A 1 556 ? -18.706 1.082 31.347 1.00 95.44 556 GLN A CA 1
ATOM 4412 C C . GLN A 1 556 ? -20.082 0.543 31.789 1.00 95.44 556 GLN A C 1
ATOM 4414 O O . GLN A 1 556 ? -20.167 -0.262 32.710 1.00 95.44 556 GLN A O 1
ATOM 4419 N N . SER A 1 557 ? -21.187 0.997 31.185 1.00 94.06 557 SER A N 1
ATOM 4420 C CA . SER A 1 557 ? -22.522 0.463 31.489 1.00 94.06 557 SER A CA 1
ATOM 4421 C C . SER A 1 557 ? -22.689 -0.995 31.050 1.00 94.06 557 SER A C 1
ATOM 4423 O O . SER A 1 557 ? -23.516 -1.715 31.620 1.00 94.06 557 SER A O 1
ATOM 4425 N N . PHE A 1 558 ? -21.912 -1.433 30.055 1.00 96.75 558 PHE A N 1
ATOM 4426 C CA . PHE A 1 558 ? -21.904 -2.816 29.591 1.00 96.75 558 PHE A CA 1
ATOM 4427 C C . PHE A 1 558 ? -21.134 -3.755 30.536 1.00 96.75 558 PHE A C 1
ATOM 4429 O O . PHE A 1 558 ? -21.477 -4.931 30.613 1.00 96.75 558 PHE A O 1
ATOM 4436 N N . ASP A 1 559 ? -20.269 -3.222 31.410 1.00 96.88 559 ASP A N 1
ATOM 4437 C CA . ASP A 1 559 ? -19.559 -3.973 32.466 1.00 96.88 559 ASP A CA 1
ATOM 4438 C C . ASP A 1 559 ? -20.469 -4.384 33.652 1.00 96.88 559 ASP A C 1
ATOM 4440 O O . ASP A 1 559 ? -20.013 -4.760 34.735 1.00 96.88 559 ASP A O 1
ATOM 4444 N N . THR A 1 560 ? -21.790 -4.299 33.482 1.00 95.38 560 THR A N 1
ATOM 4445 C CA . THR A 1 560 ? -22.792 -4.723 34.467 1.00 95.38 560 THR A CA 1
ATOM 4446 C C . THR A 1 560 ? -23.314 -6.123 34.152 1.00 95.38 560 THR A C 1
ATOM 4448 O O . THR A 1 560 ? -23.175 -6.628 33.042 1.00 95.38 560 THR A O 1
ATOM 4451 N N . LYS A 1 561 ? -24.011 -6.759 35.106 1.00 96.00 561 LYS A N 1
ATOM 4452 C CA . LYS A 1 561 ? -24.609 -8.091 34.887 1.00 96.00 561 LYS A CA 1
ATOM 4453 C C . LYS A 1 561 ? -25.528 -8.139 33.658 1.00 96.00 561 LYS A C 1
ATOM 4455 O O . LYS A 1 561 ? -25.553 -9.152 32.969 1.00 96.00 561 LYS A O 1
ATOM 4460 N N . ILE A 1 562 ? -26.297 -7.077 33.411 1.00 96.12 562 ILE A N 1
ATOM 4461 C CA . ILE A 1 562 ? -27.233 -7.019 32.280 1.00 96.12 562 ILE A CA 1
ATOM 4462 C C . ILE A 1 562 ? -26.497 -6.685 30.984 1.00 96.12 562 ILE A C 1
ATOM 4464 O O . ILE A 1 562 ? -26.762 -7.326 29.972 1.00 96.12 562 ILE A O 1
ATOM 4468 N N . GLY A 1 563 ? -25.528 -5.766 31.020 1.00 97.06 563 GLY A N 1
ATOM 4469 C CA . GLY A 1 563 ? -24.643 -5.508 29.884 1.00 97.06 563 GLY A CA 1
ATOM 4470 C C . GLY A 1 563 ? -23.943 -6.776 29.389 1.00 97.06 563 GLY A C 1
ATOM 4471 O O . GLY A 1 563 ? -24.080 -7.137 28.225 1.00 97.06 563 GLY A O 1
ATOM 4472 N N . ALA A 1 564 ? -23.357 -7.548 30.305 1.00 96.81 564 ALA A N 1
ATOM 4473 C CA . ALA A 1 564 ? -22.739 -8.835 29.992 1.00 96.81 564 ALA A CA 1
ATOM 4474 C C . ALA A 1 564 ? -23.732 -9.875 29.427 1.00 96.81 564 ALA A C 1
ATOM 4476 O O . ALA A 1 564 ? -23.351 -10.737 28.637 1.00 96.81 564 ALA A O 1
ATOM 4477 N N . GLN A 1 565 ? -25.016 -9.829 29.811 1.00 97.62 565 GLN A N 1
ATOM 4478 C CA . GLN A 1 565 ? -26.048 -10.681 29.202 1.00 97.62 565 GLN A CA 1
ATOM 4479 C C . GLN A 1 565 ? -26.355 -10.265 27.760 1.00 97.62 565 GLN A C 1
ATOM 4481 O O . GLN A 1 565 ? -26.561 -11.145 26.925 1.00 97.62 565 GLN A O 1
ATOM 4486 N N . ILE A 1 566 ? -26.374 -8.960 27.471 1.00 97.88 566 ILE A N 1
ATOM 4487 C CA . ILE A 1 566 ? -26.553 -8.426 26.114 1.00 97.88 566 ILE A CA 1
ATOM 4488 C C . ILE A 1 566 ? -25.382 -8.856 25.232 1.00 97.88 566 ILE A C 1
ATOM 4490 O O . ILE A 1 566 ? -25.601 -9.472 24.193 1.00 97.88 566 ILE A O 1
ATOM 4494 N N . GLU A 1 567 ? -24.147 -8.616 25.672 1.00 97.31 567 GLU A N 1
ATOM 4495 C CA . GLU A 1 567 ? -22.940 -8.959 24.907 1.00 97.31 567 GLU A CA 1
ATOM 4496 C C . GLU A 1 567 ? -22.797 -10.469 24.674 1.00 97.31 567 GLU A C 1
ATOM 4498 O O . GLU A 1 567 ? -22.317 -10.901 23.629 1.00 97.31 567 GLU A O 1
ATOM 4503 N N . ALA A 1 568 ? -23.281 -11.291 25.609 1.00 97.00 568 ALA A N 1
ATOM 4504 C CA . ALA A 1 568 ? -23.322 -12.743 25.454 1.00 97.00 568 ALA A CA 1
ATOM 4505 C C . ALA A 1 568 ? -24.492 -13.256 24.586 1.00 97.00 568 ALA A C 1
ATOM 4507 O O . ALA A 1 568 ? -24.650 -14.473 24.466 1.00 97.00 568 ALA A O 1
ATOM 4508 N N . GLY A 1 569 ? -25.347 -12.379 24.045 1.00 97.38 569 GLY A N 1
ATOM 4509 C CA . GLY A 1 569 ? -26.519 -12.757 23.245 1.00 97.38 569 GLY A CA 1
ATOM 4510 C C . GLY A 1 569 ? -27.630 -13.455 24.042 1.00 97.38 569 GLY A C 1
ATOM 4511 O O . GLY A 1 569 ? -28.391 -14.240 23.484 1.00 97.38 569 GLY A O 1
ATOM 4512 N N . LYS A 1 570 ? -27.704 -13.221 25.359 1.00 97.25 570 LYS A N 1
ATOM 4513 C CA . LYS A 1 570 ? -28.654 -13.871 26.287 1.00 97.25 570 LYS A CA 1
ATOM 4514 C C . LYS A 1 570 ? -29.825 -12.978 26.704 1.00 97.25 570 LYS A C 1
ATOM 4516 O O . LYS A 1 570 ? -30.707 -13.447 27.418 1.00 97.25 570 LYS A O 1
ATOM 4521 N N . ALA A 1 571 ? -29.806 -11.703 26.328 1.00 97.19 571 ALA A N 1
ATOM 4522 C CA . ALA A 1 571 ? -30.878 -10.753 26.598 1.00 97.19 571 ALA A CA 1
ATOM 4523 C C . ALA A 1 571 ? -31.761 -10.599 25.352 1.00 97.19 571 ALA A C 1
ATOM 4525 O O . ALA A 1 571 ? -31.296 -10.102 24.328 1.00 97.19 571 ALA A O 1
ATOM 4526 N N . ASP A 1 572 ? -33.020 -11.026 25.442 1.00 97.62 572 ASP A N 1
ATOM 4527 C CA . ASP A 1 572 ? -34.019 -10.838 24.388 1.00 97.62 572 ASP A CA 1
ATOM 4528 C C . ASP A 1 572 ? -34.803 -9.525 24.564 1.00 97.62 572 ASP A C 1
ATOM 4530 O O . ASP A 1 572 ? -34.649 -8.796 25.550 1.00 97.62 572 ASP A O 1
ATOM 4534 N N . PHE A 1 573 ? -35.645 -9.199 23.582 1.00 98.31 573 PHE A N 1
ATOM 4535 C CA . PHE A 1 573 ? -36.418 -7.958 23.597 1.00 98.31 573 PHE A CA 1
ATOM 4536 C C . PHE A 1 573 ? -37.442 -7.902 24.739 1.00 98.31 573 PHE A C 1
ATOM 4538 O O . PHE A 1 573 ? -37.598 -6.837 25.330 1.00 98.31 573 PHE A O 1
ATOM 4545 N N . ASP A 1 574 ? -38.067 -9.019 25.122 1.00 98.19 574 ASP A N 1
ATOM 4546 C CA . ASP A 1 574 ? -39.038 -9.055 26.228 1.00 98.19 574 ASP A CA 1
ATOM 4547 C C . ASP A 1 574 ? -38.370 -8.785 27.585 1.00 98.19 574 ASP A C 1
ATOM 4549 O O . ASP A 1 574 ? -38.910 -8.080 28.445 1.00 98.19 574 ASP A O 1
ATOM 4553 N N . PHE A 1 575 ? -37.178 -9.343 27.802 1.00 97.25 575 PHE A N 1
ATOM 4554 C CA . PHE A 1 575 ? -36.365 -9.078 28.981 1.00 97.25 575 PHE A CA 1
ATOM 4555 C C . PHE A 1 575 ? -35.927 -7.612 29.042 1.00 97.25 575 PHE A C 1
ATOM 4557 O O . PHE A 1 575 ? -36.055 -6.977 30.094 1.00 97.25 575 PHE A O 1
ATOM 4564 N N . LEU A 1 576 ? -35.441 -7.063 27.926 1.00 97.44 576 LEU A N 1
ATOM 4565 C CA . LEU A 1 576 ? -34.986 -5.675 27.855 1.00 97.44 576 LEU A CA 1
ATOM 4566 C C . LEU A 1 576 ? -36.143 -4.681 28.016 1.00 97.44 576 LEU A C 1
ATOM 4568 O O . LEU A 1 576 ? -35.985 -3.688 28.723 1.00 97.44 576 LEU A O 1
ATOM 4572 N N . GLU A 1 577 ? -37.324 -4.970 27.463 1.00 98.00 577 GLU A N 1
ATOM 4573 C CA . GLU A 1 577 ? -38.525 -4.146 27.644 1.00 98.00 577 GLU A CA 1
ATOM 4574 C C . GLU A 1 577 ? -38.922 -4.056 29.128 1.00 98.00 577 GLU A C 1
ATOM 4576 O O . GLU A 1 577 ? -39.177 -2.966 29.647 1.00 98.00 577 GLU A O 1
ATOM 4581 N N . LYS A 1 578 ? -38.904 -5.187 29.852 1.00 97.44 578 LYS A N 1
ATOM 4582 C CA . LYS A 1 578 ? -39.137 -5.209 31.308 1.00 97.44 578 LYS A CA 1
ATOM 4583 C C . LYS A 1 578 ? -38.107 -4.363 32.051 1.00 97.44 578 LYS A C 1
ATOM 4585 O O . LYS A 1 578 ? -38.479 -3.618 32.954 1.00 97.44 578 LYS A O 1
ATOM 4590 N N . LYS A 1 579 ? -36.831 -4.433 31.657 1.00 96.44 579 LYS A N 1
ATOM 4591 C CA . LYS A 1 579 ? -35.769 -3.633 32.281 1.00 96.44 579 LYS A CA 1
ATOM 4592 C C . LYS A 1 579 ? -35.925 -2.140 32.039 1.00 96.44 579 LYS A C 1
ATOM 4594 O O . LYS A 1 579 ? -35.801 -1.371 32.985 1.00 96.44 579 LYS A O 1
ATOM 4599 N N . VAL A 1 580 ? -36.292 -1.724 30.832 1.00 96.81 580 VAL A N 1
ATOM 4600 C CA . VAL A 1 580 ? -36.574 -0.311 30.545 1.00 96.81 580 VAL A CA 1
ATOM 4601 C C . VAL A 1 580 ? -37.772 0.193 31.358 1.00 96.81 580 VAL A C 1
ATOM 4603 O O . VAL A 1 580 ? -37.703 1.287 31.913 1.00 96.81 580 VAL A O 1
ATOM 4606 N N . LYS A 1 581 ? -38.832 -0.616 31.526 1.00 97.19 581 LYS A N 1
ATOM 4607 C CA . LYS A 1 581 ? -39.976 -0.274 32.398 1.00 97.19 581 LYS A CA 1
ATOM 4608 C C . LYS A 1 581 ? -39.570 -0.079 33.868 1.00 97.19 581 LYS A C 1
ATOM 4610 O O . LYS A 1 581 ? -40.177 0.739 34.551 1.00 97.19 581 LYS A O 1
ATOM 4615 N N . GLU A 1 582 ? -38.553 -0.801 34.348 1.00 96.31 582 GLU A N 1
ATOM 4616 C CA . GLU A 1 582 ? -37.980 -0.626 35.694 1.00 96.31 582 GLU A CA 1
ATOM 4617 C C . GLU A 1 582 ? -37.087 0.627 35.805 1.00 96.31 582 GLU A C 1
ATOM 4619 O O . GLU A 1 582 ? -37.071 1.277 36.849 1.00 96.31 582 GLU A O 1
ATOM 4624 N N . TRP A 1 583 ? -36.318 0.954 34.761 1.00 95.25 583 TRP A N 1
ATOM 4625 C CA . TRP A 1 583 ? -35.298 2.013 34.794 1.00 95.25 583 TRP A CA 1
ATOM 4626 C C . TRP A 1 583 ? -35.808 3.407 34.420 1.00 95.25 583 TRP A C 1
ATOM 4628 O O . TRP A 1 583 ? -35.259 4.399 34.902 1.00 95.25 583 TRP A O 1
ATOM 4638 N N . GLY A 1 584 ? -36.836 3.490 33.573 1.00 95.50 584 GLY A N 1
ATOM 4639 C CA . GLY A 1 584 ? -37.295 4.745 32.983 1.00 95.50 584 GLY A CA 1
ATOM 4640 C C . GLY A 1 584 ? -36.349 5.284 31.901 1.00 95.50 584 GLY A C 1
ATOM 4641 O O . GLY A 1 584 ? -35.621 4.529 31.257 1.00 95.50 584 GLY A O 1
ATOM 4642 N N . GLU A 1 585 ? -36.386 6.602 31.686 1.00 96.69 585 GLU A N 1
ATOM 4643 C CA . GLU A 1 585 ? -35.619 7.284 30.634 1.00 96.69 585 GLU A CA 1
ATOM 4644 C C . GLU A 1 585 ? -34.095 7.182 30.874 1.00 96.69 585 GLU A C 1
ATOM 4646 O O . GLU A 1 585 ? -33.619 7.527 31.966 1.00 96.69 585 GLU A O 1
ATOM 4651 N N . PRO A 1 586 ? -33.295 6.745 29.881 1.00 95.44 586 PRO A N 1
ATOM 4652 C CA . PRO A 1 586 ? -31.849 6.640 30.028 1.00 95.44 586 PRO A CA 1
ATOM 4653 C C . PRO A 1 586 ? -31.170 8.011 30.155 1.00 95.44 586 PRO A C 1
ATOM 4655 O O . PRO A 1 586 ? -31.534 8.991 29.510 1.00 95.44 586 PRO A O 1
ATOM 4658 N N . LYS A 1 587 ? -30.091 8.066 30.942 1.00 92.56 587 LYS A N 1
ATOM 4659 C CA . LYS A 1 587 ? -29.176 9.216 30.971 1.00 92.56 587 LYS A CA 1
ATOM 4660 C C . LYS A 1 587 ? -28.015 8.967 30.017 1.00 92.56 587 LYS A C 1
ATOM 4662 O O . LYS A 1 587 ? -27.267 8.010 30.202 1.00 92.56 587 LYS A O 1
ATOM 4667 N N . VAL A 1 588 ? -27.828 9.851 29.041 1.00 93.06 588 VAL A N 1
ATOM 4668 C CA . VAL A 1 588 ? -26.741 9.758 28.057 1.00 93.06 588 VAL A CA 1
ATOM 4669 C C . VAL A 1 588 ? -25.641 10.758 28.408 1.00 93.06 588 VAL A C 1
ATOM 4671 O O . VAL A 1 588 ? -25.892 11.955 28.539 1.00 93.06 588 VAL A O 1
ATOM 4674 N N . ALA A 1 589 ? -24.412 10.271 28.587 1.00 93.50 589 ALA A N 1
ATOM 4675 C CA . ALA A 1 589 ? -23.254 11.121 28.852 1.00 93.50 589 ALA A CA 1
ATOM 4676 C C . ALA A 1 589 ? -22.722 11.772 27.560 1.00 93.50 589 ALA A C 1
ATOM 4678 O O . ALA A 1 589 ? -22.810 11.199 26.476 1.00 93.50 589 ALA A O 1
ATOM 4679 N N . SER A 1 590 ? -22.121 12.961 27.680 1.00 96.25 590 SER A N 1
ATOM 4680 C CA . SER A 1 590 ? -21.396 13.614 26.576 1.00 96.25 590 SER A CA 1
ATOM 4681 C C . SER A 1 590 ? -20.232 12.737 26.095 1.00 96.25 590 SER A C 1
ATOM 4683 O O . SER A 1 590 ? -19.493 12.202 26.919 1.00 96.25 590 SER A O 1
ATOM 4685 N N . ALA A 1 591 ? -20.050 12.624 24.774 1.00 95.44 591 ALA A N 1
ATOM 4686 C CA . ALA A 1 591 ? -19.066 11.729 24.154 1.00 95.44 591 ALA A CA 1
ATOM 4687 C C . ALA A 1 591 ? -17.605 12.216 24.226 1.00 95.44 591 ALA A C 1
ATOM 4689 O O . ALA A 1 591 ? -16.700 11.413 24.023 1.00 95.44 591 ALA A O 1
ATOM 4690 N N . LYS A 1 592 ? -17.377 13.499 24.546 1.00 97.94 592 LYS A N 1
ATOM 4691 C CA . LYS A 1 592 ? -16.043 14.094 24.763 1.00 97.94 592 LYS A CA 1
ATOM 4692 C C . LYS A 1 592 ? -15.073 13.949 23.578 1.00 97.94 592 LYS A C 1
ATOM 4694 O O . LYS A 1 592 ? -13.897 13.666 23.788 1.00 97.94 592 LYS A O 1
ATOM 4699 N N . GLN A 1 593 ? -15.549 14.172 22.354 1.00 98.25 593 GLN A N 1
ATOM 4700 C CA . GLN A 1 593 ? -14.717 14.064 21.152 1.00 98.25 593 GLN A CA 1
ATOM 4701 C C . GLN A 1 593 ? -13.542 15.052 21.170 1.00 98.25 593 GLN A C 1
ATOM 4703 O O . GLN A 1 593 ? -12.397 14.636 21.032 1.00 98.25 593 GLN A O 1
ATOM 4708 N N . GLU A 1 594 ? -13.797 16.327 21.452 1.00 98.44 594 GLU A N 1
ATOM 4709 C CA . GLU A 1 594 ? -12.771 17.376 21.444 1.00 98.44 594 GLU A CA 1
ATOM 4710 C C . GLU A 1 594 ? -11.724 17.150 22.546 1.00 98.44 594 GLU A C 1
ATOM 4712 O O . GLU A 1 594 ? -10.560 17.511 22.407 1.00 98.44 594 GLU A O 1
ATOM 4717 N N . LEU A 1 595 ? -12.114 16.500 23.650 1.00 98.12 595 LEU A N 1
ATOM 4718 C CA . LEU A 1 595 ? -11.171 16.070 24.683 1.00 98.12 595 LEU A CA 1
ATOM 4719 C C . LEU A 1 595 ? -10.283 14.921 24.187 1.00 98.12 595 LEU A C 1
ATOM 4721 O O . LEU A 1 595 ? -9.089 14.927 24.464 1.00 98.12 595 LEU A O 1
ATOM 4725 N N . ALA A 1 596 ? -10.838 13.945 23.462 1.00 98.12 596 ALA A N 1
ATOM 4726 C CA . ALA A 1 596 ? -10.045 12.869 22.867 1.00 98.12 596 ALA A CA 1
ATOM 4727 C C . ALA A 1 596 ? -9.041 13.416 21.836 1.00 98.12 596 ALA A C 1
ATOM 4729 O O . ALA A 1 596 ? -7.882 13.003 21.828 1.00 98.12 596 ALA A O 1
ATOM 4730 N N . GLU A 1 597 ? -9.458 14.389 21.026 1.00 98.19 597 GLU A N 1
ATOM 4731 C CA . GLU A 1 597 ? -8.596 15.094 20.071 1.00 98.19 597 GLU A CA 1
ATOM 4732 C C . GLU A 1 597 ? -7.512 15.922 20.781 1.00 98.19 597 GLU A C 1
ATOM 4734 O O . GLU A 1 597 ? -6.354 15.896 20.373 1.00 98.19 597 GLU A O 1
ATOM 4739 N N . MET A 1 598 ? -7.839 16.582 21.896 1.00 98.06 598 MET A N 1
ATOM 4740 C CA . MET A 1 598 ? -6.864 17.301 22.727 1.00 98.06 598 MET A CA 1
ATOM 4741 C C . MET A 1 598 ? -5.819 16.365 23.356 1.00 98.06 598 MET A C 1
ATOM 4743 O O . MET A 1 598 ? -4.637 16.712 23.417 1.00 98.06 598 MET A O 1
ATOM 4747 N N . ILE A 1 599 ? -6.230 15.171 23.799 1.00 97.88 599 ILE A N 1
ATOM 4748 C CA . ILE A 1 599 ? -5.311 14.137 24.303 1.00 97.88 599 ILE A CA 1
ATOM 4749 C C . ILE A 1 599 ? -4.366 13.684 23.182 1.00 97.88 599 ILE A C 1
ATOM 4751 O O . ILE A 1 599 ? -3.158 13.619 23.399 1.00 97.88 599 ILE A O 1
ATOM 4755 N N . LEU A 1 600 ? -4.892 13.432 21.976 1.00 97.44 600 LEU A N 1
ATOM 4756 C CA . LEU A 1 600 ? -4.074 13.101 20.806 1.00 97.44 600 LEU A CA 1
ATOM 4757 C C . LEU A 1 600 ? -3.063 14.213 20.500 1.00 97.44 600 LEU A C 1
ATOM 4759 O O . LEU A 1 600 ? -1.873 13.930 20.404 1.00 97.44 600 LEU A O 1
ATOM 4763 N N . GLN A 1 601 ? -3.514 15.468 20.405 1.00 97.12 601 GLN A N 1
ATOM 4764 C CA . GLN A 1 601 ? -2.647 16.619 20.125 1.00 97.12 601 GLN A CA 1
ATOM 4765 C C . GLN A 1 601 ? -1.535 16.788 21.160 1.00 97.12 601 GLN A C 1
ATOM 4767 O O . GLN A 1 601 ? -0.421 17.150 20.798 1.00 97.12 601 GLN A O 1
ATOM 4772 N N . SER A 1 602 ? -1.812 16.490 22.430 1.00 96.56 602 SER A N 1
ATOM 4773 C CA . SER A 1 602 ? -0.813 16.573 23.501 1.00 96.56 602 SER A CA 1
ATOM 4774 C C . SER A 1 602 ? 0.320 15.548 23.343 1.00 96.56 602 SER A C 1
ATOM 4776 O O . SER A 1 602 ? 1.394 15.732 23.915 1.00 96.56 602 SER A O 1
ATOM 4778 N N . ALA A 1 603 ? 0.100 14.473 22.578 1.00 96.06 603 ALA A N 1
ATOM 4779 C CA . ALA A 1 603 ? 1.113 13.460 22.303 1.00 96.06 603 ALA A CA 1
ATOM 4780 C C . ALA A 1 603 ? 1.969 13.750 21.056 1.00 96.06 603 ALA A C 1
ATOM 4782 O O . ALA A 1 603 ? 3.082 13.214 20.986 1.00 96.06 603 ALA A O 1
ATOM 4783 N N . LEU A 1 604 ? 1.476 14.554 20.099 1.00 94.62 604 LEU A N 1
ATOM 4784 C CA . LEU A 1 604 ? 2.153 14.883 18.827 1.00 94.62 604 LEU A CA 1
ATOM 4785 C C . LEU A 1 604 ? 3.444 15.698 19.020 1.00 94.62 604 LEU A C 1
ATOM 4787 O O . LEU A 1 604 ? 4.389 15.526 18.195 1.00 94.62 604 LEU A O 1
#

Secondary structure (DSSP, 8-state):
----STT--HHHHHT---TT---------TT-EEEE-S-SBTTTTB-TT-EEEEEEE-SSEEEEEE-SSTTTT-EEEEE-PPP----TT-SS-----SSGGG------------TT-----------------------SS-EEE---GGGTTTS-TTS-SS-----S--S-SSTT-PPPEE--TT---TTEESS--TT-EETTEEHHHHH--EEEHIIIII----BTTB------TT--S---HHHHHHHHHHHHHHHHHHT--EEEEEHHHHS---SSHHHHHHHHHHHHHHHHHHHHHHT-EEEEEE---SSSGGGBTBSTT-S-HHHHHHHHHHHHHHHHHHTTTEEEEEEE-TTSEES-GGG--HHHHHHHHHHHHHHHHHHHHHTT--SEEEEE--S-SSSSEESS-SHHHHHHHHHHTT-TTTEEEEEEHHHHHHTTS-HHHHHHHHHHTT-EEEEE-EE--TT-SS---EEP--HHHHHHHHHHHHHTT--TT--EEE-----TT--SHHHHHHHHHHHHHHHHHHHHHHHHHHHH-HHHHHHHHHHTTTTSHHHHHHHTT---HHHHHHHHHHH-SPPPPP--HHHHHHHHHHH-

Radius of gyration: 32.97 Å; chains: 1; bounding box: 94×81×93 Å

Foldseek 3Di:
DPDDPVPADPVNVVPDDPPPFDDDDDDDDQFFKKFFQAADDVVQVRGHGFIWGFHDDDPFWTWTATCDDPRHRDIDTHGDDDDFDPPVPDPWTDDDDDDPVPDDTDDDDDDDDDDPDDDDDDDDDDDDDDDDDDDDDDDDGDIDGDPDPPCVPPDDPPPPPDPDPDDPDDDAQAPPQAQEEAPAQPDPPLRHFHQDDQQDDFPRRGLCQQFLEAEELCQQQVNQLDDPVDDGDADGPLDPPDQALSSLLSSLVNVLSVCRSDVHAEYEYALCSSFPADPDPVVSLVRSLSSLVSNVVSCVVSVHAYAEYEHPLADDPLQQQHQLLHPDPVSVVVSLVRLLSRCVSCLVGYQEYEDERQNLAAQDPVPHPPVVSLVSVLVSVVSSLVSCVVVVRPHAYEYEAAQCPPHPGHQSQALVSVCVSCVVSVNNVRHAYAYEQQRQVLSVHGSLVRLLSRLVSVRQAEYAAAHDDNVDNDRQLAQDQDLLSLLSNLLSQVVSVHRPVYRHYSSHHDNSPQHDSVSSSSRVSSSSSSNSLSSQLSSVCVVVCPLVVLVCVQCVVLVDPVSVCVVVVNDDPVNVVVVCVVVPDDDHDDSCPVVSVVSSVVSD